Protein AF-A0A959Q8C2-F1 (afdb_monomer_lite)

Secondary structure (DSSP, 8-state):
----TTPPEEEEEEEE-----PPTT---HHHHHHHHHHHT--SSEEEEEES--SSSS----TT-TTHHHHHHHHHHHHTTTTT--SEEEEE--HHHHTTTTHHHHHHHHHHHHHHHT-TTSBSSGGG----EEEE-SSSEEEEE--HHHHHS-TTT-TTTTTT-S--SHHHHHHHHHHHHHHHTTSEEEEE-SS-SS-SSTTTT---HHHHH-GGGTT-TT-----HHHHHHHHHHHHHT--TTSTTSHHHHHHHHHHHHHHHHH---EEEE-SSSSEEEEEETTEEEEEE--SS------S-TTEEEEE-SS-EEEEEEETTS-EEEEEEEEETTEEEEEEEEEEEEE-PPPP------S--HHHHTT-SEEEEESS-S-PPPPHHHHHHH--TTHHHHT-EEEEEBP-TTTGGG-EEEEEEE--SS--EEEEEETTS-EEEEEESS--GGGTSPTTGGGSHHHHHHHHHGGGS-TTGGGTHHHHHHHTT------EEEEE---GGGGGGHHHHSSEEEEEEEPPSGGGTT-GGGTT-S----HHHHHHHHHH-TT----HHHHHHHHHHHHH-

pLDDT: mean 88.46, std 10.71, range [44.66, 98.88]

Radius of gyration: 27.71 Å; chains: 1; bounding box: 72×64×86 Å

Foldseek 3Di:
DDPDPPFAFQAKEWEAELQADAFVVGHFLQLLLLLVCQLPDDQRYEYEYQANLHPDAAQDDPPDPCNVSNVVSNVSNLVSCPNRNYYAAYEHDPRQCGDVHLVSVQVRLVVSCVVNVHNRHYPPPSQAQDQDWDDSDPAEIEGEGAPVLLLDDCVVVVCNCAVHPDPDPVSRLQNLLVRLQQNLLHAYEYRHAAFLDFQFQLQLHDDPQQLQQVCCVVPVPRSHGDNVVSVVVSVCCNQDNDSSHCNDDSNVVVSCSNLVSDLQRHEHEYEHASALWWWWFQDSNYIYTYNNNNRAFTDGDPDPRIPDIGRHHWMKMWTATPQGWIKIWIFDRDVPDSNGDTPDIDGRDDGRPPPPLCLPPDQPVVVVVDQKDWDQQDDDDQDDDPVCCVVPNPFQRVQNGDTDIFTADDQCPPPQHWAWDDWDDGQWWTKTWIAHPLRWIKIWIFLHTQLLSVQTPPCCVDCNSVVSNVVVSNDRSCPVQCLLVVCVVLVAADKHWGKHQYAQDVRCRSNSVPRHGGIITMITDAACSCLCPVSRVSDNGDDDPSRLVVVVVVDVVDDDPPVNVVSNVVSVVVD

Structure (mmCIF, N/CA/C/O backbone):
data_AF-A0A959Q8C2-F1
#
_entry.id   AF-A0A959Q8C2-F1
#
loop_
_atom_site.group_PDB
_atom_site.id
_atom_site.type_symbol
_atom_site.label_atom_id
_atom_site.label_alt_id
_atom_site.label_comp_id
_atom_site.label_asym_id
_atom_site.label_entity_id
_atom_site.label_seq_id
_atom_site.pdbx_PDB_ins_code
_atom_site.Cartn_x
_atom_site.Cartn_y
_atom_site.Cartn_z
_atom_site.occupancy
_atom_site.B_iso_or_equiv
_atom_site.auth_seq_id
_atom_site.auth_comp_id
_atom_site.auth_asym_id
_atom_site.auth_atom_id
_atom_site.pdbx_PDB_model_num
ATOM 1 N N . MET A 1 1 ? -3.886 25.253 13.339 1.00 74.25 1 MET A N 1
ATOM 2 C CA . MET A 1 1 ? -3.825 25.941 12.028 1.00 74.25 1 MET A CA 1
ATOM 3 C C . MET A 1 1 ? -5.024 25.509 11.194 1.00 74.25 1 MET A C 1
ATOM 5 O O . MET A 1 1 ? -5.646 24.508 11.538 1.00 74.25 1 MET A O 1
ATOM 9 N N . THR A 1 2 ? -5.379 26.260 10.157 1.00 87.25 2 THR A N 1
ATOM 10 C CA . THR A 1 2 ? -6.452 25.907 9.214 1.00 87.25 2 THR A CA 1
ATOM 11 C C . THR A 1 2 ? -5.879 25.796 7.803 1.00 87.25 2 THR A C 1
ATOM 13 O O . THR A 1 2 ? -4.900 26.490 7.525 1.00 87.25 2 THR A O 1
ATOM 16 N N . PRO A 1 3 ? -6.473 24.963 6.932 1.00 88.31 3 PRO A N 1
ATOM 17 C CA . PRO A 1 3 ? -6.140 24.948 5.511 1.00 88.31 3 PRO A CA 1
ATOM 18 C C . PRO A 1 3 ? -6.271 26.344 4.897 1.00 88.31 3 PRO A C 1
ATOM 20 O O . PRO A 1 3 ? -7.109 27.137 5.342 1.00 88.31 3 PRO A O 1
ATOM 23 N N . ASP A 1 4 ? -5.444 26.641 3.894 1.00 88.69 4 ASP A N 1
ATOM 24 C CA . ASP A 1 4 ? -5.597 27.855 3.091 1.00 88.69 4 ASP A CA 1
ATOM 25 C C . ASP A 1 4 ? -6.990 27.829 2.431 1.00 88.69 4 ASP A C 1
ATOM 27 O O . ASP A 1 4 ? -7.351 26.820 1.819 1.00 88.69 4 ASP A O 1
ATOM 31 N N . PRO A 1 5 ? -7.801 28.894 2.576 1.00 89.62 5 PRO A N 1
ATOM 32 C CA . PRO A 1 5 ? -9.156 28.939 2.031 1.00 89.62 5 PRO A CA 1
ATOM 33 C C . PRO A 1 5 ? -9.224 28.835 0.500 1.00 89.62 5 PRO A C 1
ATOM 35 O O . PRO A 1 5 ? -10.311 28.604 -0.023 1.00 89.62 5 PRO A O 1
ATOM 38 N N . ASN A 1 6 ? -8.108 29.016 -0.213 1.00 91.50 6 ASN A N 1
ATOM 39 C CA . ASN A 1 6 ? -8.043 28.868 -1.668 1.00 91.50 6 ASN A CA 1
ATOM 40 C C . ASN A 1 6 ? -7.843 27.418 -2.129 1.00 91.50 6 ASN A C 1
ATOM 42 O O . ASN A 1 6 ? -7.966 27.155 -3.322 1.00 91.50 6 ASN A O 1
ATOM 46 N N . LEU A 1 7 ? -7.516 26.490 -1.223 1.00 92.06 7 LEU A N 1
ATOM 47 C CA . LEU A 1 7 ? -7.334 25.086 -1.580 1.00 92.06 7 LEU A CA 1
ATOM 48 C C . LEU A 1 7 ? -8.686 24.394 -1.758 1.00 92.06 7 LEU A C 1
ATOM 50 O O . LEU A 1 7 ? -9.553 24.458 -0.878 1.00 92.06 7 LEU A O 1
ATOM 54 N N . THR A 1 8 ? -8.843 23.660 -2.860 1.00 95.06 8 THR A N 1
ATOM 55 C CA . THR A 1 8 ? -10.064 22.890 -3.118 1.00 95.06 8 THR A CA 1
ATOM 56 C C . THR A 1 8 ? -9.903 21.482 -2.568 1.00 95.06 8 THR A C 1
ATOM 58 O O . THR A 1 8 ? -8.966 20.767 -2.918 1.00 95.06 8 THR A O 1
ATOM 61 N N . LEU A 1 9 ? -10.819 21.060 -1.695 1.00 96.12 9 LEU A N 1
ATOM 62 C CA . LEU A 1 9 ? -10.818 19.701 -1.154 1.00 96.12 9 LEU A CA 1
ATOM 63 C C . LEU A 1 9 ? -11.069 18.692 -2.287 1.00 96.12 9 LEU A C 1
ATOM 65 O O . LEU A 1 9 ? -12.124 18.726 -2.921 1.00 96.12 9 LEU A O 1
ATOM 69 N N . SER A 1 10 ? -10.116 17.791 -2.521 1.00 96.38 10 SER A N 1
ATOM 70 C CA . SER A 1 10 ? -10.179 16.778 -3.579 1.00 96.38 10 SER A CA 1
ATOM 71 C C . SER A 1 10 ? -10.701 15.435 -3.069 1.00 96.38 10 SER A C 1
ATOM 73 O O . SER A 1 10 ? -11.477 14.782 -3.768 1.00 96.38 10 SER A O 1
ATOM 75 N N . HIS A 1 11 ? -10.324 15.031 -1.848 1.00 98.50 11 HIS A N 1
ATOM 76 C CA . HIS A 1 11 ? -10.749 13.763 -1.242 1.00 98.50 11 HIS A CA 1
ATOM 77 C C . HIS A 1 11 ? -10.742 13.813 0.292 1.00 98.50 11 HIS A C 1
ATOM 79 O O . HIS A 1 11 ? -9.861 14.429 0.896 1.00 98.50 11 HIS A O 1
ATOM 85 N N . THR A 1 12 ? -11.693 13.130 0.937 1.00 98.62 12 THR A N 1
ATOM 86 C CA . THR A 1 12 ? -11.714 12.935 2.403 1.00 98.62 12 THR A CA 1
ATOM 87 C C . THR A 1 12 ? -11.577 11.458 2.756 1.00 98.62 12 THR A C 1
ATOM 89 O O . THR A 1 12 ? -12.374 10.641 2.319 1.00 98.62 12 THR A O 1
ATOM 92 N N . MET A 1 13 ? -10.593 11.103 3.576 1.00 98.81 13 MET A N 1
ATOM 93 C CA . MET A 1 13 ? -10.352 9.731 4.014 1.00 98.81 13 MET A CA 1
ATOM 94 C C . MET A 1 13 ? -10.556 9.607 5.525 1.00 98.81 13 MET A C 1
ATOM 96 O O . MET A 1 13 ? -9.836 10.227 6.303 1.00 98.81 13 MET A O 1
ATOM 100 N N . TYR A 1 14 ? -11.530 8.804 5.934 1.00 98.88 14 TYR A N 1
ATOM 101 C CA . TYR A 1 14 ? -11.830 8.479 7.326 1.00 98.88 14 TYR A CA 1
ATOM 102 C C . TYR A 1 14 ? -11.060 7.224 7.744 1.00 98.88 14 TYR A C 1
ATOM 104 O O . TYR A 1 14 ? -10.951 6.276 6.972 1.00 98.88 14 TYR A O 1
ATOM 112 N N . LEU A 1 15 ? -10.528 7.215 8.962 1.00 98.88 15 LEU A N 1
ATOM 113 C CA . LEU A 1 15 ? -9.719 6.125 9.500 1.00 98.88 15 LEU A CA 1
ATOM 114 C C . LEU A 1 15 ? -10.260 5.716 10.870 1.00 98.88 15 LEU A C 1
ATOM 116 O O . LEU A 1 15 ? -10.455 6.565 11.748 1.00 98.88 15 LEU A O 1
ATOM 120 N N . ILE A 1 16 ? -10.459 4.417 11.064 1.00 98.69 16 ILE A N 1
ATOM 121 C CA . ILE A 1 16 ? -10.843 3.818 12.343 1.00 98.69 16 ILE A CA 1
ATOM 122 C C . ILE A 1 16 ? -10.193 2.437 12.450 1.00 98.69 16 ILE A C 1
ATOM 124 O O . ILE A 1 16 ? -10.213 1.687 11.491 1.00 98.69 16 ILE A O 1
ATOM 128 N N . GLY A 1 17 ? -9.595 2.088 13.580 1.00 97.88 17 GLY A N 1
ATOM 129 C CA . GLY A 1 17 ? -9.091 0.741 13.866 1.00 97.88 17 GLY A CA 1
ATOM 130 C C . GLY A 1 17 ? -9.629 0.246 15.201 1.00 97.88 17 GLY A C 1
ATOM 131 O O . GLY A 1 17 ? -10.136 1.048 15.998 1.00 97.88 17 GLY A O 1
ATOM 132 N N . ASP A 1 18 ? -9.523 -1.060 15.444 1.00 97.38 18 ASP A N 1
ATOM 133 C CA . ASP A 1 18 ? -9.821 -1.673 16.741 1.00 97.38 18 ASP A CA 1
ATOM 134 C C . ASP A 1 18 ? -11.275 -1.413 17.167 1.00 97.38 18 ASP A C 1
ATOM 136 O O . ASP A 1 18 ? -11.582 -1.068 18.316 1.00 97.38 18 ASP A O 1
ATOM 140 N N . ALA A 1 19 ? -12.196 -1.515 16.209 1.00 96.50 19 ALA A N 1
ATOM 141 C CA . ALA A 1 19 ? -13.620 -1.236 16.380 1.00 96.50 19 ALA A CA 1
ATOM 142 C C . ALA A 1 19 ? -14.441 -2.484 16.770 1.00 96.50 19 ALA A C 1
ATOM 144 O O . ALA A 1 19 ? -15.615 -2.365 17.122 1.00 96.50 19 ALA A O 1
ATOM 145 N N . GLY A 1 20 ? -13.824 -3.668 16.817 1.00 95.00 20 GLY A N 1
ATOM 146 C CA . GLY A 1 20 ? -14.502 -4.949 17.022 1.00 95.00 20 GLY A CA 1
ATOM 147 C C . GLY A 1 20 ? -14.993 -5.287 18.432 1.00 95.00 20 GLY A C 1
ATOM 148 O O . GLY A 1 20 ? -15.097 -6.468 18.755 1.00 95.00 20 GLY A O 1
ATOM 149 N N . TYR A 1 21 ? -15.226 -4.316 19.326 1.00 92.12 21 TYR A N 1
ATOM 150 C CA . TYR A 1 21 ? -15.634 -4.565 20.723 1.00 92.12 21 TYR A CA 1
ATOM 151 C C . TYR A 1 21 ? -16.967 -3.893 21.098 1.00 92.12 21 TYR A C 1
ATOM 153 O O . TYR A 1 21 ? -17.100 -3.288 22.161 1.00 92.12 21 TYR A O 1
ATOM 161 N N . SER A 1 22 ? -17.980 -4.015 20.239 1.00 88.94 22 SER A N 1
ATOM 162 C CA . SER A 1 22 ? -19.368 -3.694 20.606 1.00 88.94 22 SER A CA 1
ATOM 163 C C . SER A 1 22 ? -20.019 -4.885 21.326 1.00 88.94 22 SER A C 1
ATOM 165 O O . SER A 1 22 ? -19.782 -6.041 20.965 1.00 88.94 22 SER A O 1
ATOM 167 N N . ARG A 1 23 ? -20.796 -4.620 22.384 1.00 86.50 23 ARG A N 1
ATOM 168 C CA . ARG A 1 23 ? -21.630 -5.629 23.063 1.00 86.50 23 ARG A CA 1
ATOM 169 C C . ARG A 1 23 ? -22.996 -5.687 22.402 1.00 86.50 23 ARG A C 1
ATOM 171 O O . ARG A 1 23 ? -23.423 -4.697 21.822 1.00 86.50 23 ARG A O 1
ATOM 178 N N . GLU A 1 24 ? -23.686 -6.815 22.521 1.00 84.75 24 GLU A N 1
ATOM 179 C CA . GLU A 1 24 ? -25.036 -6.972 21.976 1.00 84.75 24 GLU A CA 1
ATOM 180 C C . GLU A 1 24 ? -25.961 -5.824 22.428 1.00 84.75 24 GLU A C 1
ATOM 182 O O . GLU A 1 24 ? -26.070 -5.527 23.619 1.00 84.75 24 GLU A O 1
ATOM 187 N N . GLY A 1 25 ? -26.589 -5.148 21.462 1.00 86.38 25 GLY A N 1
ATOM 188 C CA . GLY A 1 25 ? -27.452 -3.983 21.687 1.00 86.38 25 GLY A CA 1
ATOM 189 C C . GLY A 1 25 ? -26.723 -2.650 21.912 1.00 86.38 25 GLY A C 1
ATOM 190 O O . GLY A 1 25 ? -27.380 -1.615 22.023 1.00 86.38 25 GLY A O 1
ATOM 191 N N . GLU A 1 26 ? -25.391 -2.642 21.959 1.00 90.56 26 GLU A N 1
ATOM 192 C CA . GLU A 1 26 ? -24.559 -1.445 22.102 1.00 90.56 26 GLU A CA 1
ATOM 193 C C . GLU A 1 26 ? -23.760 -1.169 20.818 1.00 90.56 26 GLU A C 1
ATOM 195 O O . GLU A 1 26 ? -23.376 -2.085 20.090 1.00 90.56 26 GLU A O 1
ATOM 200 N N . VAL A 1 27 ? -23.464 0.108 20.561 1.00 92.88 27 VAL A N 1
ATOM 201 C CA . VAL A 1 27 ? -22.564 0.555 19.485 1.00 92.88 27 VAL A CA 1
ATOM 202 C C . VAL A 1 27 ? -21.480 1.419 20.113 1.00 92.88 27 VAL A C 1
ATOM 204 O O . VAL A 1 27 ? -21.796 2.351 20.856 1.00 92.88 27 VAL A O 1
ATOM 207 N N . ALA A 1 28 ? -20.210 1.126 19.828 1.00 93.50 28 ALA A N 1
ATOM 208 C CA . ALA A 1 28 ? -19.101 1.889 20.391 1.00 93.50 28 ALA A CA 1
ATOM 209 C C . ALA A 1 28 ? -19.185 3.388 20.005 1.00 93.50 28 ALA A C 1
ATOM 211 O O . ALA A 1 28 ? -19.472 3.705 18.846 1.00 93.50 28 ALA A O 1
ATOM 212 N N . PRO A 1 29 ? -18.888 4.333 20.921 1.00 94.31 29 PRO A N 1
ATOM 213 C CA . PRO A 1 29 ? -19.051 5.767 20.657 1.00 94.31 29 PRO A CA 1
ATOM 214 C C . PRO A 1 29 ? -18.296 6.299 19.427 1.00 94.31 29 PRO A C 1
ATOM 216 O O . PRO A 1 29 ? -18.795 7.187 18.740 1.00 94.31 29 PRO A O 1
ATOM 219 N N . ALA A 1 30 ? -17.111 5.762 19.110 1.00 96.25 30 ALA A N 1
ATOM 220 C CA . ALA A 1 30 ? -16.381 6.180 17.909 1.00 96.25 30 ALA A CA 1
ATOM 221 C C . ALA A 1 30 ? -17.027 5.667 16.611 1.00 96.25 30 ALA A C 1
ATOM 223 O O . ALA A 1 30 ? -16.970 6.367 15.604 1.00 96.25 30 ALA A O 1
ATOM 224 N N . ILE A 1 31 ? -17.690 4.503 16.636 1.00 96.69 31 ILE A N 1
ATOM 225 C CA . ILE A 1 31 ? -18.466 3.989 15.495 1.00 96.69 31 ILE A CA 1
ATOM 226 C C . ILE A 1 31 ? -19.696 4.874 15.258 1.00 96.69 31 ILE A C 1
ATOM 228 O O . ILE A 1 31 ? -19.997 5.209 14.117 1.00 96.69 31 ILE A O 1
ATOM 232 N N . GLN A 1 32 ? -20.368 5.327 16.324 1.00 95.25 32 GLN A N 1
ATOM 233 C CA . GLN A 1 32 ? -21.484 6.279 16.207 1.00 95.25 32 GLN A CA 1
ATOM 234 C C . GLN A 1 32 ? -21.031 7.608 15.587 1.00 95.25 32 GLN A C 1
ATOM 236 O O . GLN A 1 32 ? -21.669 8.113 14.662 1.00 95.25 32 GLN A O 1
ATOM 241 N N . LEU A 1 33 ? -19.900 8.148 16.060 1.00 96.81 33 LEU A N 1
ATOM 242 C CA . LEU A 1 33 ? -19.284 9.342 15.480 1.00 96.81 33 LEU A CA 1
ATOM 243 C C . LEU A 1 33 ? -18.946 9.127 13.999 1.00 96.81 33 LEU A C 1
ATOM 245 O O . LEU A 1 33 ? -19.268 9.976 13.169 1.00 96.81 33 LEU A O 1
ATOM 249 N N . LEU A 1 34 ? -18.327 7.995 13.654 1.00 97.69 34 LEU A N 1
ATOM 250 C CA . LEU A 1 34 ? -18.005 7.656 12.271 1.00 97.69 34 LEU A CA 1
ATOM 251 C C . LEU A 1 34 ? -19.264 7.616 11.405 1.00 97.69 34 LEU A C 1
ATOM 253 O O . LEU A 1 34 ? -19.303 8.289 10.381 1.00 97.69 34 LEU A O 1
ATOM 257 N N . GLN A 1 35 ? -20.309 6.905 11.835 1.00 96.00 35 GLN A N 1
ATOM 258 C CA . GLN A 1 35 ? -21.571 6.808 11.101 1.00 96.00 35 GLN A CA 1
ATOM 259 C C . GLN A 1 35 ? -22.166 8.194 10.814 1.00 96.00 35 GLN A C 1
ATOM 261 O O . GLN A 1 35 ? -22.593 8.466 9.691 1.00 96.00 35 GLN A O 1
ATOM 266 N N . GLN A 1 36 ? -22.143 9.102 11.796 1.00 95.25 36 GLN A N 1
ATOM 267 C CA . GLN A 1 36 ? -22.605 10.477 11.601 1.00 95.25 36 GLN A CA 1
ATOM 268 C C . GLN A 1 36 ? -21.758 11.233 10.562 1.00 95.25 36 GLN A C 1
ATOM 270 O O . GLN A 1 36 ? -22.296 11.931 9.696 1.00 95.25 36 GLN A O 1
ATOM 275 N N . LYS A 1 37 ? -20.430 11.078 10.606 1.00 96.50 37 LYS A N 1
ATOM 276 C CA . LYS A 1 37 ? -19.526 11.709 9.635 1.00 96.50 37 LYS A CA 1
ATOM 277 C C . LYS A 1 37 ? -19.673 11.133 8.226 1.00 96.50 37 LYS A C 1
ATOM 279 O O . LYS A 1 37 ? -19.599 11.901 7.273 1.00 96.50 37 LYS A O 1
ATOM 284 N N . LEU A 1 38 ? -19.908 9.828 8.084 1.00 97.25 38 LEU A N 1
ATOM 285 C CA . LEU A 1 38 ? -20.080 9.175 6.784 1.00 97.25 38 LEU A CA 1
ATOM 286 C C . LEU A 1 38 ? -21.407 9.553 6.115 1.00 97.25 38 LEU A C 1
ATOM 288 O O . LEU A 1 38 ? -21.422 9.803 4.914 1.00 97.25 38 LEU A O 1
ATOM 292 N N . ARG A 1 39 ? -22.496 9.712 6.879 1.00 94.00 39 ARG A N 1
ATOM 293 C CA . ARG A 1 39 ? -23.797 10.176 6.346 1.00 94.00 39 ARG A CA 1
ATOM 294 C C . ARG A 1 39 ? -23.746 11.564 5.707 1.00 94.00 39 ARG A C 1
ATOM 296 O O . ARG A 1 39 ? -24.542 11.869 4.825 1.00 94.00 39 ARG A O 1
ATOM 303 N N . SER A 1 40 ? -22.841 12.418 6.179 1.00 91.12 40 SER A N 1
ATOM 304 C CA . SER A 1 40 ? -22.630 13.770 5.647 1.00 91.12 40 SER A CA 1
ATOM 305 C C . SER A 1 40 ? -21.443 13.860 4.682 1.00 91.12 40 SER A C 1
ATOM 307 O O . SER A 1 40 ? -21.143 14.944 4.175 1.00 91.12 40 SER A O 1
ATOM 309 N N . ALA A 1 41 ? -20.762 12.743 4.413 1.00 95.88 41 ALA A N 1
ATOM 310 C CA . ALA A 1 41 ? -19.573 12.722 3.580 1.00 95.88 41 ALA A CA 1
ATOM 311 C C . ALA A 1 41 ? -19.925 12.851 2.085 1.00 95.88 41 ALA A C 1
ATOM 313 O O . ALA A 1 41 ? -20.876 12.229 1.605 1.00 95.88 41 ALA A O 1
ATOM 314 N N . PRO A 1 42 ? -19.151 13.628 1.306 1.00 93.88 42 PRO A N 1
ATOM 315 C CA . PRO A 1 42 ? -19.330 13.695 -0.139 1.00 93.88 42 PRO A CA 1
ATOM 316 C C . PRO A 1 42 ? -18.890 12.388 -0.813 1.00 93.88 42 PRO A C 1
ATOM 318 O O . PRO A 1 42 ? -18.077 11.643 -0.270 1.00 93.88 42 PRO A O 1
ATOM 321 N N . LYS A 1 43 ? -19.339 12.166 -2.056 1.00 95.94 43 LYS A N 1
ATOM 322 C CA . LYS A 1 43 ? -18.949 11.007 -2.884 1.00 95.94 43 LYS A CA 1
ATOM 323 C C . LYS A 1 43 ? -17.429 10.834 -3.030 1.00 95.94 43 LYS A C 1
ATOM 325 O O . LYS A 1 43 ? -16.940 9.711 -3.071 1.00 95.94 43 LYS A O 1
ATOM 330 N N . ASN A 1 44 ? -16.673 11.934 -3.070 1.00 97.25 44 ASN A N 1
ATOM 331 C CA . ASN A 1 44 ? -15.204 11.914 -3.086 1.00 97.25 44 ASN A CA 1
ATOM 332 C C . ASN A 1 44 ? -14.651 11.698 -1.670 1.00 97.25 44 ASN A C 1
ATOM 334 O O . ASN A 1 44 ? -13.954 12.550 -1.111 1.00 97.25 44 ASN A O 1
ATOM 338 N N . SER A 1 45 ? -15.031 10.571 -1.074 1.00 98.44 45 SER A N 1
ATOM 339 C CA . SER A 1 45 ? -14.563 10.154 0.237 1.00 98.44 45 SER A CA 1
ATOM 340 C C . SER A 1 45 ? -14.256 8.666 0.261 1.00 98.44 45 SER A C 1
ATOM 342 O O . SER A 1 45 ? -14.771 7.893 -0.547 1.00 98.44 45 SER A O 1
ATOM 344 N N . SER A 1 46 ? -13.431 8.258 1.215 1.00 98.62 46 SER A N 1
ATOM 345 C CA . SER A 1 46 ? -13.217 6.855 1.542 1.00 98.62 46 SER A CA 1
ATOM 346 C C . SER A 1 46 ? -13.149 6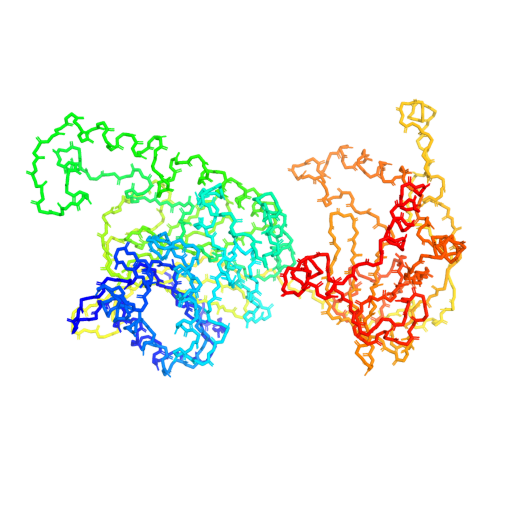.636 3.045 1.00 98.62 46 SER A C 1
ATOM 348 O O . SER A 1 46 ? -12.817 7.559 3.783 1.00 98.62 46 SER A O 1
ATOM 350 N N . VAL A 1 47 ? -13.421 5.423 3.503 1.00 98.81 47 VAL A N 1
ATOM 351 C CA . VAL A 1 47 ? -13.196 5.003 4.892 1.00 98.81 47 VAL A CA 1
ATOM 352 C C . VAL A 1 47 ? -12.331 3.755 4.910 1.00 98.81 47 VAL A C 1
ATOM 354 O O . VAL A 1 47 ? -12.500 2.896 4.053 1.00 98.81 47 VAL A O 1
ATOM 357 N N . ILE A 1 48 ? -11.390 3.680 5.852 1.00 98.88 48 ILE A N 1
ATOM 358 C CA . ILE A 1 48 ? -10.545 2.505 6.069 1.00 98.88 48 ILE A CA 1
ATOM 359 C C . ILE A 1 48 ? -10.742 2.010 7.503 1.00 98.88 48 ILE A C 1
ATOM 361 O O . ILE A 1 48 ? -10.445 2.746 8.453 1.00 98.88 48 ILE A O 1
ATOM 365 N N . PHE A 1 49 ? -11.206 0.768 7.643 1.00 98.81 49 PHE A N 1
ATOM 366 C CA . PHE A 1 49 ? -11.153 0.014 8.892 1.00 98.81 49 PHE A CA 1
ATOM 367 C C . PHE A 1 49 ? -9.786 -0.664 8.998 1.00 98.81 49 PHE A C 1
ATOM 369 O O . PHE A 1 49 ? -9.454 -1.535 8.202 1.00 98.81 49 PHE A O 1
ATOM 376 N N . LEU A 1 50 ? -8.967 -0.217 9.946 1.00 98.75 50 LEU A N 1
ATOM 377 C CA . LEU A 1 50 ? -7.539 -0.515 10.074 1.00 98.75 50 LEU A CA 1
ATOM 378 C C . LEU A 1 50 ? -7.261 -1.790 10.887 1.00 98.75 50 LEU A C 1
ATOM 380 O O . LEU A 1 50 ? -6.282 -1.829 11.631 1.00 98.75 50 LEU A O 1
ATOM 384 N N . GLY A 1 51 ? -8.107 -2.813 10.763 1.00 97.69 51 GLY A N 1
ATOM 385 C CA . GLY A 1 51 ? -7.957 -4.099 11.447 1.00 97.69 51 GLY A CA 1
ATOM 386 C C . GLY A 1 51 ? -8.498 -4.142 12.871 1.00 97.69 51 GLY A C 1
ATOM 387 O O . GLY A 1 51 ? -8.931 -3.131 13.436 1.00 97.69 51 GLY A O 1
ATOM 388 N N . ASP A 1 52 ? -8.479 -5.352 13.429 1.00 98.00 52 ASP A N 1
ATOM 389 C CA . ASP A 1 52 ? -9.152 -5.726 14.671 1.00 98.00 52 ASP A CA 1
ATOM 390 C C . ASP A 1 52 ? -10.655 -5.426 14.607 1.00 98.00 52 ASP A C 1
ATOM 392 O O . ASP A 1 52 ? -11.269 -4.784 15.476 1.00 98.00 52 ASP A O 1
ATOM 396 N N . ASN A 1 53 ? -11.253 -5.902 13.516 1.00 97.88 53 ASN A N 1
ATOM 397 C CA . ASN A 1 53 ? -12.668 -5.718 13.234 1.00 97.88 53 ASN A CA 1
ATOM 398 C C . ASN A 1 53 ? -13.529 -6.617 14.135 1.00 97.88 53 ASN A C 1
ATOM 400 O O . ASN A 1 53 ? -14.697 -6.306 14.363 1.00 97.88 53 ASN A O 1
ATOM 404 N N . ILE A 1 54 ? -12.968 -7.693 14.700 1.00 97.50 54 ILE A N 1
ATOM 405 C CA . ILE A 1 54 ? -13.637 -8.555 15.682 1.00 97.50 54 ILE A CA 1
ATOM 406 C C . ILE A 1 54 ? -12.681 -8.903 16.828 1.00 97.50 54 ILE A C 1
ATOM 408 O O . ILE A 1 54 ? -11.570 -9.373 16.622 1.00 97.50 54 ILE A O 1
ATOM 412 N N . TYR A 1 55 ? -13.136 -8.722 18.069 1.00 94.19 55 TYR A N 1
ATOM 413 C CA . TYR A 1 55 ? -12.460 -9.239 19.262 1.00 94.19 55 TYR A CA 1
ATOM 414 C C . TYR A 1 55 ? -13.230 -10.412 19.883 1.00 94.19 55 TYR A C 1
ATOM 416 O O . TYR A 1 55 ? -14.441 -10.492 19.702 1.00 94.19 55 TYR A O 1
ATOM 424 N N . PRO A 1 56 ? -12.586 -11.259 20.716 1.00 91.25 56 PRO A N 1
ATOM 425 C CA . PRO A 1 56 ? -11.134 -11.407 20.859 1.00 91.25 56 PRO A CA 1
ATOM 426 C C . PRO A 1 56 ? -10.503 -12.251 19.740 1.00 91.25 56 PRO A C 1
ATOM 428 O O . PRO A 1 56 ? -9.283 -12.358 19.698 1.00 91.25 56 PRO A O 1
ATOM 431 N N . HIS A 1 57 ? -11.312 -12.862 18.883 1.00 93.44 57 HIS A N 1
ATOM 432 C CA . HIS A 1 57 ? -10.890 -13.678 17.753 1.00 93.44 57 HIS A CA 1
ATOM 433 C C . HIS A 1 57 ? -11.736 -13.293 16.544 1.00 93.44 57 HIS A C 1
ATOM 435 O O . HIS A 1 57 ? -12.852 -12.791 16.724 1.00 93.44 57 HIS A O 1
ATOM 441 N N . GLY A 1 58 ? -11.203 -13.544 15.352 1.00 94.25 58 GLY A N 1
ATOM 442 C CA . GLY A 1 58 ? -11.856 -13.260 14.087 1.00 94.25 58 GLY A CA 1
ATOM 443 C C . GLY A 1 58 ? -13.130 -14.067 13.910 1.00 94.25 58 GLY A C 1
ATOM 444 O O . GLY A 1 58 ? -13.562 -14.829 14.781 1.00 94.25 58 GLY A O 1
ATOM 445 N N . LEU A 1 59 ? -13.761 -13.898 12.757 1.00 97.12 59 LEU A N 1
ATOM 446 C CA . LEU A 1 59 ? -15.069 -14.477 12.502 1.00 97.12 59 LEU A CA 1
ATOM 447 C C . LEU A 1 59 ? -14.997 -16.019 12.523 1.00 97.12 59 LEU A C 1
ATOM 449 O O . LEU A 1 59 ? -14.416 -16.586 11.599 1.00 97.12 59 LEU A O 1
ATOM 453 N N . PRO A 1 60 ? -15.601 -16.739 13.494 1.00 96.75 60 PRO A N 1
ATOM 454 C CA . PRO A 1 60 ? -15.434 -18.187 13.623 1.00 96.75 60 PRO A CA 1
ATOM 455 C C . PRO A 1 60 ? -16.345 -18.957 12.650 1.00 96.75 60 PRO A C 1
ATOM 457 O O . PRO A 1 60 ? -17.159 -18.371 11.925 1.00 96.75 60 PRO A O 1
ATOM 460 N N . SER A 1 61 ? -16.206 -20.287 12.602 1.00 95.94 61 SER A N 1
ATOM 461 C CA . SER A 1 61 ? -17.049 -21.144 11.754 1.00 95.94 61 SER A CA 1
ATOM 462 C C . SER A 1 61 ? -18.539 -21.032 12.119 1.00 95.94 61 SER A C 1
ATOM 464 O O . SER A 1 61 ? -18.895 -20.618 13.222 1.00 95.94 61 SER A O 1
ATOM 466 N N . LYS A 1 62 ? -19.431 -21.383 11.180 1.00 94.75 62 LYS A N 1
ATOM 467 C CA . LYS A 1 62 ? -20.886 -21.168 11.320 1.00 94.75 62 LYS A CA 1
ATOM 468 C C . LYS A 1 62 ? -21.496 -21.852 12.553 1.00 94.75 62 LYS A C 1
ATOM 470 O O . LYS A 1 62 ? -22.432 -21.309 13.127 1.00 94.75 62 LYS A O 1
ATOM 475 N N . ASP A 1 63 ? -20.941 -22.987 12.975 1.00 94.44 63 ASP A N 1
ATOM 476 C CA . ASP A 1 63 ? -21.437 -23.770 14.115 1.00 94.44 63 ASP A CA 1
ATOM 477 C C . ASP A 1 63 ? -20.781 -23.385 15.457 1.00 94.44 63 ASP A C 1
ATOM 479 O O . ASP A 1 63 ? -21.090 -23.971 16.496 1.00 94.44 63 ASP A O 1
ATOM 483 N N . HIS A 1 64 ? -19.853 -22.420 15.461 1.00 96.19 64 HIS A N 1
ATOM 484 C CA . HIS A 1 64 ? -19.144 -22.013 16.672 1.00 96.19 64 HIS A CA 1
ATOM 485 C C . HIS A 1 64 ? -20.058 -21.203 17.618 1.00 96.19 64 HIS A C 1
ATOM 487 O O . HIS A 1 64 ? -20.755 -20.302 17.146 1.00 96.19 64 HIS A O 1
ATOM 493 N N . PRO A 1 65 ? -20.027 -21.429 18.950 1.00 95.44 65 PRO A N 1
ATOM 494 C CA . PRO A 1 65 ? -20.879 -20.707 19.906 1.00 95.44 65 PRO A CA 1
ATOM 495 C C . PRO A 1 65 ? -20.762 -19.178 19.829 1.00 95.44 65 PRO A C 1
ATOM 497 O O . PRO A 1 65 ? -21.763 -18.476 19.940 1.00 95.44 65 PRO A O 1
ATOM 500 N N . ASP A 1 66 ? -19.553 -18.674 19.573 1.00 94.00 66 ASP A N 1
ATOM 501 C CA . ASP A 1 66 ? -19.269 -17.231 19.527 1.00 94.00 66 ASP A CA 1
ATOM 502 C C . ASP A 1 66 ? -19.603 -16.582 18.167 1.00 94.00 66 ASP A C 1
ATOM 504 O O . ASP A 1 66 ? -19.402 -15.382 17.983 1.00 94.00 66 ASP A O 1
ATOM 508 N N . ARG A 1 67 ? -20.119 -17.350 17.190 1.00 95.69 67 ARG A N 1
ATOM 509 C CA . ARG A 1 67 ? -20.402 -16.867 15.826 1.00 95.69 67 ARG A CA 1
ATOM 510 C C . ARG A 1 67 ? -21.348 -15.670 15.814 1.00 95.69 67 ARG A C 1
ATOM 512 O O . ARG A 1 67 ? -21.062 -14.694 15.130 1.00 95.69 67 ARG A O 1
ATOM 519 N N . ALA A 1 68 ? -22.442 -15.733 16.571 1.00 95.56 68 ALA A N 1
ATOM 520 C CA . ALA A 1 68 ? -23.443 -14.667 16.596 1.00 95.56 68 ALA A CA 1
ATOM 521 C C . ALA A 1 68 ? -22.878 -13.353 17.164 1.00 95.56 68 ALA A C 1
ATOM 523 O O . ALA A 1 68 ? -23.131 -12.282 16.619 1.00 95.56 68 ALA A O 1
ATOM 524 N N . GLU A 1 69 ? -22.069 -13.432 18.225 1.00 95.25 69 GLU A N 1
ATOM 525 C CA . GLU A 1 69 ? -21.431 -12.259 18.832 1.00 95.25 69 GLU A CA 1
ATOM 526 C C . GLU A 1 69 ? -20.371 -11.648 17.903 1.00 95.25 69 GLU A C 1
ATOM 528 O O . GLU A 1 69 ? -20.312 -10.426 17.749 1.00 95.25 69 GLU A O 1
ATOM 533 N N . ALA A 1 70 ? -19.562 -12.488 17.248 1.00 96.44 70 ALA A N 1
ATOM 534 C CA . ALA A 1 70 ? -18.579 -12.053 16.258 1.00 96.44 70 ALA A CA 1
ATOM 535 C C . ALA A 1 70 ? -19.241 -11.351 15.060 1.00 96.44 70 ALA A C 1
ATOM 537 O O . ALA A 1 70 ? -18.802 -10.272 14.663 1.00 96.44 70 ALA A O 1
ATOM 538 N N . GLN A 1 71 ? -20.332 -11.917 14.532 1.00 96.56 71 GLN A N 1
ATOM 539 C CA . GLN A 1 71 ? -21.107 -11.298 13.453 1.00 96.56 71 GLN A CA 1
ATOM 540 C C . GLN A 1 71 ? -21.692 -9.959 13.876 1.00 96.56 71 GLN A C 1
ATOM 542 O O . GLN A 1 71 ? -21.491 -8.979 13.176 1.00 96.56 71 GLN A O 1
ATOM 547 N N . TYR A 1 72 ? -22.316 -9.873 15.054 1.00 96.75 72 TYR A N 1
ATOM 548 C CA . TYR A 1 72 ? -22.859 -8.608 15.551 1.00 96.75 72 TYR A CA 1
ATOM 549 C C . TYR A 1 72 ? -21.797 -7.496 15.606 1.00 96.75 72 TYR A C 1
ATOM 551 O O . TYR A 1 72 ? -22.050 -6.359 15.207 1.00 96.75 72 TYR A O 1
ATOM 559 N N . ARG A 1 73 ? -20.586 -7.816 16.083 1.00 96.25 73 ARG A N 1
ATOM 560 C CA . ARG A 1 73 ? -19.466 -6.859 16.159 1.00 96.25 73 ARG A CA 1
ATOM 561 C C . ARG A 1 73 ? -19.066 -6.319 14.793 1.00 96.25 73 ARG A C 1
ATOM 563 O O . ARG A 1 73 ? -18.755 -5.131 14.684 1.00 96.25 73 ARG A O 1
ATOM 570 N N . LEU A 1 74 ? -19.080 -7.179 13.782 1.00 97.25 74 LEU A N 1
ATOM 571 C CA . LEU A 1 74 ? -18.782 -6.809 12.409 1.00 97.25 74 LEU A CA 1
ATOM 572 C C . LEU A 1 74 ? -19.950 -6.038 11.774 1.00 97.25 74 LEU A C 1
ATOM 574 O O . LEU A 1 74 ? -19.742 -4.949 11.251 1.00 97.25 74 LEU A O 1
ATOM 578 N N . ASP A 1 75 ? -21.184 -6.517 11.928 1.00 97.62 75 ASP A N 1
ATOM 579 C CA . ASP A 1 75 ? -22.403 -5.901 11.386 1.00 97.62 75 ASP A CA 1
ATOM 580 C C . ASP A 1 75 ? -22.574 -4.450 11.845 1.00 97.62 75 ASP A C 1
ATOM 582 O O . ASP A 1 75 ? -22.940 -3.586 11.054 1.00 97.62 75 ASP A O 1
ATOM 586 N N . VAL A 1 76 ? -22.256 -4.144 13.108 1.00 96.62 76 VAL A N 1
ATOM 587 C CA . VAL A 1 76 ? -22.298 -2.769 13.637 1.00 96.62 76 VAL A CA 1
ATOM 588 C C . VAL A 1 76 ? -21.370 -1.822 12.865 1.00 96.62 76 VAL A C 1
ATOM 590 O O . VAL A 1 76 ? -21.682 -0.640 12.721 1.00 96.62 76 VAL A O 1
ATOM 593 N N . GLN A 1 77 ? -20.239 -2.320 12.364 1.00 97.81 77 GLN A N 1
ATOM 594 C CA . GLN A 1 77 ? -19.320 -1.547 11.529 1.00 97.81 77 GLN A CA 1
ATOM 595 C C . GLN A 1 77 ? -19.847 -1.443 10.095 1.00 97.81 77 GLN A C 1
ATOM 597 O O . GLN A 1 77 ? -19.901 -0.338 9.554 1.00 97.81 77 GLN A O 1
ATOM 602 N N . LEU A 1 78 ? -20.306 -2.552 9.510 1.00 98.00 78 LEU A N 1
ATOM 603 C CA . LEU A 1 78 ? -20.834 -2.596 8.140 1.00 98.00 78 LEU A CA 1
ATOM 604 C C . LEU A 1 78 ? -22.098 -1.740 7.967 1.00 98.00 78 LEU A C 1
ATOM 606 O O . LEU A 1 78 ? -22.265 -1.066 6.954 1.00 98.00 78 LEU A O 1
ATOM 610 N N . GLU A 1 79 ? -22.951 -1.654 8.987 1.00 96.50 79 GLU A N 1
ATOM 611 C CA . GLU A 1 79 ? -24.139 -0.791 8.977 1.00 96.50 79 GLU A CA 1
ATOM 612 C C . GLU A 1 79 ? -23.773 0.703 8.887 1.00 96.50 79 GLU A C 1
ATOM 614 O O . GLU A 1 79 ? -24.577 1.524 8.441 1.00 96.50 79 GLU A O 1
ATOM 619 N N . THR A 1 80 ? -22.547 1.096 9.261 1.00 96.00 80 THR A N 1
ATOM 620 C CA . THR A 1 80 ? -22.089 2.482 9.051 1.00 96.00 80 THR A CA 1
ATOM 621 C C . THR A 1 80 ? -21.873 2.833 7.579 1.00 96.00 80 THR A C 1
ATOM 623 O O . THR A 1 80 ? -21.824 4.018 7.247 1.00 96.00 80 THR A O 1
ATOM 626 N N . LEU A 1 81 ? -21.795 1.824 6.704 1.00 96.69 81 LEU A N 1
ATOM 627 C CA . LEU A 1 81 ? -21.462 1.959 5.288 1.00 96.69 81 LEU A CA 1
ATOM 628 C C . LEU A 1 81 ? -22.677 2.003 4.357 1.00 96.69 81 LEU A C 1
ATOM 630 O O . LEU A 1 81 ? -22.549 2.509 3.249 1.00 96.69 81 LEU A O 1
ATOM 634 N N . ARG A 1 82 ? -23.859 1.536 4.785 1.00 87.81 82 ARG A N 1
ATOM 635 C CA . ARG A 1 82 ? -25.033 1.377 3.896 1.00 87.81 82 ARG A CA 1
ATOM 636 C C . ARG A 1 82 ? -25.463 2.637 3.138 1.00 87.81 82 ARG A C 1
ATOM 638 O O . ARG A 1 82 ? -25.900 2.534 1.999 1.00 87.81 82 ARG A O 1
ATOM 645 N N . ASP A 1 83 ? -25.328 3.808 3.755 1.00 87.44 83 ASP A N 1
ATOM 646 C CA . ASP A 1 83 ? -25.685 5.101 3.148 1.00 87.44 83 ASP A CA 1
ATOM 647 C C . ASP A 1 83 ? -24.452 5.941 2.775 1.00 87.44 83 ASP A C 1
ATOM 649 O O . ASP A 1 83 ? -24.570 7.130 2.471 1.00 87.44 83 ASP A O 1
ATOM 653 N N . PHE A 1 84 ? -23.252 5.363 2.848 1.00 96.69 84 PHE A N 1
ATOM 654 C CA . PHE A 1 84 ? -22.021 6.07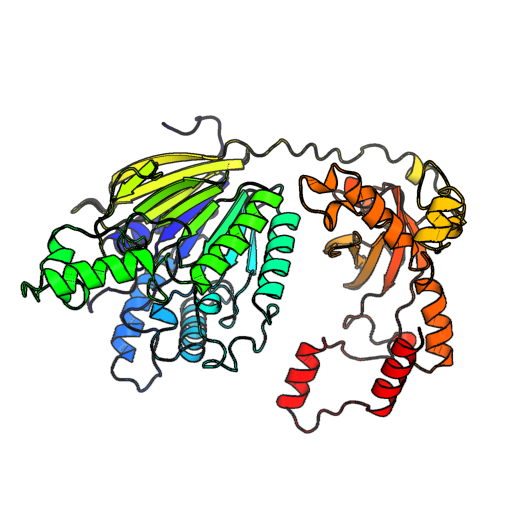8 2.550 1.00 96.69 84 PHE A CA 1
ATOM 655 C C . PHE A 1 84 ? -21.783 6.096 1.030 1.00 96.69 84 PHE A C 1
ATOM 657 O O . PHE A 1 84 ? -21.550 5.048 0.438 1.00 96.69 84 PHE A O 1
ATOM 664 N N . PRO A 1 85 ? -21.792 7.269 0.363 1.00 95.12 85 PRO A N 1
ATOM 665 C CA . PRO A 1 85 ? -21.648 7.337 -1.095 1.00 95.12 85 PRO A CA 1
ATOM 666 C C . PRO A 1 85 ? -20.199 7.168 -1.585 1.00 95.12 85 PRO A C 1
ATOM 668 O O . PRO A 1 85 ? -19.956 7.257 -2.791 1.00 95.12 85 PRO A O 1
ATOM 671 N N . GLY A 1 86 ? -19.236 7.054 -0.666 1.00 96.50 86 GLY A N 1
ATOM 672 C CA . GLY A 1 86 ? -17.813 6.914 -0.963 1.00 96.50 86 GLY A CA 1
ATOM 673 C C . GLY A 1 86 ? -17.360 5.455 -1.051 1.00 96.50 86 GLY A C 1
ATOM 674 O O . GLY A 1 86 ? -18.173 4.548 -1.168 1.00 96.50 86 GLY A O 1
ATOM 675 N N . LYS A 1 87 ? -16.042 5.235 -1.001 1.00 97.12 87 LYS A N 1
ATOM 676 C CA . LYS A 1 87 ? -15.437 3.891 -1.053 1.00 97.12 87 LYS A CA 1
ATOM 677 C C . LYS A 1 87 ? -15.085 3.377 0.340 1.00 97.12 87 LYS A C 1
ATOM 679 O O . LYS A 1 87 ? -14.402 4.080 1.088 1.00 97.12 87 LYS A O 1
ATOM 684 N N . ALA A 1 88 ? -15.517 2.175 0.687 1.00 98.12 88 ALA A N 1
ATOM 685 C CA . ALA A 1 88 ? -15.141 1.533 1.939 1.00 98.12 88 ALA A CA 1
ATOM 686 C C . ALA A 1 88 ? -13.977 0.568 1.720 1.00 98.12 88 ALA A C 1
ATOM 688 O O . ALA A 1 88 ? -13.897 -0.074 0.681 1.00 98.12 88 ALA A O 1
ATOM 689 N N . PHE A 1 89 ? -13.089 0.489 2.704 1.00 98.62 89 PHE A N 1
ATOM 690 C CA . PHE A 1 89 ? -11.971 -0.440 2.732 1.00 98.62 89 PHE A CA 1
ATOM 691 C C . PHE A 1 89 ? -11.831 -1.021 4.140 1.00 98.62 89 PHE A C 1
ATOM 693 O O . PHE A 1 89 ? -12.000 -0.301 5.129 1.00 98.62 89 PHE A O 1
ATOM 700 N N . MET A 1 90 ? -11.486 -2.294 4.247 1.00 98.69 90 MET A N 1
ATOM 701 C CA . MET A 1 90 ? -11.227 -2.995 5.500 1.00 98.69 90 MET A CA 1
ATOM 702 C C . MET A 1 90 ? -9.955 -3.822 5.351 1.00 98.69 90 MET A C 1
ATOM 704 O O . MET A 1 90 ? -9.750 -4.445 4.316 1.00 98.69 90 MET A O 1
ATOM 708 N N . ILE A 1 91 ? -9.109 -3.815 6.379 1.00 98.62 91 ILE A N 1
ATOM 709 C CA . ILE A 1 91 ? -7.929 -4.682 6.464 1.00 98.62 91 ILE A CA 1
ATOM 710 C C . ILE A 1 91 ? -8.025 -5.584 7.692 1.00 98.62 91 ILE A C 1
ATOM 712 O O . ILE A 1 91 ? -8.742 -5.259 8.641 1.00 98.62 91 ILE A O 1
ATOM 716 N N . ALA A 1 92 ? -7.288 -6.693 7.696 1.00 98.25 92 ALA A N 1
ATOM 717 C CA . ALA A 1 92 ? -7.183 -7.578 8.852 1.00 98.25 92 ALA A CA 1
ATOM 718 C C . ALA A 1 92 ? -6.196 -7.038 9.905 1.00 98.25 92 ALA A C 1
ATOM 720 O O . ALA A 1 92 ? -5.164 -6.448 9.577 1.00 98.25 92 ALA A O 1
ATOM 721 N N . GLY A 1 93 ? -6.515 -7.259 11.181 1.00 97.81 93 GLY A N 1
ATOM 722 C CA . GLY A 1 93 ? -5.607 -7.111 12.318 1.00 97.81 93 GLY A CA 1
ATOM 723 C C . GLY A 1 93 ? -5.291 -8.443 12.992 1.00 97.81 93 GLY A C 1
ATOM 724 O O . GLY A 1 93 ? -5.797 -9.496 12.598 1.00 97.81 93 GLY A O 1
ATOM 725 N N . ASN A 1 94 ? -4.461 -8.410 14.033 1.00 96.56 94 ASN A N 1
ATOM 726 C CA . ASN A 1 94 ? -3.998 -9.626 14.703 1.00 96.56 94 ASN A CA 1
ATOM 727 C C . ASN A 1 94 ? -5.150 -10.406 15.364 1.00 96.56 94 ASN A C 1
ATOM 729 O O . ASN A 1 94 ? -5.116 -11.637 15.433 1.00 96.56 94 ASN A O 1
ATOM 733 N N . HIS A 1 95 ? -6.214 -9.726 15.804 1.00 97.06 95 HIS A N 1
ATOM 734 C CA . HIS A 1 95 ? -7.391 -10.409 16.330 1.00 97.06 95 HIS A CA 1
ATOM 735 C C . HIS A 1 95 ? -8.257 -11.047 15.246 1.00 97.06 95 HIS A C 1
ATOM 737 O O . HIS A 1 95 ? -8.843 -12.089 15.528 1.00 97.06 95 HIS A O 1
ATOM 743 N N . ASP A 1 96 ? -8.289 -10.500 14.026 1.00 97.69 96 ASP A N 1
ATOM 744 C CA . ASP A 1 96 ? -9.017 -11.091 12.893 1.00 97.69 96 ASP A CA 1
ATOM 745 C C . ASP A 1 96 ? -8.350 -12.397 12.415 1.00 97.69 96 ASP A C 1
ATOM 747 O O . ASP A 1 96 ? -9.032 -13.369 12.095 1.00 97.69 96 ASP A O 1
ATOM 751 N N . TRP A 1 97 ? -7.013 -12.455 12.458 1.00 96.19 97 TRP A N 1
ATOM 752 C CA . TRP A 1 97 ? -6.236 -13.693 12.293 1.00 96.19 97 TRP A CA 1
ATOM 753 C C . TRP A 1 97 ? -6.382 -14.650 13.488 1.00 96.19 97 TRP A C 1
ATOM 755 O O . TRP A 1 97 ? -6.206 -15.865 13.370 1.00 96.19 97 TRP A O 1
ATOM 765 N N . GLY A 1 98 ? -6.708 -14.117 14.666 1.00 90.19 98 GLY A N 1
ATOM 766 C CA . GLY A 1 98 ? -6.849 -14.879 15.897 1.00 90.19 98 GLY A CA 1
ATOM 767 C C . GLY A 1 98 ? -7.932 -15.959 15.814 1.00 90.19 98 GLY A C 1
ATOM 768 O O . GLY A 1 98 ? -9.048 -15.721 15.358 1.00 90.19 98 GLY A O 1
ATOM 769 N N . GLY A 1 99 ? -7.627 -17.147 16.342 1.00 89.38 99 GLY A N 1
ATOM 770 C CA . GLY A 1 99 ? -8.538 -18.294 16.355 1.00 89.38 99 GLY A CA 1
ATOM 771 C C . GLY A 1 99 ? -8.285 -19.233 15.179 1.00 89.38 99 GLY A C 1
ATOM 772 O O . GLY A 1 99 ? -7.554 -20.207 15.336 1.00 89.38 99 GLY A O 1
ATOM 773 N N . ASP A 1 100 ? -8.877 -18.930 14.022 1.00 92.56 100 ASP A N 1
ATOM 774 C CA . ASP A 1 100 ? -8.884 -19.809 12.839 1.00 92.56 100 ASP A CA 1
ATOM 775 C C . ASP A 1 100 ? -7.807 -19.469 11.782 1.00 92.56 100 ASP A C 1
ATOM 777 O O . ASP A 1 100 ? -7.800 -20.081 10.708 1.00 92.56 100 ASP A O 1
ATOM 781 N N . GLY A 1 101 ? -6.915 -18.507 12.051 1.00 94.81 101 GLY A N 1
ATOM 782 C CA . GLY A 1 101 ? -5.812 -18.144 11.154 1.00 94.81 101 GLY A CA 1
ATOM 783 C C . GLY A 1 101 ? -6.299 -17.628 9.801 1.00 94.81 101 GLY A C 1
ATOM 784 O O . GLY A 1 101 ? -7.337 -16.965 9.710 1.00 94.81 101 GLY A O 1
ATOM 785 N N . LEU A 1 102 ? -5.603 -18.012 8.724 1.00 95.31 102 LEU A N 1
ATOM 786 C CA . LEU A 1 102 ? -5.956 -17.628 7.349 1.00 95.31 102 LEU A CA 1
ATOM 787 C C . LEU A 1 102 ? -7.416 -17.971 6.997 1.00 95.31 102 LEU A C 1
ATOM 789 O O . LEU A 1 102 ? -8.091 -17.225 6.290 1.00 95.31 102 LEU A O 1
ATOM 793 N N . LYS A 1 103 ? -7.942 -19.093 7.506 1.00 95.44 103 LYS A N 1
ATOM 794 C CA . LYS A 1 103 ? -9.335 -19.499 7.248 1.00 95.44 103 LYS A CA 1
ATOM 795 C C . LYS A 1 103 ? -10.345 -18.568 7.913 1.00 95.44 103 LYS A C 1
ATOM 797 O O . LYS A 1 103 ? -11.461 -18.449 7.414 1.00 95.44 103 LYS A O 1
ATOM 802 N N . GLY A 1 104 ? -9.988 -17.980 9.055 1.00 96.12 104 GLY A N 1
ATOM 803 C CA . GLY A 1 104 ? -10.797 -16.967 9.729 1.00 96.12 104 GLY A CA 1
ATOM 804 C C . GLY A 1 104 ? -10.842 -15.677 8.920 1.00 96.12 104 GLY A C 1
ATOM 805 O O . GLY A 1 104 ? -11.931 -15.173 8.661 1.00 96.12 104 GLY A O 1
ATOM 806 N N . VAL A 1 105 ? -9.679 -15.225 8.442 1.00 97.44 105 VAL A N 1
ATOM 807 C CA . VAL A 1 105 ? -9.537 -14.022 7.605 1.00 97.44 105 VAL A CA 1
ATOM 808 C C . VAL A 1 105 ? -10.339 -14.145 6.312 1.00 97.44 105 VAL A C 1
ATOM 810 O O . VAL A 1 105 ? -11.218 -13.321 6.088 1.00 97.44 105 VAL A O 1
ATOM 813 N N . LYS A 1 106 ? -10.145 -15.218 5.531 1.00 96.69 106 LYS A N 1
ATOM 814 C CA . LYS A 1 106 ? -10.903 -15.451 4.284 1.00 96.69 106 LYS A CA 1
ATOM 815 C C . LYS A 1 106 ? -12.413 -15.502 4.520 1.00 96.69 106 LYS A C 1
ATOM 817 O O . LYS A 1 106 ? -13.194 -14.913 3.795 1.00 96.69 106 LYS A O 1
ATOM 822 N N . ARG A 1 107 ? -12.846 -16.151 5.603 1.00 97.62 107 ARG A N 1
ATOM 823 C CA . ARG A 1 107 ? -14.271 -16.206 5.965 1.00 97.62 107 ARG A CA 1
ATOM 824 C C . ARG A 1 107 ? -14.835 -14.835 6.337 1.00 97.62 107 ARG A C 1
ATOM 826 O O . ARG A 1 107 ? -16.037 -14.614 6.201 1.00 97.62 107 ARG A O 1
ATOM 833 N N . GLN A 1 108 ? -14.008 -13.977 6.921 1.00 98.19 108 GLN A N 1
ATOM 834 C CA . GLN A 1 108 ? -14.389 -12.624 7.289 1.00 98.19 108 GLN A CA 1
ATOM 835 C C . GLN A 1 108 ? -14.467 -11.722 6.059 1.00 98.19 108 GLN A C 1
ATOM 837 O O . GLN A 1 108 ? -15.459 -11.014 5.937 1.00 98.19 108 GLN A O 1
ATOM 842 N N . GLU A 1 109 ? -13.494 -11.818 5.152 1.00 97.88 109 GLU A N 1
ATOM 843 C CA . GLU A 1 109 ? -13.519 -11.242 3.801 1.00 97.88 109 GLU A CA 1
ATOM 844 C C . GLU A 1 109 ? -14.819 -11.617 3.077 1.00 97.88 109 GLU A C 1
ATOM 846 O O . GLU A 1 109 ? -15.645 -10.732 2.857 1.00 97.88 109 GLU A O 1
ATOM 851 N N . ASP A 1 110 ? -15.088 -12.918 2.889 1.00 97.69 110 ASP A N 1
ATOM 852 C CA . ASP A 1 110 ? -16.310 -13.421 2.237 1.00 97.69 110 ASP A CA 1
ATOM 853 C C . ASP A 1 110 ? -17.581 -12.809 2.854 1.00 97.69 110 ASP A C 1
ATOM 855 O O . ASP A 1 110 ? -18.508 -12.394 2.164 1.00 97.69 110 ASP A O 1
ATOM 859 N N . TYR A 1 111 ? -17.641 -12.740 4.189 1.00 98.31 111 TYR A N 1
ATOM 860 C CA . TYR A 1 111 ? -18.806 -12.206 4.890 1.00 98.31 111 TYR A CA 1
ATOM 861 C C . TYR A 1 111 ? -19.001 -10.704 4.663 1.00 98.31 111 TYR A C 1
ATOM 863 O O . TYR A 1 111 ? -20.141 -10.250 4.564 1.00 98.31 111 TYR A O 1
ATOM 871 N N . VAL A 1 112 ? -17.915 -9.928 4.642 1.00 98.06 112 VAL A N 1
ATOM 872 C CA . VAL A 1 112 ? -17.970 -8.479 4.416 1.00 98.06 112 VAL A CA 1
ATOM 873 C C . VAL A 1 112 ? -18.402 -8.186 2.981 1.00 98.06 112 VAL A C 1
ATOM 875 O O . VAL A 1 112 ? -19.286 -7.351 2.783 1.00 98.06 112 VAL A O 1
ATOM 878 N N . GLU A 1 113 ? -17.824 -8.889 2.009 1.00 95.81 113 GLU A N 1
ATOM 879 C CA . GLU A 1 113 ? -18.158 -8.744 0.590 1.00 95.81 113 GLU A CA 1
ATOM 880 C C . GLU A 1 113 ? -19.620 -9.113 0.324 1.00 95.81 113 GLU A C 1
ATOM 882 O O . GLU A 1 113 ? -20.355 -8.316 -0.260 1.00 95.81 113 GLU A O 1
ATOM 887 N N . ASP A 1 114 ? -20.080 -10.253 0.852 1.00 97.00 114 ASP A N 1
ATOM 888 C CA . ASP A 1 114 ? -21.473 -10.702 0.743 1.00 97.00 114 ASP A CA 1
ATOM 889 C C . ASP A 1 114 ? -22.457 -9.708 1.381 1.00 97.00 114 ASP A C 1
ATOM 891 O O . ASP A 1 114 ? -23.564 -9.495 0.882 1.00 97.00 114 ASP A O 1
ATOM 895 N N . TYR A 1 115 ? -22.092 -9.115 2.523 1.00 97.25 115 TYR A N 1
ATOM 896 C CA . TYR A 1 115 ? -22.963 -8.179 3.233 1.00 97.25 115 TYR A CA 1
ATOM 897 C C . TYR A 1 115 ? -23.145 -6.868 2.457 1.00 97.25 115 TYR A C 1
ATOM 899 O O . TYR A 1 115 ? -24.227 -6.270 2.501 1.00 97.25 115 TYR A O 1
ATOM 907 N N . LEU A 1 116 ? -22.084 -6.397 1.797 1.00 94.94 116 LEU A N 1
ATOM 908 C CA . LEU A 1 116 ? -22.058 -5.116 1.090 1.00 94.94 116 LEU A CA 1
ATOM 909 C C . LEU A 1 116 ? -22.355 -5.231 -0.410 1.00 94.94 116 LEU A C 1
ATOM 911 O O . LEU A 1 116 ? -22.616 -4.198 -1.025 1.00 94.94 116 LEU A O 1
ATOM 915 N N . ASP A 1 117 ? -22.360 -6.446 -0.968 1.00 94.00 117 ASP A N 1
ATOM 916 C CA . ASP A 1 117 ? -22.420 -6.702 -2.416 1.00 94.00 117 ASP A CA 1
ATOM 917 C C . ASP A 1 117 ? -21.282 -5.971 -3.163 1.00 94.00 117 ASP A C 1
ATOM 919 O O . ASP A 1 117 ? -21.481 -5.339 -4.201 1.00 94.00 117 ASP A O 1
ATOM 923 N N . ASP A 1 118 ? -20.077 -5.998 -2.577 1.00 88.38 118 ASP A N 1
ATOM 924 C CA . ASP A 1 118 ? -18.886 -5.308 -3.083 1.00 88.38 118 ASP A CA 1
ATOM 925 C C . ASP A 1 118 ? -17.616 -6.112 -2.776 1.00 88.38 118 ASP A C 1
ATOM 927 O O . ASP A 1 118 ? -17.171 -6.163 -1.632 1.00 88.38 118 ASP A O 1
ATOM 931 N N . HIS A 1 119 ? -17.006 -6.698 -3.809 1.00 81.62 119 HIS A N 1
ATOM 932 C CA . HIS A 1 119 ? -15.716 -7.398 -3.716 1.00 81.62 119 HIS A CA 1
ATOM 933 C C . HIS A 1 119 ? -14.510 -6.441 -3.623 1.00 81.62 119 HIS A C 1
ATOM 935 O O . HIS A 1 119 ? -13.377 -6.868 -3.476 1.00 81.62 119 HIS A O 1
ATOM 941 N N . GLY A 1 120 ? -14.718 -5.125 -3.734 1.00 86.62 120 GLY A N 1
ATOM 942 C CA . GLY A 1 120 ? -13.666 -4.109 -3.663 1.00 86.62 120 GLY A CA 1
ATOM 943 C C . GLY A 1 120 ? -13.493 -3.481 -2.280 1.00 86.62 120 GLY A C 1
ATOM 944 O O . GLY A 1 120 ? -13.024 -2.341 -2.200 1.00 86.62 120 GLY A O 1
ATOM 945 N N . VAL A 1 121 ? -13.917 -4.165 -1.211 1.00 95.06 121 VAL A N 1
ATOM 946 C CA . VAL A 1 121 ? -13.933 -3.634 0.163 1.00 95.06 121 VAL A CA 1
ATOM 947 C C . VAL A 1 121 ? -12.849 -4.223 1.064 1.00 95.06 121 VAL A C 1
ATOM 949 O O . VAL A 1 121 ? -12.406 -3.539 1.986 1.00 95.06 121 VAL A O 1
ATOM 952 N N . TRP A 1 122 ? -12.402 -5.455 0.838 1.00 97.69 122 TRP A N 1
ATOM 953 C CA . TRP A 1 122 ? -11.432 -6.115 1.708 1.00 97.69 122 TRP A CA 1
ATOM 954 C C . TRP A 1 122 ? -10.041 -6.108 1.080 1.00 97.69 122 TRP A C 1
ATOM 956 O O . TRP A 1 122 ? -9.882 -6.449 -0.084 1.00 97.69 122 TRP A O 1
ATOM 966 N N . PHE A 1 123 ? -9.027 -5.706 1.848 1.00 97.00 123 PHE A N 1
ATOM 967 C CA . PHE A 1 123 ? -7.648 -5.666 1.373 1.00 97.00 123 PHE A CA 1
ATOM 968 C C . PHE A 1 123 ? -6.630 -6.058 2.456 1.00 97.00 123 PHE A C 1
ATOM 970 O O . PHE A 1 123 ? -6.791 -5.700 3.622 1.00 97.00 123 PHE A O 1
ATOM 977 N N . PRO A 1 124 ? -5.495 -6.657 2.074 1.00 96.12 124 PRO A N 1
ATOM 978 C CA . PRO A 1 124 ? -5.269 -7.316 0.790 1.00 96.12 124 PRO A CA 1
ATOM 979 C C . PRO A 1 124 ? -6.224 -8.501 0.575 1.00 96.12 124 PRO A C 1
ATOM 981 O O . PRO A 1 124 ? -6.704 -9.093 1.545 1.00 96.12 124 PRO A O 1
ATOM 984 N N . GLU A 1 125 ? -6.510 -8.823 -0.683 1.00 85.81 125 GLU A N 1
ATOM 985 C CA . GLU A 1 125 ? -7.448 -9.898 -1.037 1.00 85.81 125 GLU A CA 1
ATOM 986 C C . GLU A 1 125 ? -6.892 -11.279 -0.642 1.00 85.81 125 GLU A C 1
ATOM 988 O O . GLU A 1 125 ? -5.679 -11.513 -0.577 1.00 85.81 125 GLU A O 1
ATOM 993 N N . HIS A 1 126 ? -7.795 -12.214 -0.357 1.00 87.44 126 HIS A N 1
ATOM 994 C CA . HIS A 1 126 ? -7.529 -13.630 -0.107 1.00 87.44 126 HIS A CA 1
ATOM 995 C C . HIS A 1 126 ? -6.559 -13.916 1.050 1.00 87.44 126 HIS A C 1
ATOM 997 O O . HIS A 1 126 ? -5.904 -14.966 1.087 1.00 87.44 126 HIS A O 1
ATOM 1003 N N . GLY A 1 127 ? -6.474 -13.004 2.021 1.00 89.94 127 GLY A N 1
ATOM 1004 C CA . GLY A 1 127 ? -5.547 -13.091 3.154 1.00 89.94 127 GLY A CA 1
ATOM 1005 C C . GLY A 1 127 ? -4.067 -13.017 2.760 1.00 89.94 127 GLY A C 1
ATOM 1006 O O . GLY A 1 127 ? -3.206 -13.515 3.490 1.00 89.94 127 GLY A O 1
ATOM 1007 N N . CYS A 1 128 ? -3.765 -12.431 1.599 1.00 94.75 128 CYS A N 1
ATOM 1008 C CA . CYS A 1 128 ? -2.402 -12.210 1.142 1.00 94.75 128 CYS A CA 1
ATOM 1009 C C . CYS A 1 128 ? -1.712 -11.063 1.897 1.00 94.75 128 CYS A C 1
ATOM 1011 O O . CYS A 1 128 ? -2.341 -10.184 2.477 1.00 94.75 128 CYS A O 1
ATOM 1013 N N . GLY A 1 129 ? -0.377 -11.017 1.843 1.00 95.19 129 GLY A N 1
ATOM 1014 C CA . GLY A 1 129 ? 0.405 -9.929 2.448 1.00 95.19 129 GLY A CA 1
ATOM 1015 C C . GLY A 1 129 ? 0.252 -8.558 1.773 1.00 95.19 129 GLY A C 1
ATOM 1016 O O . GLY A 1 129 ? 0.647 -7.539 2.345 1.00 95.19 129 GLY A O 1
ATOM 1017 N N . GLY A 1 130 ? -0.293 -8.513 0.554 1.00 94.19 130 GLY A N 1
ATOM 1018 C CA . GLY A 1 130 ? -0.181 -7.374 -0.360 1.00 94.19 130 GLY A CA 1
ATOM 1019 C C . GLY A 1 130 ? 1.215 -7.297 -1.010 1.00 94.19 130 GLY A C 1
ATOM 1020 O O . GLY A 1 130 ? 1.937 -8.299 -1.054 1.00 94.19 130 GLY A O 1
ATOM 1021 N N . PRO A 1 131 ? 1.652 -6.121 -1.495 1.00 96.19 131 PRO A N 1
ATOM 1022 C CA . PRO A 1 131 ? 0.961 -4.833 -1.451 1.00 96.19 131 PRO A CA 1
ATOM 1023 C C . PRO A 1 131 ? -0.144 -4.706 -2.508 1.00 96.19 131 PRO A C 1
ATOM 1025 O O . PRO A 1 131 ? 0.144 -4.701 -3.705 1.00 96.19 131 PRO A O 1
ATOM 1028 N N . ASP A 1 132 ? -1.371 -4.445 -2.067 1.00 93.88 132 ASP A N 1
ATOM 1029 C CA . ASP A 1 132 ? -2.482 -4.164 -2.982 1.00 93.88 132 ASP A CA 1
ATOM 1030 C C . ASP A 1 132 ? -2.637 -2.659 -3.171 1.00 93.88 132 ASP A C 1
ATOM 1032 O O . ASP A 1 132 ? -2.614 -1.880 -2.216 1.00 93.88 132 ASP A O 1
ATOM 1036 N N . VAL A 1 133 ? -2.747 -2.223 -4.426 1.00 92.62 133 VAL A N 1
ATOM 1037 C CA . VAL A 1 133 ? -2.679 -0.804 -4.790 1.00 92.62 133 VAL A CA 1
ATOM 1038 C C . VAL A 1 133 ? -4.012 -0.327 -5.345 1.00 92.62 133 VAL A C 1
ATOM 1040 O O . VAL A 1 133 ? -4.421 -0.733 -6.430 1.00 92.62 133 VAL A O 1
ATOM 1043 N N . VAL A 1 134 ? -4.631 0.633 -4.658 1.00 91.50 134 VAL A N 1
ATOM 1044 C CA . VAL A 1 134 ? -5.886 1.261 -5.082 1.00 91.50 134 VAL A CA 1
ATOM 1045 C C . VAL A 1 134 ? -5.649 2.730 -5.421 1.00 91.50 134 VAL A C 1
ATOM 1047 O O . VAL A 1 134 ? -5.375 3.568 -4.558 1.00 91.50 134 VAL A O 1
ATOM 1050 N N . GLU A 1 135 ? -5.776 3.076 -6.703 1.00 90.12 135 GLU A N 1
ATOM 1051 C CA . GLU A 1 135 ? -5.736 4.469 -7.154 1.00 90.12 135 GLU A CA 1
ATOM 1052 C C . GLU A 1 135 ? -7.074 5.161 -6.856 1.00 90.12 135 GLU A C 1
ATOM 1054 O O . GLU A 1 135 ? -8.118 4.809 -7.405 1.00 90.12 135 GLU A O 1
ATOM 1059 N N . ILE A 1 136 ? -7.049 6.165 -5.979 1.00 93.50 136 ILE A N 1
ATOM 1060 C CA . ILE A 1 136 ? -8.253 6.903 -5.579 1.00 93.50 136 ILE A CA 1
ATOM 1061 C C . ILE A 1 136 ? -8.574 7.992 -6.596 1.00 93.50 136 ILE A C 1
ATOM 1063 O O . ILE A 1 136 ? -9.726 8.149 -6.998 1.00 93.50 136 ILE A O 1
ATOM 1067 N N . ASN A 1 137 ? -7.550 8.733 -7.019 1.00 86.12 137 ASN A N 1
ATOM 1068 C CA . ASN A 1 137 ? -7.636 9.739 -8.071 1.00 86.12 137 ASN A CA 1
ATOM 1069 C C . ASN A 1 137 ? -6.241 9.997 -8.689 1.00 86.12 137 ASN A C 1
ATOM 1071 O O . ASN A 1 137 ? -5.294 9.220 -8.511 1.00 86.12 137 ASN A O 1
ATOM 1075 N N . ASN A 1 138 ? -6.099 11.088 -9.446 1.00 83.25 138 ASN A N 1
ATOM 1076 C CA . ASN A 1 138 ? -4.856 11.438 -10.140 1.00 83.25 138 ASN A CA 1
ATOM 1077 C C . ASN A 1 138 ? -3.669 11.719 -9.207 1.00 83.25 138 ASN A C 1
ATOM 1079 O O . ASN A 1 138 ? -2.526 11.543 -9.638 1.00 83.25 138 ASN A O 1
ATOM 1083 N N . ASP A 1 139 ? -3.938 12.067 -7.948 1.00 89.94 139 ASP A N 1
ATOM 1084 C CA . ASP A 1 139 ? -2.952 12.572 -6.992 1.00 89.94 139 ASP A CA 1
ATOM 1085 C C . ASP A 1 139 ? -2.950 11.799 -5.668 1.00 89.94 139 ASP A C 1
ATOM 1087 O O . ASP A 1 139 ? -2.151 12.109 -4.790 1.00 89.94 139 ASP A O 1
ATOM 1091 N N . LEU A 1 140 ? -3.792 10.770 -5.518 1.00 96.12 140 LEU A N 1
ATOM 1092 C CA . LEU A 1 140 ? -3.897 9.943 -4.315 1.00 96.12 140 LEU A CA 1
ATOM 1093 C C . LEU A 1 140 ? -3.976 8.451 -4.654 1.00 96.12 140 LEU A C 1
ATOM 1095 O O . LEU A 1 140 ? -4.800 8.020 -5.466 1.00 96.12 140 LEU A O 1
ATOM 1099 N N . VAL A 1 141 ? -3.141 7.663 -3.981 1.00 97.44 141 VAL A N 1
ATOM 1100 C CA . VAL A 1 141 ? -3.134 6.198 -4.016 1.00 97.44 141 VAL A CA 1
ATOM 1101 C C . VAL A 1 141 ? -3.096 5.643 -2.591 1.00 97.44 141 VAL A C 1
ATOM 1103 O O . VAL A 1 141 ? -2.479 6.241 -1.704 1.00 97.44 141 VAL A O 1
ATOM 1106 N N . ILE A 1 142 ? -3.744 4.499 -2.384 1.00 98.69 142 ILE A N 1
ATOM 1107 C CA . ILE A 1 142 ? -3.639 3.703 -1.161 1.00 98.69 142 ILE A CA 1
ATOM 1108 C C . ILE A 1 142 ? -2.879 2.421 -1.490 1.00 98.69 142 ILE A C 1
ATOM 1110 O O . ILE A 1 142 ? -3.114 1.814 -2.533 1.00 98.69 142 ILE A O 1
ATOM 1114 N N . ILE A 1 143 ? -1.957 2.035 -0.615 1.00 98.62 143 ILE A N 1
ATOM 1115 C CA . ILE A 1 143 ? -1.264 0.750 -0.652 1.00 98.62 143 ILE A CA 1
ATOM 1116 C C . ILE A 1 143 ? -1.631 0.001 0.626 1.00 98.62 143 ILE A C 1
ATOM 1118 O O . ILE A 1 143 ? -1.294 0.462 1.718 1.00 98.62 143 ILE A O 1
ATOM 1122 N N . PHE A 1 144 ? -2.322 -1.123 0.489 1.00 98.75 144 PHE A N 1
ATOM 1123 C CA . PHE A 1 144 ? -2.734 -1.978 1.596 1.00 98.75 144 PHE A CA 1
ATOM 1124 C C . PHE A 1 144 ? -1.702 -3.073 1.845 1.00 98.75 144 PHE A C 1
ATOM 1126 O O . PHE A 1 144 ? -1.165 -3.664 0.908 1.00 98.75 144 PHE A O 1
ATOM 1133 N N . ILE A 1 145 ? -1.409 -3.317 3.120 1.00 98.44 145 ILE A N 1
ATOM 1134 C CA . ILE A 1 145 ? -0.460 -4.330 3.579 1.00 98.44 145 ILE A CA 1
ATOM 1135 C C . ILE A 1 145 ? -1.110 -5.093 4.728 1.00 98.44 145 ILE A C 1
ATOM 1137 O O . ILE A 1 145 ? -1.504 -4.483 5.729 1.00 98.44 145 ILE A O 1
ATOM 1141 N N . ASP A 1 146 ? -1.135 -6.421 4.634 1.00 98.19 146 ASP A N 1
ATOM 1142 C CA . ASP A 1 146 ? -1.434 -7.251 5.796 1.00 98.19 146 ASP A CA 1
ATOM 1143 C C . ASP A 1 146 ? -0.165 -7.384 6.645 1.00 98.19 146 ASP A C 1
ATOM 1145 O O . ASP A 1 146 ? 0.742 -8.182 6.397 1.00 98.19 146 ASP A O 1
ATOM 1149 N N . SER A 1 147 ? -0.074 -6.534 7.664 1.00 98.19 147 SER A N 1
ATOM 1150 C CA . SER A 1 147 ? 1.038 -6.592 8.612 1.00 98.19 147 SER A CA 1
ATOM 1151 C C . SER A 1 147 ? 1.042 -7.869 9.461 1.00 98.19 147 SER A C 1
ATOM 1153 O O . SER A 1 147 ? 2.118 -8.274 9.890 1.00 98.19 147 SER A O 1
ATOM 1155 N N . GLU A 1 148 ? -0.105 -8.513 9.696 1.00 97.50 148 GLU A N 1
ATOM 1156 C CA . GLU A 1 148 ? -0.161 -9.754 10.479 1.00 97.50 148 GLU A CA 1
ATOM 1157 C C . GLU A 1 148 ? 0.296 -10.961 9.657 1.00 97.50 148 GLU A C 1
ATOM 1159 O O . GLU A 1 148 ? 0.996 -11.824 10.187 1.00 97.50 148 GLU A O 1
ATOM 1164 N N . TRP A 1 149 ? 0.045 -10.975 8.344 1.00 97.19 149 TRP A N 1
ATOM 1165 C CA . TRP A 1 149 ? 0.674 -11.932 7.424 1.00 97.19 149 TRP A CA 1
ATOM 1166 C C . TRP A 1 149 ? 2.203 -11.929 7.574 1.00 97.19 149 TRP A C 1
ATOM 1168 O O . TRP A 1 149 ? 2.841 -12.984 7.618 1.00 97.19 149 TRP A O 1
ATOM 1178 N N . TRP A 1 150 ? 2.818 -10.748 7.736 1.00 96.94 150 TRP A N 1
ATOM 1179 C CA . TRP A 1 150 ? 4.262 -10.649 7.966 1.00 96.94 150 TRP A CA 1
ATOM 1180 C C . TRP A 1 150 ? 4.678 -11.192 9.338 1.00 96.94 150 TRP A C 1
ATOM 1182 O O . TRP A 1 150 ? 5.757 -11.779 9.450 1.00 96.94 150 TRP A O 1
ATOM 1192 N N . LEU A 1 151 ? 3.888 -10.978 10.389 1.00 95.38 151 LEU A N 1
ATOM 1193 C CA . LEU A 1 151 ? 4.229 -11.372 11.765 1.00 95.38 151 LEU A CA 1
ATOM 1194 C C . LEU A 1 151 ? 3.916 -12.840 12.072 1.00 95.38 151 LEU A C 1
ATOM 1196 O O . LEU A 1 151 ? 4.553 -13.434 12.950 1.00 95.38 151 LEU A O 1
ATOM 1200 N N . THR A 1 152 ? 2.988 -13.425 11.319 1.00 92.38 152 THR A N 1
ATOM 1201 C CA . THR A 1 152 ? 2.558 -14.812 11.446 1.00 92.38 152 THR A CA 1
ATOM 1202 C C . THR A 1 152 ? 3.703 -15.782 11.163 1.00 92.38 152 THR A C 1
ATOM 1204 O O . THR A 1 152 ? 4.606 -15.550 10.351 1.00 92.38 152 THR A O 1
ATOM 1207 N N . ASP A 1 153 ? 3.668 -16.908 11.868 1.00 90.44 153 ASP A N 1
ATOM 1208 C CA . ASP A 1 153 ? 4.574 -18.023 11.636 1.00 90.44 153 ASP A CA 1
ATOM 1209 C C . ASP A 1 153 ? 4.084 -18.853 10.448 1.00 90.44 153 ASP A C 1
ATOM 1211 O O . ASP A 1 153 ? 3.103 -19.587 10.551 1.00 90.44 153 ASP A O 1
ATOM 1215 N N . TRP A 1 154 ? 4.762 -18.717 9.312 1.00 91.50 154 TRP A N 1
ATOM 1216 C CA . TRP A 1 154 ? 4.361 -19.357 8.059 1.00 91.50 154 TRP A CA 1
ATOM 1217 C C . TRP A 1 154 ? 4.518 -20.877 8.091 1.00 91.50 154 TRP A C 1
ATOM 1219 O O . TRP A 1 154 ? 3.828 -21.569 7.349 1.00 91.50 154 TRP A O 1
ATOM 1229 N N . ASP A 1 155 ? 5.361 -21.414 8.977 1.00 88.44 155 ASP A N 1
ATOM 1230 C CA . ASP A 1 155 ? 5.474 -22.864 9.150 1.00 88.44 155 ASP A CA 1
ATOM 1231 C C . ASP A 1 155 ? 4.201 -23.447 9.792 1.00 88.44 155 ASP A C 1
ATOM 1233 O O . ASP A 1 155 ? 3.868 -24.616 9.582 1.00 88.44 155 ASP A O 1
ATOM 1237 N N . ALA A 1 156 ? 3.469 -22.630 10.558 1.00 88.94 156 ALA A N 1
ATOM 1238 C CA . ALA A 1 156 ? 2.183 -22.993 11.146 1.00 88.94 156 ALA A CA 1
ATOM 1239 C C . ALA A 1 156 ? 0.993 -22.752 10.195 1.00 88.94 156 ALA A C 1
ATOM 1241 O O . ALA A 1 156 ? -0.071 -23.331 10.407 1.00 88.94 156 ALA A O 1
ATOM 1242 N N . GLU A 1 157 ? 1.180 -21.951 9.143 1.00 90.75 157 GLU A N 1
ATOM 1243 C CA . GLU A 1 157 ? 0.167 -21.590 8.144 1.00 90.75 157 GLU A CA 1
ATOM 1244 C C . GLU A 1 157 ? 0.670 -21.927 6.726 1.00 90.75 157 GLU A C 1
ATOM 1246 O O . GLU A 1 157 ? 1.004 -21.038 5.944 1.00 90.75 157 GLU A O 1
ATOM 1251 N N . PRO A 1 158 ? 0.739 -23.215 6.339 1.00 86.94 158 PRO A N 1
ATOM 1252 C CA . PRO A 1 158 ? 1.374 -23.621 5.081 1.00 86.94 158 PRO A CA 1
ATOM 1253 C C . PRO A 1 158 ? 0.677 -23.078 3.822 1.00 86.94 158 PRO A C 1
ATOM 1255 O O . PRO A 1 158 ? 1.299 -23.022 2.766 1.00 86.94 158 PRO A O 1
ATOM 1258 N N . ALA A 1 159 ? -0.594 -22.681 3.937 1.00 88.62 159 ALA A N 1
ATOM 1259 C CA . ALA A 1 159 ? -1.400 -22.108 2.858 1.00 88.62 159 ALA A CA 1
ATOM 1260 C C . ALA A 1 159 ? -1.357 -20.566 2.810 1.00 88.62 159 ALA A C 1
ATOM 1262 O O . ALA A 1 159 ? -2.072 -19.963 2.016 1.00 88.62 159 ALA A O 1
ATOM 1263 N N . ILE A 1 160 ? -0.539 -19.912 3.650 1.00 91.62 160 ILE A N 1
ATOM 1264 C CA . ILE A 1 160 ? -0.515 -18.444 3.820 1.00 91.62 160 ILE A CA 1
ATOM 1265 C C . ILE A 1 160 ? -0.194 -17.651 2.545 1.00 91.62 160 ILE A C 1
ATOM 1267 O O . ILE A 1 160 ? -0.494 -16.466 2.467 1.00 91.62 160 ILE A O 1
ATOM 1271 N N . ASN A 1 161 ? 0.408 -18.305 1.549 1.00 87.81 161 ASN A N 1
ATOM 1272 C CA . ASN A 1 161 ? 0.787 -17.696 0.273 1.00 87.81 161 ASN A CA 1
ATOM 1273 C C . ASN A 1 161 ? 0.101 -18.351 -0.937 1.00 87.81 161 ASN A C 1
ATOM 1275 O O . ASN A 1 161 ? 0.523 -18.121 -2.074 1.00 87.81 161 ASN A O 1
ATOM 1279 N N . ASP A 1 162 ? -0.903 -19.205 -0.717 1.00 83.19 162 ASP A N 1
ATOM 1280 C CA . ASP A 1 162 ? -1.668 -19.806 -1.812 1.00 83.19 162 ASP A CA 1
ATOM 1281 C C . ASP A 1 162 ? -2.479 -18.711 -2.526 1.00 83.19 162 ASP A C 1
ATOM 1283 O O . ASP A 1 162 ? -3.212 -17.966 -1.878 1.00 83.19 162 ASP A O 1
ATOM 1287 N N . GLY A 1 163 ? -2.326 -18.597 -3.851 1.00 75.19 163 GLY A N 1
ATOM 1288 C CA . GLY A 1 163 ? -2.950 -17.546 -4.668 1.00 75.19 163 GLY A CA 1
ATOM 1289 C C . GLY A 1 163 ? -2.292 -16.159 -4.590 1.00 75.19 163 GLY A C 1
ATOM 1290 O O . GLY A 1 163 ? -2.687 -15.256 -5.320 1.00 75.19 163 GLY A O 1
ATOM 1291 N N . CYS A 1 164 ? -1.265 -15.961 -3.755 1.00 82.19 164 CYS A N 1
ATOM 1292 C CA . CYS A 1 164 ? -0.668 -14.638 -3.546 1.00 82.19 164 CYS A CA 1
ATOM 1293 C C . CYS A 1 164 ? 0.460 -14.313 -4.540 1.00 82.19 164 CYS A C 1
ATOM 1295 O O . CYS A 1 164 ? 1.316 -15.156 -4.839 1.00 82.19 164 CYS A O 1
ATOM 1297 N N . GLU A 1 165 ? 0.529 -13.049 -4.989 1.00 78.69 165 GLU A N 1
ATOM 1298 C CA . GLU A 1 165 ? 1.680 -12.539 -5.757 1.00 78.69 165 GLU A CA 1
ATOM 1299 C C . GLU A 1 165 ? 2.946 -12.567 -4.890 1.00 78.69 165 GLU A C 1
ATOM 1301 O O . GLU A 1 165 ? 4.000 -13.039 -5.326 1.00 78.69 165 GLU A O 1
ATOM 1306 N N . SER A 1 166 ? 2.819 -12.129 -3.631 1.00 80.94 166 SER A N 1
ATOM 1307 C CA . SER A 1 166 ? 3.899 -12.227 -2.660 1.00 80.94 166 SER A CA 1
ATOM 1308 C C . SER A 1 166 ? 4.012 -13.628 -2.071 1.00 80.94 166 SER A C 1
ATOM 1310 O O . SER A 1 166 ? 3.125 -14.093 -1.360 1.00 80.94 166 SER A O 1
ATOM 1312 N N . LYS A 1 167 ? 5.142 -14.292 -2.336 1.00 84.19 167 LYS A N 1
ATOM 1313 C CA . LYS A 1 167 ? 5.427 -15.656 -1.840 1.00 84.19 167 LYS A CA 1
ATOM 1314 C C . LYS A 1 167 ? 6.556 -15.724 -0.814 1.00 84.19 167 LYS A C 1
ATOM 1316 O O . LYS A 1 167 ? 6.890 -16.797 -0.317 1.00 84.19 167 LYS A O 1
ATOM 1321 N N . SER A 1 168 ? 7.186 -14.589 -0.525 1.00 89.06 168 SER A N 1
ATOM 1322 C CA . SER A 1 168 ? 8.224 -14.449 0.497 1.00 89.06 168 SER A CA 1
ATOM 1323 C C . SER A 1 168 ? 8.250 -13.019 1.023 1.00 89.06 168 SER A C 1
ATOM 1325 O O . SER A 1 168 ? 7.845 -12.089 0.327 1.00 89.06 168 SER A O 1
ATOM 1327 N N . ARG A 1 169 ? 8.769 -12.820 2.236 1.00 92.19 169 ARG A N 1
ATOM 1328 C CA . ARG A 1 169 ? 8.936 -11.486 2.833 1.00 92.19 169 ARG A CA 1
ATOM 1329 C C . ARG A 1 169 ? 9.861 -10.590 1.993 1.00 92.19 169 ARG A C 1
ATOM 1331 O O . ARG A 1 169 ? 9.632 -9.393 1.860 1.00 92.19 169 ARG A O 1
ATOM 1338 N N . GLU A 1 170 ? 10.882 -11.158 1.359 1.00 86.62 170 GLU A N 1
ATOM 1339 C CA . GLU A 1 170 ? 11.775 -10.438 0.443 1.00 86.62 170 GLU A CA 1
ATOM 1340 C C . GLU A 1 170 ? 11.055 -10.051 -0.851 1.00 86.62 170 GLU A C 1
ATOM 1342 O O . GLU A 1 170 ? 11.213 -8.932 -1.340 1.00 86.62 170 GLU A O 1
ATOM 1347 N N . ASN A 1 171 ? 10.244 -10.961 -1.394 1.00 85.88 171 ASN A N 1
ATOM 1348 C CA . ASN A 1 171 ? 9.437 -10.688 -2.573 1.00 85.88 171 ASN A CA 1
ATOM 1349 C C . ASN A 1 171 ? 8.355 -9.633 -2.283 1.00 85.88 171 ASN A C 1
ATOM 1351 O O . ASN A 1 171 ? 8.176 -8.729 -3.091 1.00 85.88 171 ASN A O 1
ATOM 1355 N N . PHE A 1 172 ? 7.728 -9.662 -1.102 1.00 94.56 172 PHE A N 1
ATOM 1356 C CA . PHE A 1 172 ? 6.864 -8.584 -0.613 1.00 94.56 172 PHE A CA 1
ATOM 1357 C C . PHE A 1 172 ? 7.580 -7.229 -0.640 1.00 94.56 172 PHE A C 1
ATOM 1359 O O . PHE A 1 172 ? 7.067 -6.275 -1.216 1.00 94.56 172 PHE A O 1
ATOM 1366 N N . LEU A 1 173 ? 8.784 -7.135 -0.059 1.00 92.06 173 LEU A N 1
ATOM 1367 C CA . LEU A 1 173 ? 9.533 -5.873 -0.030 1.00 92.06 173 LEU A CA 1
ATOM 1368 C C . LEU A 1 173 ? 9.882 -5.378 -1.438 1.00 92.06 173 LEU A C 1
ATOM 1370 O O . LEU A 1 173 ? 9.862 -4.170 -1.677 1.00 92.06 173 LEU A O 1
ATOM 1374 N N . TYR A 1 174 ? 10.158 -6.293 -2.372 1.00 81.25 174 TYR A N 1
ATOM 1375 C CA . TYR A 1 174 ? 10.335 -5.949 -3.780 1.00 81.25 174 TYR A CA 1
ATOM 1376 C C . TYR A 1 174 ? 9.059 -5.355 -4.389 1.00 81.25 174 TYR A C 1
ATOM 1378 O O . TYR A 1 174 ? 9.103 -4.252 -4.934 1.00 81.25 174 TYR A O 1
ATOM 1386 N N . LEU A 1 175 ? 7.923 -6.045 -4.265 1.00 78.62 175 LEU A N 1
ATOM 1387 C CA . LEU A 1 175 ? 6.641 -5.574 -4.796 1.00 78.62 175 LEU A CA 1
ATOM 1388 C C . LEU A 1 175 ? 6.234 -4.236 -4.165 1.00 78.62 175 LEU A C 1
ATOM 1390 O O . LEU A 1 175 ? 5.766 -3.336 -4.862 1.00 78.62 175 LEU A O 1
ATOM 1394 N N . PHE A 1 176 ? 6.491 -4.062 -2.867 1.00 94.62 176 PHE A N 1
ATOM 1395 C CA . PHE A 1 176 ? 6.240 -2.813 -2.151 1.00 94.62 176 PHE A CA 1
ATOM 1396 C C . PHE A 1 176 ? 7.099 -1.674 -2.696 1.00 94.62 176 PHE A C 1
ATOM 1398 O O . PHE A 1 176 ? 6.586 -0.583 -2.955 1.00 94.62 176 PHE A O 1
ATOM 1405 N N . GLU A 1 177 ? 8.388 -1.926 -2.941 1.00 86.81 177 GLU A N 1
ATOM 1406 C CA . GLU A 1 177 ? 9.282 -0.960 -3.577 1.00 86.81 177 GLU A CA 1
ATOM 1407 C C . GLU A 1 177 ? 8.782 -0.549 -4.970 1.00 86.81 177 GLU A C 1
ATOM 1409 O O . GLU A 1 177 ? 8.778 0.642 -5.301 1.00 86.81 177 GLU A O 1
ATOM 1414 N N . GLU A 1 178 ? 8.331 -1.502 -5.781 1.00 78.75 178 GLU A N 1
ATOM 1415 C CA . GLU A 1 178 ? 7.814 -1.221 -7.121 1.00 78.75 178 GLU A CA 1
ATOM 1416 C C . GLU A 1 178 ? 6.499 -0.431 -7.074 1.00 78.75 178 GLU A C 1
ATOM 1418 O O . GLU A 1 178 ? 6.342 0.544 -7.821 1.00 78.75 178 GLU A O 1
ATOM 1423 N N . ALA A 1 179 ? 5.595 -0.774 -6.152 1.00 83.75 179 ALA A N 1
ATOM 1424 C CA . ALA A 1 179 ? 4.344 -0.056 -5.932 1.00 83.75 179 ALA A CA 1
ATOM 1425 C C . ALA A 1 179 ? 4.603 1.419 -5.582 1.00 83.75 179 ALA A C 1
ATOM 1427 O O . ALA A 1 179 ? 4.102 2.321 -6.262 1.00 83.75 179 ALA A O 1
ATOM 1428 N N . VAL A 1 180 ? 5.461 1.702 -4.594 1.00 87.69 180 VAL A N 1
ATOM 1429 C CA . VAL A 1 180 ? 5.748 3.095 -4.212 1.00 87.69 180 VAL A CA 1
ATOM 1430 C C . VAL A 1 180 ? 6.492 3.862 -5.310 1.00 87.69 180 VAL A C 1
ATOM 1432 O O . VAL A 1 180 ? 6.187 5.029 -5.562 1.00 87.69 180 VAL A O 1
ATOM 1435 N N . LYS A 1 181 ? 7.422 3.225 -6.037 1.00 78.81 181 LYS A N 1
ATOM 1436 C CA . LYS A 1 181 ? 8.146 3.859 -7.156 1.00 78.81 181 LYS A CA 1
ATOM 1437 C C . LYS A 1 181 ? 7.228 4.272 -8.292 1.00 78.81 181 LYS A C 1
ATOM 1439 O O . LYS A 1 181 ? 7.434 5.343 -8.878 1.00 78.81 181 LYS A O 1
ATOM 1444 N N . LYS A 1 182 ? 6.261 3.415 -8.629 1.00 74.50 182 LYS A N 1
ATOM 1445 C CA . LYS A 1 182 ? 5.292 3.641 -9.706 1.00 74.50 182 LYS A CA 1
ATOM 1446 C C . LYS A 1 182 ? 4.395 4.842 -9.406 1.00 74.50 182 LYS A C 1
ATOM 1448 O O . LYS A 1 182 ? 4.037 5.575 -10.326 1.00 74.50 182 LYS A O 1
ATOM 1453 N N . HIS A 1 183 ? 4.094 5.081 -8.129 1.00 81.69 183 HIS A N 1
ATOM 1454 C CA . HIS A 1 183 ? 3.172 6.127 -7.687 1.00 81.69 183 HIS A CA 1
ATOM 1455 C C . HIS A 1 183 ? 3.839 7.320 -6.987 1.00 81.69 183 HIS A C 1
ATOM 1457 O O . HIS A 1 183 ? 3.136 8.184 -6.475 1.00 81.69 183 HIS A O 1
ATOM 1463 N N . ARG A 1 184 ? 5.174 7.440 -7.026 1.00 80.25 184 ARG A N 1
ATOM 1464 C CA . ARG A 1 184 ? 5.959 8.472 -6.308 1.00 80.25 184 ARG A CA 1
ATOM 1465 C C . ARG A 1 184 ? 5.565 9.936 -6.560 1.00 80.25 184 ARG A C 1
ATOM 1467 O O . ARG A 1 184 ? 5.949 10.810 -5.795 1.00 80.25 184 ARG A O 1
ATOM 1474 N N . ASN A 1 185 ? 4.829 10.206 -7.640 1.00 80.50 185 ASN A N 1
ATOM 1475 C CA . ASN A 1 185 ? 4.331 11.541 -7.994 1.00 80.50 185 ASN A CA 1
ATOM 1476 C C . ASN A 1 185 ? 2.922 11.827 -7.437 1.00 80.50 185 ASN A C 1
ATOM 1478 O O . ASN A 1 185 ? 2.318 12.826 -7.815 1.00 80.50 185 ASN A O 1
ATOM 1482 N N . LYS A 1 186 ? 2.373 10.930 -6.614 1.00 89.88 186 LYS A N 1
ATOM 1483 C CA . LYS A 1 186 ? 1.082 11.057 -5.931 1.00 89.88 186 LYS A CA 1
ATOM 1484 C C . LYS A 1 186 ? 1.309 11.099 -4.418 1.00 89.88 186 LYS A C 1
ATOM 1486 O O . LYS A 1 186 ? 2.362 10.699 -3.923 1.00 89.88 186 LYS A O 1
ATOM 1491 N N . ASN A 1 187 ? 0.292 11.512 -3.674 1.00 95.81 187 ASN A N 1
ATOM 1492 C CA . ASN A 1 187 ? 0.171 11.160 -2.269 1.00 95.81 187 ASN A CA 1
ATOM 1493 C C . ASN A 1 187 ? -0.026 9.651 -2.147 1.00 95.81 187 ASN A C 1
ATOM 1495 O O . ASN A 1 187 ? -0.962 9.100 -2.724 1.00 95.81 187 ASN A O 1
ATOM 1499 N N . ILE A 1 188 ? 0.852 9.002 -1.388 1.00 97.81 188 ILE A N 1
ATOM 1500 C CA . ILE A 1 188 ? 0.759 7.575 -1.086 1.00 97.81 188 ILE A CA 1
ATOM 1501 C C . ILE A 1 188 ? 0.375 7.426 0.383 1.00 97.81 188 ILE A C 1
ATOM 1503 O O . ILE A 1 188 ? 1.122 7.856 1.270 1.00 97.81 188 ILE A O 1
ATOM 1507 N N . VAL A 1 189 ? -0.786 6.817 0.622 1.00 98.81 189 VAL A N 1
ATOM 1508 C CA . VAL A 1 189 ? -1.209 6.348 1.943 1.00 98.81 189 VAL A CA 1
ATOM 1509 C C . VAL A 1 189 ? -0.909 4.858 2.034 1.00 98.81 189 VAL A C 1
ATOM 1511 O O . VAL A 1 189 ? -1.383 4.089 1.209 1.00 98.81 189 VAL A O 1
ATOM 1514 N N . ILE A 1 190 ? -0.120 4.448 3.020 1.00 98.81 190 ILE A N 1
ATOM 1515 C CA . ILE A 1 190 ? 0.189 3.042 3.285 1.00 98.81 190 ILE A CA 1
ATOM 1516 C C . ILE A 1 190 ? -0.658 2.607 4.478 1.00 98.81 190 ILE A C 1
ATOM 1518 O O . ILE A 1 190 ? -0.439 3.090 5.590 1.00 98.81 190 ILE A O 1
ATOM 1522 N N . ALA A 1 191 ? -1.633 1.734 4.244 1.00 98.88 191 ALA A N 1
ATOM 1523 C CA . ALA A 1 191 ? -2.564 1.250 5.255 1.00 98.88 191 ALA A CA 1
ATOM 1524 C C . ALA A 1 191 ? -2.179 -0.160 5.714 1.00 98.88 191 ALA A C 1
ATOM 1526 O O . ALA A 1 191 ? -2.062 -1.074 4.903 1.00 98.88 191 ALA A O 1
ATOM 1527 N N . GLN A 1 192 ? -1.975 -0.317 7.021 1.00 98.62 192 GLN A N 1
ATOM 1528 C CA . GLN A 1 192 ? -1.625 -1.585 7.666 1.00 98.62 192 GLN A CA 1
ATOM 1529 C C . GLN A 1 192 ? -2.127 -1.582 9.110 1.00 98.62 192 GLN A C 1
ATOM 1531 O O . GLN A 1 192 ? -2.226 -0.511 9.703 1.00 98.62 192 GLN A O 1
ATOM 1536 N N . HIS A 1 193 ? -2.381 -2.739 9.716 1.00 98.62 193 HIS A N 1
ATOM 1537 C CA . HIS A 1 193 ? -2.865 -2.779 11.099 1.00 98.62 193 HIS A CA 1
ATOM 1538 C C . HIS A 1 193 ? -1.803 -2.319 12.115 1.00 98.62 193 HIS A C 1
ATOM 1540 O O . HIS A 1 193 ? -2.070 -1.438 12.934 1.00 98.62 193 HIS A O 1
ATOM 1546 N N . HIS A 1 194 ? -0.578 -2.846 12.025 1.00 98.44 194 HIS A N 1
ATOM 1547 C CA . HIS A 1 194 ? 0.468 -2.637 13.029 1.00 98.44 194 HIS A CA 1
ATOM 1548 C C . HIS A 1 194 ? 1.258 -1.314 12.834 1.00 98.44 194 HIS A C 1
ATOM 1550 O O . HIS A 1 194 ? 1.860 -1.096 11.776 1.00 98.44 194 HIS A O 1
ATOM 1556 N N . PRO A 1 195 ? 1.321 -0.414 13.842 1.00 97.62 195 PRO A N 1
ATOM 1557 C CA . PRO A 1 195 ? 1.948 0.902 13.718 1.00 97.62 195 PRO A CA 1
ATOM 1558 C C . PRO A 1 195 ? 3.474 0.880 13.885 1.00 97.62 195 PRO A C 1
ATOM 1560 O O . PRO A 1 195 ? 3.992 0.550 14.950 1.00 97.62 195 PRO A O 1
ATOM 1563 N N . LEU A 1 196 ? 4.221 1.407 12.908 1.00 96.44 196 LEU A N 1
ATOM 1564 C CA . LEU A 1 196 ? 5.696 1.459 12.973 1.00 96.44 196 LEU A CA 1
ATOM 1565 C C . LEU A 1 196 ? 6.245 2.325 14.125 1.00 96.44 196 LEU A C 1
ATOM 1567 O O . LEU A 1 196 ? 7.411 2.189 14.511 1.00 96.44 196 LEU A O 1
ATOM 1571 N N . TYR A 1 197 ? 5.422 3.215 14.678 1.00 95.12 197 TYR A N 1
ATOM 1572 C CA . TYR A 1 197 ? 5.718 4.029 15.851 1.00 95.12 197 TYR A CA 1
ATOM 1573 C C . TYR A 1 197 ? 4.507 4.050 16.788 1.00 95.12 197 TYR A C 1
ATOM 1575 O O . TYR A 1 197 ? 3.392 4.325 16.356 1.00 95.12 197 TYR A O 1
ATOM 1583 N N . SER A 1 198 ? 4.732 3.800 18.080 1.00 94.31 198 SER A N 1
ATOM 1584 C CA . SER A 1 198 ? 3.710 3.933 19.120 1.00 94.31 198 SER A CA 1
ATOM 1585 C C . SER A 1 198 ? 4.339 4.371 20.441 1.00 94.31 198 SER A C 1
ATOM 1587 O O . SER A 1 198 ? 5.430 3.921 20.798 1.00 94.31 198 SER A O 1
ATOM 1589 N N . ASN A 1 199 ? 3.624 5.222 21.180 1.00 93.62 199 ASN A N 1
ATOM 1590 C CA . ASN A 1 199 ? 3.919 5.593 22.560 1.00 93.62 199 ASN A CA 1
ATOM 1591 C C . ASN A 1 199 ? 2.956 4.949 23.579 1.00 93.62 199 ASN A C 1
ATOM 1593 O O . ASN A 1 199 ? 2.856 5.427 24.717 1.00 93.62 199 ASN A O 1
ATOM 1597 N N . GLY A 1 200 ? 2.221 3.907 23.190 1.00 89.25 200 GLY A N 1
ATOM 1598 C CA . GLY A 1 200 ? 1.403 3.109 24.104 1.00 89.25 200 GLY A CA 1
ATOM 1599 C C . GLY A 1 200 ? 2.091 1.818 24.549 1.00 89.25 200 GLY A C 1
ATOM 1600 O O . GLY A 1 200 ? 3.323 1.696 24.488 1.00 89.25 200 GLY A O 1
ATOM 1601 N N . SER A 1 201 ? 1.307 0.861 25.044 1.00 85.44 201 SER A N 1
ATOM 1602 C CA . SER A 1 201 ? 1.853 -0.346 25.677 1.00 85.44 201 SER A CA 1
ATOM 1603 C C . SER A 1 201 ? 2.589 -1.251 24.696 1.00 85.44 201 SER A C 1
ATOM 1605 O O . SER A 1 201 ? 3.633 -1.791 25.058 1.00 85.44 201 SER A O 1
ATOM 1607 N N . HIS A 1 202 ? 2.112 -1.345 23.451 1.00 85.56 202 HIS A N 1
ATOM 1608 C CA . HIS A 1 202 ? 2.763 -2.128 22.393 1.00 85.56 202 HIS A CA 1
ATOM 1609 C C . HIS A 1 202 ? 4.071 -1.475 21.915 1.00 85.56 202 HIS A C 1
ATOM 1611 O O . HIS A 1 202 ? 4.994 -2.136 21.438 1.00 85.56 202 HIS A O 1
ATOM 1617 N N . GLY A 1 203 ? 4.201 -0.160 22.126 1.00 81.62 203 GLY A N 1
ATOM 1618 C CA . GLY A 1 203 ? 5.450 0.588 21.966 1.00 81.62 203 GLY A CA 1
ATOM 1619 C C . GLY A 1 203 ? 6.416 0.505 23.152 1.00 81.62 203 GLY A C 1
ATOM 1620 O O . GLY A 1 203 ? 7.462 1.153 23.127 1.00 81.62 203 GLY A O 1
ATOM 1621 N N . GLY A 1 204 ? 6.089 -0.261 24.200 1.00 81.88 204 GLY A N 1
ATOM 1622 C CA . GLY A 1 204 ? 6.926 -0.418 25.393 1.00 81.88 204 GLY A CA 1
ATOM 1623 C C . GLY A 1 204 ? 6.728 0.663 26.463 1.00 81.88 204 GLY A C 1
ATOM 1624 O O . GLY A 1 204 ? 7.553 0.790 27.374 1.00 81.88 204 GLY A O 1
ATOM 1625 N N . TYR A 1 205 ? 5.650 1.450 26.388 1.00 84.88 205 TYR A N 1
ATOM 1626 C CA . TYR A 1 205 ? 5.340 2.493 27.365 1.00 84.88 205 TYR A CA 1
ATOM 1627 C C . TYR A 1 205 ? 4.212 2.057 28.301 1.00 84.88 205 TYR A C 1
ATOM 1629 O O . TYR A 1 205 ? 3.042 2.018 27.936 1.00 84.88 205 TYR A O 1
ATOM 1637 N N . PHE A 1 206 ? 4.571 1.775 29.553 1.00 83.25 206 PHE A N 1
ATOM 1638 C CA . PHE A 1 206 ? 3.645 1.278 30.568 1.00 83.25 206 PHE A CA 1
ATOM 1639 C C . PHE A 1 206 ? 3.365 2.326 31.649 1.00 83.25 206 PHE A C 1
ATOM 1641 O O . PHE A 1 206 ? 4.245 3.098 32.039 1.00 83.25 206 PHE A O 1
ATOM 1648 N N . MET A 1 207 ? 2.142 2.325 32.185 1.00 82.56 207 MET A N 1
ATOM 1649 C CA . MET A 1 207 ? 1.818 3.083 33.390 1.00 82.56 207 MET A CA 1
ATOM 1650 C C . MET A 1 207 ? 2.537 2.510 34.620 1.00 82.56 207 MET A C 1
ATOM 1652 O O . MET A 1 207 ? 2.791 1.309 34.703 1.00 82.56 207 MET A O 1
ATOM 1656 N N . ALA A 1 208 ? 2.760 3.348 35.640 1.00 82.06 208 ALA A N 1
ATOM 1657 C CA . ALA A 1 208 ? 3.353 2.917 36.912 1.00 82.06 208 ALA A CA 1
ATOM 1658 C C . ALA A 1 208 ? 2.580 1.759 37.571 1.00 82.06 208 ALA A C 1
ATOM 1660 O O . ALA A 1 208 ? 3.177 0.892 38.206 1.00 82.06 208 ALA A O 1
ATOM 1661 N N . HIS A 1 209 ? 1.256 1.707 37.388 1.00 80.62 209 HIS A N 1
ATOM 1662 C CA . HIS A 1 209 ? 0.444 0.637 37.955 1.00 80.62 209 HIS A CA 1
ATOM 1663 C C . HIS A 1 209 ? 0.681 -0.722 37.279 1.00 80.62 209 HIS A C 1
ATOM 1665 O O . HIS A 1 209 ? 0.556 -1.721 37.968 1.00 80.62 209 HIS A O 1
ATOM 1671 N N . HIS A 1 210 ? 1.113 -0.800 36.014 1.00 78.81 210 HIS A N 1
ATOM 1672 C CA . HIS A 1 210 ? 1.438 -2.085 35.369 1.00 78.81 210 HIS A CA 1
ATOM 1673 C C . HIS A 1 210 ? 2.673 -2.753 35.995 1.00 78.81 210 HIS A C 1
ATOM 1675 O O . HIS A 1 210 ? 2.768 -3.976 36.053 1.00 78.81 210 HIS A O 1
ATOM 1681 N N . GLN A 1 211 ? 3.612 -1.958 36.525 1.00 78.75 211 GLN A N 1
ATOM 1682 C CA . GLN A 1 211 ? 4.759 -2.494 37.266 1.00 78.75 211 GLN A CA 1
ATOM 1683 C C . GLN A 1 211 ? 4.326 -3.125 38.591 1.00 78.75 211 GLN A C 1
ATOM 1685 O O . GLN A 1 211 ? 4.934 -4.093 39.035 1.00 78.75 211 GLN A O 1
ATOM 1690 N N . LEU A 1 212 ? 3.275 -2.585 39.214 1.00 80.44 212 LEU A N 1
ATOM 1691 C CA . LEU A 1 212 ? 2.736 -3.047 40.490 1.00 80.44 212 LEU A CA 1
ATOM 1692 C C . LEU A 1 212 ? 1.673 -4.136 40.319 1.00 80.44 212 LEU A C 1
ATOM 1694 O O . LEU A 1 212 ? 1.625 -5.037 41.142 1.00 80.44 212 LEU A O 1
ATOM 1698 N N . PHE A 1 213 ? 0.854 -4.086 39.272 1.00 84.19 213 PHE A N 1
ATOM 1699 C CA . PHE A 1 213 ? -0.338 -4.911 39.064 1.00 84.19 213 PHE A CA 1
ATOM 1700 C C . PHE A 1 213 ? -0.378 -5.470 37.630 1.00 84.19 213 PHE A C 1
ATOM 1702 O O . PHE A 1 213 ? -1.305 -5.179 36.886 1.00 84.19 213 PHE A O 1
ATOM 1709 N N . PRO A 1 214 ? 0.593 -6.292 37.199 1.00 73.62 214 PRO A N 1
ATOM 1710 C CA . PRO A 1 214 ? 0.709 -6.718 35.796 1.00 73.62 214 PRO A CA 1
ATOM 1711 C C . PRO A 1 214 ? -0.488 -7.521 35.272 1.00 73.62 214 PRO A C 1
ATOM 1713 O O . PRO A 1 214 ? -0.692 -7.632 34.070 1.00 73.62 214 PRO A O 1
ATOM 1716 N N . LEU A 1 215 ? -1.298 -8.092 36.167 1.00 76.75 215 LEU A N 1
ATOM 1717 C CA . LEU A 1 215 ? -2.475 -8.869 35.791 1.00 76.75 215 LEU A CA 1
ATOM 1718 C C . LEU A 1 215 ? -3.654 -7.999 35.321 1.00 76.75 215 LEU A C 1
ATOM 1720 O O . LEU A 1 215 ? -4.612 -8.545 34.766 1.00 76.75 215 LEU A O 1
ATOM 1724 N N . THR A 1 216 ? -3.586 -6.672 35.495 1.00 80.31 216 THR A N 1
ATOM 1725 C CA . THR A 1 216 ? -4.600 -5.745 34.968 1.00 80.31 216 THR A CA 1
ATOM 1726 C C . THR A 1 216 ? -4.625 -5.710 33.441 1.00 80.31 216 THR A C 1
ATOM 1728 O O . THR A 1 216 ? -5.689 -5.459 32.880 1.00 80.31 216 THR A O 1
ATOM 1731 N N . ASP A 1 217 ? -3.504 -6.036 32.785 1.00 70.00 217 ASP A N 1
ATOM 1732 C CA . ASP A 1 217 ? -3.402 -6.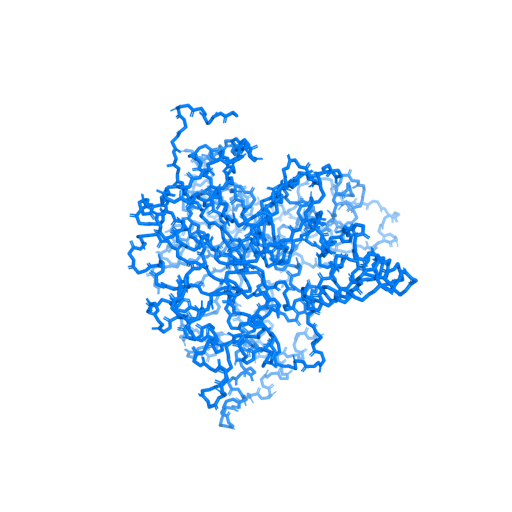167 31.323 1.00 70.00 217 ASP A CA 1
ATOM 1733 C C . ASP A 1 217 ? -4.252 -7.330 30.793 1.00 70.00 217 ASP A C 1
ATOM 1735 O O . ASP A 1 217 ? -4.849 -7.238 29.727 1.00 70.00 217 ASP A O 1
ATOM 1739 N N . VAL A 1 218 ? -4.337 -8.424 31.557 1.00 70.06 218 VAL A N 1
ATOM 1740 C CA . VAL A 1 218 ? -5.115 -9.616 31.181 1.00 70.06 218 VAL A CA 1
ATOM 1741 C C . VAL A 1 218 ? -6.581 -9.449 31.575 1.00 70.06 218 VAL A C 1
ATOM 1743 O O . VAL A 1 218 ? -7.491 -9.776 30.814 1.00 70.06 218 VAL A O 1
ATOM 1746 N N . LYS A 1 219 ? -6.835 -8.946 32.789 1.00 73.12 219 LYS A N 1
ATOM 1747 C CA . LYS A 1 219 ? -8.180 -8.634 33.284 1.00 73.12 219 LYS A CA 1
ATOM 1748 C C . LYS A 1 219 ? -8.148 -7.339 34.083 1.00 73.12 219 LYS A C 1
ATOM 1750 O O . LYS A 1 219 ? -7.616 -7.318 35.189 1.00 73.12 219 LYS A O 1
ATOM 1755 N N . LYS A 1 220 ? -8.847 -6.308 33.594 1.00 72.94 220 LYS A N 1
ATOM 1756 C CA . LYS A 1 220 ? -8.888 -4.949 34.181 1.00 72.94 220 LYS A CA 1
ATOM 1757 C C . LYS A 1 220 ? -9.189 -4.887 35.691 1.00 72.94 220 LYS A C 1
ATOM 1759 O O . LYS A 1 220 ? -8.800 -3.932 36.353 1.00 72.94 220 LYS A O 1
ATOM 1764 N N . ASN A 1 221 ? -9.857 -5.899 36.254 1.00 80.88 221 ASN A N 1
ATOM 1765 C CA . ASN A 1 221 ? -10.240 -5.945 37.672 1.00 80.88 221 ASN A CA 1
ATOM 1766 C C . ASN A 1 221 ? -9.254 -6.719 38.569 1.00 80.88 221 ASN A C 1
ATOM 1768 O O . ASN A 1 221 ? -9.494 -6.845 39.770 1.00 80.88 221 ASN A O 1
ATOM 1772 N N . LEU A 1 222 ? -8.159 -7.256 38.025 1.00 81.88 222 LEU A N 1
ATOM 1773 C CA . LEU A 1 222 ? -7.241 -8.140 38.745 1.00 81.88 222 LEU A CA 1
ATOM 1774 C C . LEU A 1 222 ? -6.077 -7.364 39.390 1.00 81.88 222 LEU A C 1
ATOM 1776 O O . LEU A 1 222 ? -4.913 -7.521 39.028 1.00 81.88 222 LEU A O 1
ATOM 1780 N N . TRP A 1 223 ? -6.405 -6.529 40.380 1.00 84.94 223 TRP A N 1
ATOM 1781 C CA . TRP A 1 223 ? -5.478 -5.649 41.114 1.00 84.94 223 TRP A CA 1
ATOM 1782 C C . TRP A 1 223 ? -4.638 -6.390 42.169 1.00 84.94 223 TRP A C 1
ATOM 1784 O O . TRP A 1 223 ? -4.668 -6.070 43.357 1.00 84.94 223 TRP A O 1
ATOM 1794 N N . ILE A 1 224 ? -3.889 -7.408 41.747 1.00 79.50 224 ILE A N 1
ATOM 1795 C CA . ILE A 1 224 ? -3.008 -8.185 42.631 1.00 79.50 224 ILE A CA 1
ATOM 1796 C C . ILE A 1 224 ? -1.588 -7.597 42.577 1.00 79.50 224 ILE A C 1
ATOM 1798 O O . ILE A 1 224 ? -0.995 -7.585 41.494 1.00 79.50 224 ILE A O 1
ATOM 1802 N N . PRO A 1 225 ? -1.027 -7.101 43.701 1.00 81.56 225 PRO A N 1
ATOM 1803 C CA . PRO A 1 225 ? 0.278 -6.453 43.702 1.00 81.56 225 PRO A CA 1
ATOM 1804 C C . PRO A 1 225 ? 1.407 -7.476 43.522 1.00 81.56 225 PRO A C 1
ATOM 1806 O O . PRO A 1 225 ? 1.687 -8.272 44.416 1.00 81.56 225 PRO A O 1
ATOM 1809 N N . LEU A 1 226 ? 2.084 -7.430 42.377 1.00 74.88 226 LEU A N 1
ATOM 1810 C CA . LEU A 1 226 ? 3.216 -8.281 42.012 1.00 74.88 226 LEU A CA 1
ATOM 1811 C C . LEU A 1 226 ? 4.396 -7.431 41.487 1.00 74.88 226 LEU A C 1
ATOM 1813 O O . LEU A 1 226 ? 4.793 -7.604 40.339 1.00 74.88 226 LEU A O 1
ATOM 1817 N N . PRO A 1 227 ? 4.996 -6.531 42.293 1.00 70.31 227 PRO A N 1
ATOM 1818 C CA . PRO A 1 227 ? 5.947 -5.510 41.823 1.00 70.31 227 PRO A CA 1
ATOM 1819 C C . PRO A 1 227 ? 7.188 -6.056 41.100 1.00 70.31 227 PRO A C 1
ATOM 1821 O O . PRO A 1 227 ? 7.651 -5.478 40.118 1.00 70.31 227 PRO A O 1
ATOM 1824 N N . VAL A 1 228 ? 7.735 -7.184 41.566 1.00 61.22 228 VAL A N 1
ATOM 1825 C CA . VAL A 1 228 ? 8.897 -7.824 40.926 1.00 61.22 228 VAL A CA 1
ATOM 1826 C C . VAL A 1 228 ? 8.495 -8.425 39.580 1.00 61.22 228 VAL A C 1
ATOM 1828 O O . VAL A 1 228 ? 9.135 -8.151 38.569 1.00 61.22 228 VAL A O 1
ATOM 1831 N N . ILE A 1 229 ? 7.402 -9.194 39.554 1.00 62.38 229 ILE A N 1
ATOM 1832 C CA . ILE A 1 229 ? 6.898 -9.838 38.334 1.00 62.38 229 ILE A CA 1
ATOM 1833 C C . ILE A 1 229 ? 6.451 -8.779 37.324 1.00 62.38 229 ILE A C 1
ATOM 1835 O O . ILE A 1 229 ? 6.774 -8.902 36.151 1.00 62.38 229 ILE A O 1
ATOM 1839 N N . GLY A 1 230 ? 5.775 -7.717 37.762 1.00 62.44 230 GLY A N 1
ATOM 1840 C CA . GLY A 1 230 ? 5.313 -6.643 36.888 1.00 62.44 230 GLY A CA 1
ATOM 1841 C C . GLY A 1 230 ? 6.450 -5.811 36.311 1.00 62.44 230 GLY A C 1
ATOM 1842 O O . GLY A 1 230 ? 6.425 -5.488 35.125 1.00 62.44 230 GLY A O 1
ATOM 1843 N N . THR A 1 231 ? 7.503 -5.542 37.088 1.00 69.94 231 THR A N 1
ATOM 1844 C CA . THR A 1 231 ? 8.724 -4.909 36.559 1.00 69.94 231 THR A CA 1
ATOM 1845 C C . THR A 1 231 ? 9.399 -5.797 35.511 1.00 69.94 231 THR A C 1
ATOM 1847 O O . THR A 1 231 ? 9.767 -5.306 34.446 1.00 69.94 231 THR A O 1
ATOM 1850 N N . VAL A 1 232 ? 9.525 -7.105 35.768 1.00 64.69 232 VAL A N 1
ATOM 1851 C CA . VAL A 1 232 ? 10.095 -8.060 34.799 1.00 64.69 232 VAL A CA 1
ATOM 1852 C C . VAL A 1 232 ? 9.236 -8.143 33.535 1.00 64.69 232 VAL A C 1
ATOM 1854 O O . VAL A 1 232 ? 9.773 -8.039 32.438 1.00 64.69 232 VAL A O 1
ATOM 1857 N N . TYR A 1 233 ? 7.916 -8.269 33.677 1.00 67.38 233 TYR A N 1
ATOM 1858 C CA . TYR A 1 233 ? 6.963 -8.375 32.571 1.00 67.38 233 TYR A CA 1
ATOM 1859 C C . TYR A 1 233 ? 6.965 -7.125 31.678 1.00 67.38 233 TYR A C 1
ATOM 1861 O O . TYR A 1 233 ? 7.156 -7.234 30.468 1.00 67.38 233 TYR A O 1
ATOM 1869 N N . THR A 1 234 ? 6.854 -5.928 32.264 1.00 74.38 234 THR A N 1
ATOM 1870 C CA . THR A 1 234 ? 6.902 -4.664 31.504 1.00 74.38 234 THR A CA 1
ATOM 1871 C C . THR A 1 234 ? 8.268 -4.438 30.850 1.00 74.38 234 THR A C 1
ATOM 1873 O O . THR A 1 234 ? 8.333 -3.986 29.709 1.00 74.38 234 THR A O 1
ATOM 1876 N N . THR A 1 235 ? 9.368 -4.815 31.517 1.00 71.50 235 THR A N 1
ATOM 1877 C CA . THR A 1 235 ? 10.717 -4.749 30.925 1.00 71.50 235 THR A CA 1
ATOM 1878 C C . THR A 1 235 ? 10.867 -5.728 29.761 1.00 71.50 235 THR A C 1
ATOM 1880 O O . THR A 1 235 ? 11.418 -5.361 28.725 1.00 71.50 235 THR A O 1
ATOM 1883 N N . MET A 1 236 ? 10.363 -6.958 29.895 1.00 73.50 236 MET A N 1
ATOM 1884 C CA . MET A 1 236 ? 10.411 -7.975 28.842 1.00 73.50 236 MET A CA 1
ATOM 1885 C C . MET A 1 236 ? 9.620 -7.530 27.609 1.00 73.50 236 MET A C 1
ATOM 1887 O O . MET A 1 236 ? 10.183 -7.538 26.517 1.00 73.50 236 MET A O 1
ATOM 1891 N N . ARG A 1 237 ? 8.390 -7.026 27.774 1.00 75.00 237 ARG A N 1
ATOM 1892 C CA . ARG A 1 237 ? 7.613 -6.461 26.657 1.00 75.00 237 ARG A CA 1
ATOM 1893 C C . ARG A 1 237 ? 8.288 -5.251 26.003 1.00 75.00 237 ARG A C 1
ATOM 1895 O O . ARG A 1 237 ? 8.307 -5.152 24.785 1.00 75.00 237 ARG A O 1
ATOM 1902 N N . ALA A 1 238 ? 8.914 -4.368 26.785 1.00 71.94 238 ALA A N 1
ATOM 1903 C CA . ALA A 1 238 ? 9.599 -3.190 26.243 1.00 71.94 238 ALA A CA 1
ATOM 1904 C C . ALA A 1 238 ? 10.927 -3.498 25.517 1.00 71.94 238 ALA A C 1
ATOM 1906 O O . ALA A 1 238 ? 11.382 -2.681 24.719 1.00 71.94 238 ALA A O 1
ATOM 1907 N N . THR A 1 239 ? 11.591 -4.621 25.821 1.00 56.25 239 THR A N 1
ATOM 1908 C CA . THR A 1 239 ? 12.956 -4.914 25.326 1.00 56.25 239 THR A CA 1
ATOM 1909 C C . THR A 1 239 ? 13.027 -6.096 24.364 1.00 56.25 239 THR A C 1
ATOM 1911 O O . THR A 1 239 ? 13.769 -6.030 23.383 1.00 56.25 239 THR A O 1
ATOM 1914 N N . VAL A 1 240 ? 12.258 -7.152 24.633 1.00 69.88 240 VAL A N 1
ATOM 1915 C CA . VAL A 1 240 ? 12.168 -8.377 23.823 1.00 69.88 240 VAL A CA 1
ATOM 1916 C C . VAL A 1 240 ? 10.875 -8.391 23.012 1.00 69.88 240 VAL A C 1
ATOM 1918 O O . VAL A 1 240 ? 10.916 -8.677 21.821 1.00 69.88 240 VAL A O 1
ATOM 1921 N N . GLY A 1 241 ? 9.757 -8.026 23.642 1.00 64.88 241 GLY A N 1
ATOM 1922 C CA . GLY A 1 241 ? 8.443 -7.979 23.005 1.00 64.88 241 GLY A CA 1
ATOM 1923 C C . GLY A 1 241 ? 7.794 -9.348 22.790 1.00 64.88 241 GLY A C 1
ATOM 1924 O O . GLY A 1 241 ? 8.449 -10.391 22.785 1.00 64.88 241 GLY A O 1
ATOM 1925 N N . THR A 1 242 ? 6.476 -9.326 22.633 1.00 79.25 242 THR A N 1
ATOM 1926 C CA . THR A 1 242 ? 5.653 -10.391 22.037 1.00 79.25 242 THR A CA 1
ATOM 1927 C C . THR A 1 242 ? 5.380 -10.073 20.564 1.00 79.25 242 THR A C 1
ATOM 1929 O O . THR A 1 242 ? 5.781 -9.005 20.118 1.00 79.25 242 THR A O 1
ATOM 1932 N N . ARG A 1 243 ? 4.707 -10.951 19.801 1.00 81.19 243 ARG A N 1
ATOM 1933 C CA . ARG A 1 243 ? 4.409 -10.709 18.368 1.00 81.19 243 ARG A CA 1
ATOM 1934 C C . ARG A 1 243 ? 3.782 -9.332 18.107 1.00 81.19 243 ARG A C 1
ATOM 1936 O O . ARG A 1 243 ? 4.179 -8.662 17.162 1.00 81.19 243 ARG A O 1
ATOM 1943 N N . GLU A 1 244 ? 2.961 -8.884 19.051 1.00 84.75 244 GLU A N 1
ATOM 1944 C CA . GLU A 1 244 ? 2.234 -7.610 19.047 1.00 84.75 244 GLU A CA 1
ATOM 1945 C C . GLU A 1 244 ? 3.068 -6.392 19.503 1.00 84.75 244 GLU A C 1
ATOM 1947 O O . GLU A 1 244 ? 2.574 -5.271 19.553 1.00 84.75 244 GLU A O 1
ATOM 1952 N N . ASP A 1 245 ? 4.314 -6.568 19.953 1.00 81.44 245 ASP A N 1
ATOM 1953 C CA . ASP A 1 245 ? 5.129 -5.482 20.512 1.00 81.44 245 ASP A CA 1
ATOM 1954 C C . ASP A 1 245 ? 6.231 -5.057 19.534 1.00 81.44 245 ASP A C 1
ATOM 1956 O O . ASP A 1 245 ? 6.965 -5.891 19.004 1.00 81.44 245 ASP A O 1
ATOM 1960 N N . LEU A 1 246 ? 6.472 -3.744 19.400 1.00 84.19 246 LEU A N 1
ATOM 1961 C CA . LEU A 1 246 ? 7.521 -3.163 18.532 1.00 84.19 246 LEU A CA 1
ATOM 1962 C C . LEU A 1 246 ? 8.944 -3.690 18.802 1.00 84.19 246 LEU A C 1
ATOM 1964 O O . LEU A 1 246 ? 9.854 -3.511 17.988 1.00 84.19 246 LEU A O 1
ATOM 1968 N N . ALA A 1 247 ? 9.165 -4.317 19.957 1.00 81.75 247 ALA A N 1
ATOM 1969 C CA . ALA A 1 247 ? 10.433 -4.932 20.314 1.00 81.75 247 ALA A CA 1
ATOM 1970 C C . ALA A 1 247 ? 10.670 -6.308 19.651 1.00 81.75 247 ALA A C 1
ATOM 1972 O O . ALA A 1 247 ? 11.825 -6.745 19.603 1.00 81.75 247 ALA A O 1
ATOM 1973 N N . PHE A 1 248 ? 9.640 -6.958 19.105 1.00 86.50 248 PHE A N 1
ATOM 1974 C CA . PHE A 1 248 ? 9.738 -8.282 18.494 1.00 86.50 248 PHE A CA 1
ATOM 1975 C C . PHE A 1 248 ? 10.509 -8.273 17.174 1.00 86.50 248 PHE A C 1
ATOM 1977 O O . PHE A 1 248 ? 10.412 -7.337 16.382 1.00 86.50 248 PHE A O 1
ATOM 1984 N N . GLN A 1 249 ? 11.314 -9.313 16.935 1.00 88.88 249 GLN A N 1
ATOM 1985 C CA . GLN A 1 249 ? 12.294 -9.298 15.847 1.00 88.88 249 GLN A CA 1
ATOM 1986 C C . GLN A 1 249 ? 11.653 -9.276 14.444 1.00 88.88 249 GLN A C 1
ATOM 1988 O O . GLN A 1 249 ? 11.960 -8.340 13.711 1.00 88.88 249 GLN A O 1
ATOM 1993 N N . PRO A 1 250 ? 10.706 -10.168 14.087 1.00 91.19 250 PRO A N 1
ATOM 1994 C CA . PRO A 1 250 ? 9.963 -10.055 12.827 1.00 91.19 250 PRO A CA 1
ATOM 1995 C C . PRO A 1 250 ? 9.312 -8.688 12.608 1.00 91.19 250 PRO A C 1
ATOM 1997 O O . PRO A 1 250 ? 9.296 -8.184 11.486 1.00 91.19 250 PRO A O 1
ATOM 2000 N N . TYR A 1 251 ? 8.834 -8.044 13.676 1.00 94.50 251 TYR A N 1
ATOM 2001 C CA . TYR A 1 251 ? 8.223 -6.725 13.569 1.00 94.50 251 TYR A CA 1
ATOM 2002 C C . TYR A 1 251 ? 9.253 -5.611 13.332 1.00 94.50 251 TYR A C 1
ATOM 2004 O O . TYR A 1 251 ? 9.036 -4.705 12.523 1.00 94.50 251 TYR A O 1
ATOM 2012 N N . LYS A 1 252 ? 10.433 -5.712 13.959 1.00 94.19 252 LYS A N 1
ATOM 2013 C CA . LYS A 1 252 ? 11.591 -4.867 13.630 1.00 94.19 252 LYS A CA 1
ATOM 2014 C C . LYS A 1 252 ? 12.016 -5.040 12.175 1.00 94.19 252 LYS A C 1
ATOM 2016 O O . LYS A 1 252 ? 12.364 -4.042 11.548 1.00 94.19 252 LYS A O 1
ATOM 2021 N N . ASP A 1 253 ? 11.960 -6.259 11.646 1.00 95.19 253 ASP A N 1
ATOM 2022 C CA . ASP A 1 253 ? 12.320 -6.553 10.259 1.00 95.19 253 ASP A CA 1
ATOM 2023 C C . ASP A 1 253 ? 11.302 -5.940 9.279 1.00 95.19 253 ASP A C 1
ATOM 2025 O O . ASP A 1 253 ? 11.717 -5.288 8.318 1.00 95.19 253 ASP A O 1
ATOM 2029 N N . LEU A 1 254 ? 9.992 -6.021 9.576 1.00 96.81 254 LEU A N 1
ATOM 2030 C CA . LEU A 1 254 ? 8.938 -5.317 8.823 1.00 96.81 254 LEU A CA 1
ATOM 2031 C C . LEU A 1 254 ? 9.210 -3.813 8.794 1.00 96.81 254 LEU A C 1
ATOM 2033 O O . LEU A 1 254 ? 9.315 -3.199 7.731 1.00 96.81 254 LEU A O 1
ATOM 2037 N N . LYS A 1 255 ? 9.378 -3.217 9.982 1.00 97.00 255 LYS A N 1
ATOM 2038 C CA . LYS A 1 255 ? 9.649 -1.787 10.133 1.00 97.00 255 LYS A CA 1
ATOM 2039 C C . LYS A 1 255 ? 10.897 -1.375 9.357 1.00 97.00 255 LYS A C 1
ATOM 2041 O O . LYS A 1 255 ? 10.878 -0.359 8.664 1.00 97.00 255 LYS A O 1
ATOM 2046 N N . ALA A 1 256 ? 11.982 -2.136 9.470 1.00 96.25 256 ALA A N 1
ATOM 2047 C CA . ALA A 1 256 ? 13.228 -1.841 8.778 1.00 96.25 256 ALA A CA 1
ATOM 2048 C C . ALA A 1 256 ? 13.058 -1.907 7.253 1.00 96.25 256 ALA A C 1
ATOM 2050 O O . ALA A 1 256 ? 13.499 -0.985 6.565 1.00 96.25 256 ALA A O 1
ATOM 2051 N N . GLY A 1 257 ? 12.389 -2.941 6.733 1.00 95.44 257 GLY A N 1
ATOM 2052 C CA . GLY A 1 257 ? 12.145 -3.117 5.300 1.00 95.44 257 GLY A CA 1
ATOM 2053 C C . GLY A 1 257 ? 11.268 -2.014 4.699 1.00 95.44 257 GLY A C 1
ATOM 2054 O O . GLY A 1 257 ? 11.642 -1.405 3.689 1.00 95.44 257 GLY A O 1
ATOM 2055 N N . LEU A 1 258 ? 10.149 -1.690 5.357 1.00 97.31 258 LEU A N 1
ATOM 2056 C CA . LEU A 1 258 ? 9.241 -0.629 4.913 1.00 97.31 258 LEU A CA 1
ATOM 2057 C C . LEU A 1 258 ? 9.914 0.747 4.956 1.00 97.31 258 LEU A C 1
ATOM 2059 O O . LEU A 1 258 ? 9.865 1.485 3.972 1.00 97.31 258 LEU A O 1
ATOM 2063 N N . LEU A 1 259 ? 10.600 1.091 6.053 1.00 96.31 259 LEU A N 1
ATOM 2064 C CA . LEU A 1 259 ? 11.259 2.396 6.182 1.00 96.31 259 LEU A CA 1
ATOM 2065 C C . LEU A 1 259 ? 12.472 2.541 5.261 1.00 96.31 259 LEU A C 1
ATOM 2067 O O . LEU A 1 259 ? 12.705 3.630 4.740 1.00 96.31 259 LEU A O 1
ATOM 2071 N N . ALA A 1 260 ? 13.244 1.475 5.029 1.00 91.56 260 ALA A N 1
ATOM 2072 C CA . ALA A 1 260 ? 14.348 1.510 4.069 1.00 91.56 260 ALA A CA 1
ATOM 2073 C C . ALA A 1 260 ? 13.840 1.830 2.656 1.00 91.56 260 ALA A C 1
ATOM 2075 O O . ALA A 1 260 ? 14.401 2.686 1.967 1.00 91.56 260 ALA A O 1
ATOM 2076 N N . THR A 1 261 ? 12.738 1.192 2.261 1.00 86.50 261 THR A N 1
ATOM 2077 C CA . THR A 1 261 ? 12.077 1.428 0.976 1.00 86.50 261 THR A CA 1
ATOM 2078 C C . THR A 1 261 ? 11.467 2.825 0.903 1.00 86.50 261 THR A C 1
ATOM 2080 O O . THR A 1 261 ? 11.632 3.510 -0.109 1.00 86.50 261 THR A O 1
ATOM 2083 N N . ALA A 1 262 ? 10.828 3.286 1.980 1.00 91.25 262 ALA A N 1
ATOM 2084 C CA . ALA A 1 262 ? 10.241 4.617 2.054 1.00 91.25 262 ALA A CA 1
ATOM 2085 C C . ALA A 1 262 ? 11.292 5.714 1.872 1.00 91.25 262 ALA A C 1
ATOM 2087 O O . ALA A 1 262 ? 11.217 6.483 0.915 1.00 91.25 262 ALA A O 1
ATOM 2088 N N . ARG A 1 263 ? 12.363 5.684 2.676 1.00 88.38 263 ARG A N 1
ATOM 2089 C CA . ARG A 1 263 ? 13.482 6.639 2.595 1.00 88.38 263 ARG A CA 1
ATOM 2090 C C . ARG A 1 263 ? 14.129 6.704 1.209 1.00 88.38 263 ARG A C 1
ATOM 2092 O O . ARG A 1 263 ? 14.642 7.748 0.820 1.00 88.38 263 ARG A O 1
ATOM 2099 N N . LYS A 1 264 ? 14.145 5.591 0.468 1.00 81.88 264 LYS A N 1
ATOM 2100 C CA . LYS A 1 264 ? 14.714 5.534 -0.887 1.00 81.88 264 LYS A CA 1
ATOM 2101 C C . LYS A 1 264 ? 13.822 6.217 -1.929 1.00 81.88 264 LYS A C 1
ATOM 2103 O O . LYS A 1 264 ? 14.355 6.744 -2.904 1.00 81.88 264 LYS A O 1
ATOM 2108 N N . ASN A 1 265 ? 12.500 6.182 -1.755 1.00 81.62 265 ASN A N 1
ATOM 2109 C CA . ASN A 1 265 ? 11.547 6.474 -2.830 1.00 81.62 265 ASN A CA 1
ATOM 2110 C C . ASN A 1 265 ? 10.648 7.694 -2.581 1.00 81.62 265 ASN A C 1
ATOM 2112 O O . ASN A 1 265 ? 9.996 8.145 -3.522 1.00 81.62 265 ASN A O 1
ATOM 2116 N N . GLY A 1 266 ? 10.624 8.251 -1.368 1.00 86.56 266 GLY A N 1
ATOM 2117 C CA . GLY A 1 266 ? 9.896 9.481 -1.076 1.00 86.56 266 GLY A CA 1
ATOM 2118 C C . GLY A 1 266 ? 9.464 9.597 0.381 1.00 86.56 266 GLY A C 1
ATOM 2119 O O . GLY A 1 266 ? 10.110 9.095 1.296 1.00 86.56 266 GLY A O 1
ATOM 2120 N N . ASN A 1 267 ? 8.360 10.299 0.581 1.00 91.56 267 ASN A N 1
ATOM 2121 C CA . ASN A 1 267 ? 7.715 10.513 1.866 1.00 91.56 267 ASN A CA 1
ATOM 2122 C C . ASN A 1 267 ? 6.245 10.106 1.763 1.00 91.56 267 ASN A C 1
ATOM 2124 O O . ASN A 1 267 ? 5.519 10.576 0.884 1.00 91.56 267 ASN A O 1
ATOM 2128 N N . PHE A 1 268 ? 5.809 9.231 2.658 1.00 96.12 268 PHE A N 1
ATOM 2129 C CA . PHE A 1 268 ? 4.518 8.556 2.612 1.00 96.12 268 PHE A CA 1
ATOM 2130 C C . PHE A 1 268 ? 3.773 8.725 3.936 1.00 96.12 268 PHE A C 1
ATOM 2132 O O . PHE A 1 268 ? 4.376 9.017 4.974 1.00 96.12 268 PHE A O 1
ATOM 2139 N N . ILE A 1 269 ? 2.451 8.564 3.887 1.00 98.50 269 ILE A N 1
ATOM 2140 C CA . ILE A 1 269 ? 1.582 8.627 5.064 1.00 98.50 269 ILE A CA 1
ATOM 2141 C C . ILE A 1 269 ? 1.226 7.196 5.462 1.00 98.50 269 ILE A C 1
ATOM 2143 O O . ILE A 1 269 ? 0.426 6.551 4.796 1.00 98.50 269 ILE A O 1
ATOM 2147 N N . PHE A 1 270 ? 1.816 6.697 6.540 1.00 98.75 270 PHE A N 1
ATOM 2148 C CA . PHE A 1 270 ? 1.470 5.408 7.130 1.00 98.75 270 PHE A CA 1
ATOM 2149 C C . PHE A 1 270 ? 0.273 5.579 8.066 1.00 98.75 270 PHE A C 1
ATOM 2151 O O . PHE A 1 270 ? 0.309 6.423 8.964 1.00 98.75 270 PHE A O 1
ATOM 2158 N N . VAL A 1 271 ? -0.773 4.780 7.872 1.00 98.88 271 VAL A N 1
ATOM 2159 C CA . VAL A 1 271 ? -1.981 4.772 8.707 1.00 98.88 271 VAL A CA 1
ATOM 2160 C C . VAL A 1 271 ? -2.164 3.390 9.333 1.00 98.88 271 VAL A C 1
ATOM 2162 O O . VAL A 1 271 ? -2.033 2.378 8.642 1.00 98.88 271 VAL A O 1
ATOM 2165 N N . SER A 1 272 ? -2.423 3.344 10.643 1.00 98.75 272 SER A N 1
ATOM 2166 C CA . SER A 1 272 ? -2.475 2.090 11.410 1.00 98.75 272 SER A CA 1
ATOM 2167 C C . SER A 1 272 ? -3.439 2.108 12.593 1.00 98.75 272 SER A C 1
ATOM 2169 O O . SER A 1 272 ? -3.849 3.180 13.034 1.00 98.75 272 SER A O 1
ATOM 2171 N N . GLY A 1 273 ? -3.801 0.927 13.100 1.00 97.19 273 GLY A N 1
ATOM 2172 C CA . GLY A 1 273 ? -4.599 0.709 14.313 1.00 97.19 273 GLY A CA 1
ATOM 2173 C C . GLY A 1 273 ? -3.736 0.158 15.454 1.00 97.19 273 GLY A C 1
ATOM 2174 O O . GLY A 1 273 ? -2.697 0.751 15.772 1.00 97.19 273 GLY A O 1
ATOM 2175 N N . HIS A 1 274 ? -4.162 -0.975 16.023 1.00 96.75 274 HIS A N 1
ATOM 2176 C CA . HIS A 1 274 ? -3.496 -1.869 16.985 1.00 96.75 274 HIS A CA 1
ATOM 2177 C C . HIS A 1 274 ? -3.234 -1.277 18.375 1.00 96.75 274 HIS A C 1
ATOM 2179 O O . HIS A 1 274 ? -3.531 -1.870 19.412 1.00 96.75 274 HIS A O 1
ATOM 2185 N N . GLU A 1 275 ? -2.663 -0.073 18.438 1.00 94.50 275 GLU A N 1
ATOM 2186 C CA . GLU A 1 275 ? -2.598 0.659 19.693 1.00 94.50 275 GLU A CA 1
ATOM 2187 C C . GLU A 1 275 ? -3.943 1.338 19.950 1.00 94.50 275 GLU A C 1
ATOM 2189 O O . GLU A 1 275 ? -4.407 2.130 19.127 1.00 94.50 275 GLU A O 1
ATOM 2194 N N . HIS A 1 276 ? -4.522 1.103 21.133 1.00 95.38 276 HIS A N 1
ATOM 2195 C CA . HIS A 1 276 ? -5.853 1.599 21.510 1.00 95.38 276 HIS A CA 1
ATOM 2196 C C . HIS A 1 276 ? -5.893 3.096 21.846 1.00 95.38 276 HIS A C 1
ATOM 2198 O O . HIS A 1 276 ? -6.317 3.503 22.930 1.00 95.38 276 HIS A O 1
ATOM 2204 N N . ALA A 1 277 ? -5.389 3.924 20.933 1.00 96.81 277 ALA A N 1
ATOM 2205 C CA . ALA A 1 277 ? -5.215 5.360 21.070 1.00 96.81 277 ALA A CA 1
ATOM 2206 C C . ALA A 1 277 ? -5.084 6.055 19.702 1.00 96.81 277 ALA A C 1
ATOM 2208 O O . ALA A 1 277 ? -4.808 5.433 18.678 1.00 96.81 277 ALA A O 1
ATOM 2209 N N . LEU A 1 278 ? -5.223 7.381 19.711 1.00 98.31 278 LEU A N 1
ATOM 2210 C CA . LEU A 1 278 ? -4.940 8.253 18.573 1.00 98.31 278 LEU A CA 1
ATOM 2211 C C . LEU A 1 278 ? -3.553 8.877 18.731 1.00 98.31 278 LEU A C 1
ATOM 2213 O O . LEU A 1 278 ? -3.261 9.471 19.773 1.00 98.31 278 LEU A O 1
ATOM 2217 N N . GLN A 1 279 ? -2.683 8.755 17.729 1.00 98.31 279 GLN A N 1
ATOM 2218 C CA . GLN A 1 279 ? -1.317 9.288 17.799 1.00 98.31 279 GLN A CA 1
ATOM 2219 C C . GLN A 1 279 ? -0.826 9.784 16.440 1.00 98.31 279 GLN A C 1
ATOM 2221 O O . GLN A 1 279 ? -1.197 9.241 15.403 1.00 98.31 279 GLN A O 1
ATOM 2226 N N . TYR A 1 280 ? 0.054 10.785 16.451 1.00 98.31 280 TYR A N 1
ATOM 2227 C CA . TYR A 1 280 ? 0.716 11.280 15.246 1.00 98.31 280 TYR A CA 1
ATOM 2228 C C . TYR A 1 280 ? 2.214 11.478 15.465 1.00 98.31 280 TYR A C 1
ATOM 2230 O O . TYR A 1 280 ? 2.628 12.071 16.469 1.00 98.31 280 TYR A O 1
ATOM 2238 N N . PHE A 1 281 ? 3.012 10.997 14.512 1.00 97.56 281 PHE A N 1
ATOM 2239 C CA . PHE A 1 281 ? 4.469 11.090 14.507 1.00 97.56 281 PHE A CA 1
ATOM 2240 C C . PHE A 1 281 ? 4.981 11.568 13.149 1.00 97.56 281 PHE A C 1
ATOM 2242 O O . PHE A 1 281 ? 4.449 11.198 12.103 1.00 97.56 281 PHE A O 1
ATOM 2249 N N . GLU A 1 282 ? 6.082 12.311 13.187 1.00 95.88 282 GLU A N 1
ATOM 2250 C CA . GLU A 1 282 ? 6.919 12.622 12.030 1.00 95.88 282 GLU A CA 1
ATOM 2251 C C . GLU A 1 282 ? 8.323 12.095 12.321 1.00 95.88 282 GLU A C 1
ATOM 2253 O O . GLU A 1 282 ? 8.970 12.517 13.282 1.00 95.88 282 GLU A O 1
ATOM 2258 N N . ALA A 1 283 ? 8.773 11.122 11.532 1.00 93.31 283 ALA A N 1
ATOM 2259 C CA . ALA A 1 283 ? 10.079 10.493 11.697 1.00 93.31 283 ALA A CA 1
ATOM 2260 C C . ALA A 1 283 ? 10.570 9.943 10.358 1.00 93.31 283 ALA A C 1
ATOM 2262 O O . ALA A 1 283 ? 9.769 9.507 9.539 1.00 93.31 283 ALA A O 1
ATOM 2263 N N . ASP A 1 284 ? 11.886 9.929 10.137 1.00 88.69 284 ASP A N 1
ATOM 2264 C CA . ASP A 1 284 ? 12.490 9.355 8.923 1.00 88.69 284 ASP A CA 1
ATOM 2265 C C . ASP A 1 284 ? 11.981 9.966 7.602 1.00 88.69 284 ASP A C 1
ATOM 2267 O O . ASP A 1 284 ? 11.913 9.278 6.582 1.00 88.69 284 ASP A O 1
ATOM 2271 N N . ASP A 1 285 ? 11.597 11.246 7.637 1.00 91.00 285 ASP A N 1
ATOM 2272 C CA . ASP A 1 285 ? 10.918 11.956 6.544 1.00 91.00 285 ASP A CA 1
ATOM 2273 C C . ASP A 1 285 ? 9.576 11.316 6.131 1.00 91.00 285 ASP A C 1
ATOM 2275 O O . ASP A 1 285 ? 9.107 11.503 5.013 1.00 91.00 285 ASP A O 1
ATOM 2279 N N . GLN A 1 286 ? 8.945 10.559 7.033 1.00 96.44 286 GLN A N 1
ATOM 2280 C CA . GLN A 1 286 ? 7.637 9.925 6.860 1.00 96.44 286 GLN A CA 1
ATOM 2281 C C . GLN A 1 286 ? 6.635 10.415 7.913 1.00 96.44 286 GLN A C 1
ATOM 2283 O O . GLN A 1 286 ? 7.008 10.950 8.964 1.00 96.44 286 GLN A O 1
ATOM 2288 N N . TYR A 1 287 ? 5.354 10.164 7.645 1.00 97.62 287 TYR A N 1
ATOM 2289 C CA . TYR A 1 287 ? 4.237 10.562 8.496 1.00 97.62 287 TYR A CA 1
ATOM 2290 C C . TYR A 1 287 ? 3.513 9.322 9.019 1.00 97.62 287 TYR A C 1
ATOM 2292 O O . TYR A 1 287 ? 3.159 8.456 8.224 1.00 97.62 287 TYR A O 1
ATOM 2300 N N . PHE A 1 288 ? 3.266 9.229 10.327 1.00 98.44 288 PHE A N 1
ATOM 2301 C CA . PHE A 1 288 ? 2.615 8.061 10.935 1.00 98.44 288 PHE A CA 1
ATOM 2302 C C . PHE A 1 288 ? 1.380 8.478 11.722 1.00 98.44 288 PHE A C 1
ATOM 2304 O O . PHE A 1 288 ? 1.481 9.244 12.682 1.00 98.44 288 PHE A O 1
ATOM 2311 N N . VAL A 1 289 ? 0.227 7.948 11.329 1.00 98.75 289 VAL A N 1
ATOM 2312 C CA . VAL A 1 289 ? -1.073 8.177 11.958 1.00 98.75 289 VAL A CA 1
ATOM 2313 C C . VAL A 1 289 ? -1.542 6.870 12.584 1.00 98.75 289 VAL A C 1
ATOM 2315 O O . VAL A 1 289 ? -1.773 5.889 11.884 1.00 98.75 289 VAL A O 1
ATOM 2318 N N . VAL A 1 290 ? -1.706 6.863 13.903 1.00 98.62 290 VAL A N 1
ATOM 2319 C CA . VAL A 1 290 ? -2.301 5.742 14.636 1.00 98.62 290 VAL A CA 1
ATOM 2320 C C . VAL A 1 290 ? -3.732 6.115 14.997 1.00 98.62 290 VAL A C 1
ATOM 2322 O O . VAL A 1 290 ? -3.955 7.154 15.617 1.00 98.62 290 VAL A O 1
ATOM 2325 N N . SER A 1 291 ? -4.688 5.285 14.591 1.00 98.38 291 SER A N 1
ATOM 2326 C 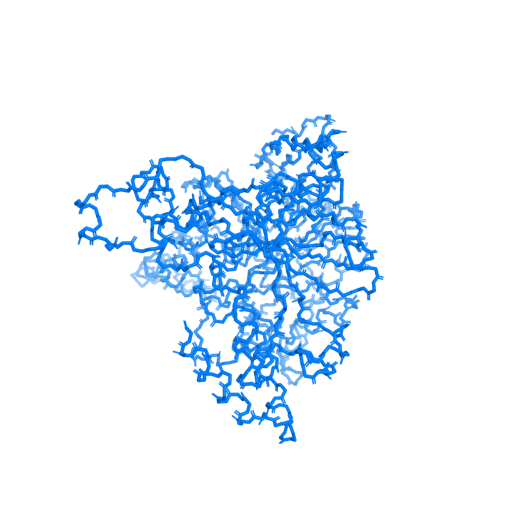CA . SER A 1 291 ? -6.131 5.500 14.700 1.00 98.38 291 SER A CA 1
ATOM 2327 C C . SER A 1 291 ? -6.862 4.287 15.296 1.00 98.38 291 SER A C 1
ATOM 2329 O O . SER A 1 291 ? -7.990 3.997 14.903 1.00 98.38 291 SER A O 1
ATOM 2331 N N . GLY A 1 292 ? -6.245 3.583 16.250 1.00 97.12 292 GLY A N 1
ATOM 2332 C CA . GLY A 1 292 ? -6.757 2.333 16.831 1.00 97.12 292 GLY A CA 1
ATOM 2333 C C . GLY A 1 292 ? -7.734 2.504 17.998 1.00 97.12 292 GLY A C 1
ATOM 2334 O O . GLY A 1 292 ? -7.803 1.677 18.895 1.00 97.12 292 GLY A O 1
ATOM 2335 N N . ALA A 1 293 ? -8.467 3.616 18.069 1.00 96.12 293 ALA A N 1
ATOM 2336 C CA . ALA A 1 293 ? -9.314 3.945 19.221 1.00 96.12 293 ALA A CA 1
ATOM 2337 C C . ALA A 1 293 ? -10.819 3.721 18.965 1.00 96.12 293 ALA A C 1
ATOM 2339 O O . ALA A 1 293 ? -11.660 4.413 19.553 1.00 96.12 293 ALA A O 1
ATOM 2340 N N . GLY A 1 294 ? -11.185 2.773 18.095 1.00 95.62 294 GLY A N 1
ATOM 2341 C CA . GLY A 1 294 ? -12.570 2.543 17.670 1.00 95.62 294 GLY A CA 1
ATOM 2342 C C . GLY A 1 294 ? -13.488 2.005 18.775 1.00 95.62 294 GLY A C 1
ATOM 2343 O O . GLY A 1 294 ? -14.634 2.434 18.902 1.00 95.62 294 GLY A O 1
ATOM 2344 N N . SER A 1 295 ? -12.989 1.102 19.621 1.00 92.50 295 SER A N 1
ATOM 2345 C CA . SER A 1 295 ? -13.797 0.488 20.692 1.00 92.50 295 SER A CA 1
ATOM 2346 C C . SER A 1 295 ? -13.059 0.277 22.017 1.00 92.50 295 SER A C 1
ATOM 2348 O O . SER A 1 295 ? -13.691 0.110 23.063 1.00 92.50 295 SER A O 1
ATOM 2350 N N . LYS A 1 296 ? -11.725 0.358 22.015 1.00 88.38 296 LYS A N 1
ATOM 2351 C CA . LYS A 1 296 ? -10.874 0.223 23.204 1.00 88.38 296 LYS A CA 1
ATOM 2352 C C . LYS A 1 296 ? -10.068 1.496 23.465 1.00 88.38 296 LYS A C 1
ATOM 2354 O O . LYS A 1 296 ? -10.027 2.403 22.641 1.00 88.38 296 LYS A O 1
ATOM 2359 N N . GLN A 1 297 ? -9.491 1.573 24.662 1.00 90.44 297 GLN A N 1
ATOM 2360 C CA . GLN A 1 297 ? -8.732 2.723 25.149 1.00 90.44 297 GLN A CA 1
ATOM 2361 C C . GLN A 1 297 ? -7.531 2.249 25.963 1.00 90.44 297 GLN A C 1
ATOM 2363 O O . GLN A 1 297 ? -7.694 1.446 26.891 1.00 90.44 297 GLN A O 1
ATOM 2368 N N . THR A 1 298 ? -6.371 2.820 25.666 1.00 85.19 298 THR A N 1
ATOM 2369 C CA . THR A 1 298 ? -5.118 2.617 26.388 1.00 85.19 298 THR A CA 1
ATOM 2370 C C . THR A 1 298 ? -4.431 3.961 26.588 1.00 85.19 298 THR A C 1
ATOM 2372 O O . THR A 1 298 ? -4.531 4.881 25.775 1.00 85.19 298 THR A O 1
ATOM 2375 N N . ALA A 1 299 ? -3.727 4.110 27.709 1.00 87.00 299 ALA A N 1
ATOM 2376 C CA . ALA A 1 299 ? -2.962 5.323 27.928 1.00 87.00 299 ALA A CA 1
ATOM 2377 C C . ALA A 1 299 ? -1.686 5.351 27.102 1.00 87.00 299 ALA A C 1
ATOM 2379 O O . ALA A 1 299 ? -0.946 4.376 27.015 1.00 87.00 299 ALA A O 1
ATOM 2380 N N . VAL A 1 300 ? -1.405 6.540 26.594 1.00 89.62 300 VAL A N 1
ATOM 2381 C CA . VAL A 1 300 ? -0.266 6.832 25.737 1.00 89.62 300 VAL A CA 1
ATOM 2382 C C . VAL A 1 300 ? 0.593 7.913 26.363 1.00 89.62 300 VAL A C 1
ATOM 2384 O O . VAL A 1 300 ? 0.103 8.837 27.021 1.00 89.62 300 VAL A O 1
ATOM 2387 N N . ARG A 1 301 ? 1.905 7.789 26.183 1.00 86.81 301 ARG A N 1
ATOM 2388 C CA . ARG A 1 301 ? 2.871 8.750 26.704 1.00 86.81 301 ARG A CA 1
ATOM 2389 C C . ARG A 1 301 ? 3.061 9.905 25.720 1.00 86.81 301 ARG A C 1
ATOM 2391 O O . ARG A 1 301 ? 3.495 9.696 24.595 1.00 86.81 301 ARG A O 1
ATOM 2398 N N . GLY A 1 302 ? 2.844 11.137 26.175 1.00 86.69 302 GLY A N 1
ATOM 2399 C CA . GLY A 1 302 ? 3.212 12.325 25.399 1.00 86.69 302 GLY A CA 1
ATOM 2400 C C . GLY A 1 302 ? 4.734 12.517 25.276 1.00 86.69 302 GLY A C 1
ATOM 2401 O O . GLY A 1 302 ? 5.504 12.154 26.174 1.00 86.69 302 GLY A O 1
ATOM 2402 N N . GLY A 1 303 ? 5.171 13.140 24.180 1.00 84.94 303 GLY A N 1
ATOM 2403 C CA . GLY A 1 303 ? 6.583 13.413 23.882 1.00 84.94 303 GLY A CA 1
ATOM 2404 C C . GLY A 1 303 ? 7.267 12.261 23.137 1.00 84.94 303 GLY A C 1
ATOM 2405 O O . GLY A 1 303 ? 6.629 11.517 22.410 1.00 84.94 303 GLY A O 1
ATOM 2406 N N . LYS A 1 304 ? 8.592 12.101 23.268 1.00 84.31 304 LYS A N 1
ATOM 2407 C CA . LYS A 1 304 ? 9.339 10.984 22.632 1.00 84.31 304 LYS A CA 1
ATOM 2408 C C . LYS A 1 304 ? 9.147 10.862 21.106 1.00 84.31 304 LYS A C 1
ATOM 2410 O O . LYS A 1 304 ? 9.184 9.767 20.565 1.00 84.31 304 LYS A O 1
ATOM 2415 N N . GLY A 1 305 ? 8.985 11.992 20.419 1.00 85.38 305 GLY A N 1
ATOM 2416 C CA . GLY A 1 305 ? 8.790 12.039 18.966 1.00 85.38 305 GLY A CA 1
ATOM 2417 C C . GLY A 1 305 ? 7.326 12.060 18.520 1.00 85.38 305 GLY A C 1
ATOM 2418 O O . GLY A 1 305 ? 7.074 12.358 17.360 1.00 85.38 305 GLY A O 1
ATOM 2419 N N . SER A 1 306 ? 6.354 11.827 19.414 1.00 91.62 306 SER A N 1
ATOM 2420 C CA . SER A 1 306 ? 4.942 12.063 19.088 1.00 91.62 306 SER A CA 1
ATOM 2421 C C . SER A 1 306 ? 4.655 13.563 19.039 1.00 91.62 306 SER A C 1
ATOM 2423 O O . SER A 1 306 ? 4.962 14.280 19.999 1.00 91.62 306 SER A O 1
ATOM 2425 N N . LEU A 1 307 ? 3.990 14.013 17.983 1.00 95.06 307 LEU A N 1
ATOM 2426 C CA . LEU A 1 307 ? 3.447 15.366 17.865 1.00 95.06 307 LEU A CA 1
ATOM 2427 C C . LEU A 1 307 ? 2.053 15.478 18.496 1.00 95.06 307 LEU A C 1
ATOM 2429 O O . LEU A 1 307 ? 1.669 16.552 18.959 1.00 95.06 307 LEU A O 1
ATOM 2433 N N . PHE A 1 308 ? 1.321 14.365 18.565 1.00 96.81 308 PHE A N 1
ATOM 2434 C CA . PHE A 1 308 ? 0.028 14.275 19.232 1.00 96.81 308 PHE A CA 1
ATOM 2435 C C . PHE A 1 308 ? -0.213 12.873 19.797 1.00 96.81 308 PHE A C 1
ATOM 2437 O O . PHE A 1 308 ? 0.205 11.884 19.196 1.00 96.81 308 PHE A O 1
ATOM 2444 N N . THR A 1 309 ? -0.907 12.797 20.935 1.00 96.69 309 THR A N 1
ATOM 2445 C CA . THR A 1 309 ? -1.348 11.546 21.568 1.00 96.69 309 THR A CA 1
ATOM 2446 C C . THR A 1 309 ? -2.662 11.763 22.318 1.00 96.69 309 THR A C 1
ATOM 2448 O O . THR A 1 309 ? -2.760 12.704 23.110 1.00 96.69 309 THR A O 1
ATOM 2451 N N . TYR A 1 310 ? -3.629 10.865 22.154 1.00 96.69 310 TYR A N 1
ATOM 2452 C CA . TYR A 1 310 ? -4.893 10.849 22.887 1.00 96.69 310 TYR A CA 1
ATOM 2453 C C . TYR A 1 310 ? -5.336 9.405 23.157 1.00 96.69 310 TYR A C 1
ATOM 2455 O O . TYR A 1 310 ? -5.543 8.636 22.229 1.00 96.69 310 TYR A O 1
ATOM 2463 N N . GLY A 1 311 ? -5.474 9.030 24.432 1.00 94.06 311 GLY A N 1
ATOM 2464 C CA . GLY A 1 311 ? -5.810 7.658 24.851 1.00 94.06 311 GLY A CA 1
ATOM 2465 C C . GLY A 1 311 ? -7.308 7.358 24.983 1.00 94.06 311 GLY A C 1
ATOM 2466 O O . GLY A 1 311 ? -7.668 6.383 25.634 1.00 94.06 311 GLY A O 1
ATOM 2467 N N . GLY A 1 312 ? -8.184 8.228 24.470 1.00 94.44 312 GLY A N 1
ATOM 2468 C CA . GLY A 1 312 ? -9.637 8.020 24.465 1.00 94.44 312 GLY A CA 1
ATOM 2469 C C . GLY A 1 312 ? -10.149 7.562 23.099 1.00 94.44 312 GLY A C 1
ATOM 2470 O O . GLY A 1 312 ? -9.413 7.617 22.116 1.00 94.44 312 GLY A O 1
ATOM 2471 N N . ASN A 1 313 ? -11.419 7.145 23.033 1.00 96.44 313 ASN A N 1
ATOM 2472 C CA . ASN A 1 313 ? -12.043 6.730 21.772 1.00 96.44 313 ASN A CA 1
ATOM 2473 C C . ASN A 1 313 ? -12.099 7.873 20.752 1.00 96.44 313 ASN A C 1
ATOM 2475 O O . ASN A 1 313 ? -12.272 9.034 21.124 1.00 96.44 313 ASN A O 1
ATOM 2479 N N . GLY A 1 314 ? -12.027 7.539 19.467 1.00 97.56 314 GLY A N 1
ATOM 2480 C CA . GLY A 1 314 ? -12.172 8.515 18.395 1.00 97.56 314 GLY A CA 1
ATOM 2481 C C . GLY A 1 314 ? -11.787 7.974 17.027 1.00 97.56 314 GLY A C 1
ATOM 2482 O O . GLY A 1 314 ? -11.536 6.781 16.870 1.00 97.56 314 GLY A O 1
ATOM 2483 N N . ILE A 1 315 ? -11.757 8.876 16.050 1.00 98.50 315 ILE A N 1
ATOM 2484 C CA . ILE A 1 315 ? -11.420 8.591 14.652 1.00 98.50 315 ILE A CA 1
ATOM 2485 C C . ILE A 1 315 ? -10.406 9.607 14.130 1.00 98.50 315 ILE A C 1
ATOM 2487 O O . ILE A 1 315 ? -10.237 10.691 14.704 1.00 98.50 315 ILE A O 1
ATOM 2491 N N . SER A 1 316 ? -9.785 9.280 13.001 1.00 98.75 316 SER A N 1
ATOM 2492 C CA . SER A 1 316 ? -8.910 10.202 12.276 1.00 98.75 316 SER A CA 1
ATOM 2493 C C . SER A 1 316 ? -9.477 10.514 10.897 1.00 98.75 316 SER A C 1
ATOM 2495 O O . SER A 1 316 ? -10.148 9.682 10.290 1.00 98.75 316 SER A O 1
ATOM 2497 N N . ILE A 1 317 ? -9.214 11.716 10.390 1.00 98.75 317 ILE A N 1
ATOM 2498 C CA . ILE A 1 317 ? -9.626 12.140 9.051 1.00 98.75 317 ILE A CA 1
ATOM 2499 C C . ILE A 1 317 ? -8.423 12.757 8.342 1.00 98.75 317 ILE A C 1
ATOM 2501 O O . ILE A 1 317 ? -7.841 13.723 8.834 1.00 98.75 317 ILE A O 1
ATOM 2505 N N . LEU A 1 318 ? -8.077 12.222 7.175 1.00 98.75 318 LEU A N 1
ATOM 2506 C CA . LEU A 1 318 ? -7.134 12.822 6.239 1.00 98.75 318 LEU A CA 1
ATOM 2507 C C . LEU A 1 318 ? -7.902 13.580 5.151 1.00 98.75 318 LEU A C 1
ATOM 2509 O O . LEU A 1 318 ? -8.787 13.036 4.493 1.00 98.75 318 LEU A O 1
ATOM 2513 N N . ARG A 1 319 ? -7.563 14.852 4.957 1.00 98.25 319 ARG A N 1
ATOM 2514 C CA . ARG A 1 319 ? -8.133 15.730 3.931 1.00 98.25 319 ARG A CA 1
ATOM 2515 C C . ARG A 1 319 ? -7.076 16.029 2.887 1.00 98.25 319 ARG A C 1
ATOM 2517 O O . ARG A 1 319 ? -6.053 16.625 3.221 1.00 98.25 319 ARG A O 1
ATOM 2524 N N . PHE A 1 320 ? -7.342 15.637 1.650 1.00 98.00 320 PHE A N 1
ATOM 2525 C CA . PHE A 1 320 ? -6.466 15.872 0.510 1.00 98.00 320 PHE A CA 1
ATOM 2526 C C . PHE A 1 320 ? -7.032 16.992 -0.352 1.00 98.00 320 PHE A C 1
ATOM 2528 O O . PHE A 1 320 ? -8.243 17.064 -0.565 1.00 98.00 320 PHE A O 1
ATOM 2535 N N . TYR A 1 321 ? -6.150 17.859 -0.832 1.00 96.56 321 TYR A N 1
ATOM 2536 C CA . TYR A 1 321 ? -6.479 19.001 -1.676 1.00 96.56 321 TYR A CA 1
ATOM 2537 C C . TYR A 1 321 ? -5.972 18.781 -3.107 1.00 96.56 321 TYR A C 1
ATOM 2539 O O . TYR A 1 321 ? -5.225 17.838 -3.375 1.00 96.56 321 TYR A O 1
ATOM 2547 N N . ASP A 1 322 ? -6.456 19.587 -4.044 1.00 92.19 322 ASP A N 1
ATOM 2548 C CA . ASP A 1 322 ? -6.144 19.519 -5.479 1.00 92.19 322 ASP A CA 1
ATOM 2549 C C . ASP A 1 322 ? -4.671 19.802 -5.814 1.00 92.19 322 ASP A C 1
ATOM 2551 O O . ASP A 1 322 ? -4.131 19.231 -6.756 1.00 92.19 322 ASP A O 1
ATOM 2555 N N . ASP A 1 323 ? -3.991 20.612 -5.008 1.00 91.31 323 ASP A N 1
ATOM 2556 C CA . ASP A 1 323 ? -2.541 20.827 -5.084 1.00 91.31 323 ASP A CA 1
ATOM 2557 C C . ASP A 1 323 ? -1.716 19.673 -4.475 1.00 91.31 323 ASP A C 1
ATOM 2559 O O . ASP A 1 323 ? -0.484 19.715 -4.465 1.00 91.31 323 ASP A O 1
ATOM 2563 N N . GLY A 1 324 ? -2.379 18.655 -3.920 1.00 91.81 324 GLY A N 1
ATOM 2564 C CA . GLY A 1 324 ? -1.756 17.537 -3.225 1.00 91.81 324 GLY A CA 1
ATOM 2565 C C . GLY A 1 324 ? -1.419 17.793 -1.752 1.00 91.81 324 GLY A C 1
ATOM 2566 O O . GLY A 1 324 ? -0.887 16.894 -1.099 1.00 91.81 324 GLY A O 1
ATOM 2567 N N . THR A 1 325 ? -1.753 18.957 -1.192 1.00 96.19 325 THR A N 1
ATOM 2568 C CA . THR A 1 325 ? -1.652 19.219 0.249 1.00 96.19 325 THR A CA 1
ATOM 2569 C C . THR A 1 325 ? -2.517 18.225 1.033 1.00 96.19 325 THR A C 1
ATOM 2571 O O . THR A 1 325 ? -3.628 17.884 0.620 1.00 96.19 325 THR A O 1
ATOM 2574 N N . ALA A 1 326 ? -2.026 17.771 2.193 1.00 97.44 326 ALA A N 1
ATOM 2575 C CA . ALA A 1 326 ? -2.736 16.830 3.060 1.00 97.44 326 ALA A CA 1
ATOM 2576 C C . ALA A 1 326 ? -2.809 17.328 4.510 1.00 97.44 326 ALA A C 1
ATOM 2578 O O . ALA A 1 326 ? -1.801 17.730 5.099 1.00 97.44 326 ALA A O 1
ATOM 2579 N N . TRP A 1 327 ? -3.998 17.254 5.106 1.00 98.31 327 TRP A N 1
ATOM 2580 C CA . TRP A 1 327 ? -4.267 17.628 6.497 1.00 98.31 327 TRP A CA 1
ATOM 2581 C C . TRP A 1 327 ? -4.817 16.452 7.292 1.00 98.31 327 TRP A C 1
ATOM 2583 O O . TRP A 1 327 ? -5.697 15.745 6.817 1.00 98.31 327 TRP A O 1
ATOM 2593 N N . LEU A 1 328 ? -4.342 16.290 8.522 1.00 98.62 328 LEU A N 1
ATOM 2594 C CA . LEU A 1 328 ? -4.833 15.319 9.492 1.00 98.62 328 LEU A CA 1
ATOM 2595 C C . LEU A 1 328 ? -5.707 16.010 10.530 1.00 98.62 328 LEU A C 1
ATOM 2597 O O . LEU A 1 328 ? -5.358 17.076 11.042 1.00 98.62 328 LEU A O 1
ATOM 2601 N N . GLU A 1 329 ? -6.806 15.359 10.883 1.00 98.62 329 GLU A N 1
ATOM 2602 C CA . GLU A 1 329 ? -7.691 15.717 11.982 1.00 98.62 329 GLU A CA 1
ATOM 2603 C C . GLU A 1 329 ? -7.920 14.504 12.885 1.00 98.62 329 GLU A C 1
ATOM 2605 O O . GLU A 1 329 ? -8.179 13.412 12.386 1.00 98.62 329 GLU A O 1
ATOM 2610 N N . PHE A 1 330 ? -7.893 14.702 14.203 1.00 98.62 330 PHE A N 1
ATOM 2611 C CA . PHE A 1 330 ? -8.391 13.717 15.166 1.00 98.62 330 PHE A CA 1
ATOM 2612 C C . PHE A 1 330 ? -9.669 14.228 15.814 1.00 98.62 330 PHE A C 1
ATOM 2614 O O . PHE A 1 330 ? -9.732 15.380 16.259 1.00 98.62 330 PHE A O 1
ATOM 2621 N N . TRP A 1 331 ? -10.661 13.349 15.902 1.00 98.50 331 TRP A N 1
ATOM 2622 C CA . TRP A 1 331 ? -11.975 13.645 16.456 1.00 98.50 331 TRP A CA 1
ATOM 2623 C C . TRP A 1 331 ? -12.315 12.661 17.568 1.00 98.50 331 TRP A C 1
ATOM 2625 O O . TRP A 1 331 ? -12.105 11.458 17.413 1.00 98.50 331 TRP A O 1
ATOM 2635 N N . ARG A 1 332 ? -12.873 13.161 18.673 1.00 97.50 332 ARG A N 1
ATOM 2636 C CA . ARG A 1 332 ? -13.418 12.322 19.751 1.00 97.50 332 ARG A CA 1
ATOM 2637 C C . ARG A 1 332 ? -14.943 12.417 19.804 1.00 97.50 332 ARG A C 1
ATOM 2639 O O . ARG A 1 332 ? -15.481 13.485 19.507 1.00 97.50 332 ARG A O 1
ATOM 2646 N N . PRO A 1 333 ? -15.647 11.349 20.209 1.00 96.50 333 PRO A N 1
ATOM 2647 C CA . PRO A 1 333 ? -17.070 11.430 20.489 1.00 96.50 333 PRO A CA 1
ATOM 2648 C C . PRO A 1 333 ? -17.303 12.317 21.717 1.00 96.50 333 PRO A C 1
ATOM 2650 O O . PRO A 1 333 ? -16.509 12.309 22.664 1.00 96.50 333 PRO A O 1
ATOM 2653 N N . LEU A 1 334 ? -18.398 13.073 21.697 1.00 93.94 334 LEU A N 1
ATOM 2654 C CA . LEU A 1 334 ? -18.832 13.921 22.799 1.00 93.94 334 LEU A CA 1
ATOM 2655 C C . LEU A 1 334 ? -20.246 13.498 23.206 1.00 93.94 334 LEU A C 1
ATOM 2657 O O . LEU A 1 334 ? -21.128 13.339 22.366 1.00 93.94 334 LEU A O 1
ATOM 2661 N N . GLU A 1 335 ? -20.459 13.265 24.498 1.00 87.31 335 GLU A N 1
ATOM 2662 C CA . GLU A 1 335 ? -21.762 12.827 24.994 1.00 87.31 335 GLU A CA 1
ATOM 2663 C C . GLU A 1 335 ? -22.834 13.885 24.689 1.00 87.31 335 GLU A C 1
ATOM 2665 O O . GLU A 1 335 ? -22.686 15.055 25.041 1.00 87.31 335 GLU A O 1
ATOM 2670 N N . GLY A 1 336 ? -23.911 13.472 24.016 1.00 85.44 336 GLY A N 1
ATOM 2671 C CA . GLY A 1 336 ? -25.001 14.362 23.610 1.00 85.44 336 GLY A CA 1
ATOM 2672 C C . GLY A 1 336 ? -24.738 15.201 22.353 1.00 85.44 336 GLY A C 1
ATOM 2673 O O . GLY A 1 336 ? -25.644 15.921 21.940 1.00 85.44 336 GLY A O 1
ATOM 2674 N N . ASP A 1 337 ? -23.561 15.090 21.726 1.00 90.31 337 ASP A N 1
ATOM 2675 C CA . ASP A 1 337 ? -23.242 15.760 20.461 1.00 90.31 337 ASP A CA 1
ATOM 2676 C C . ASP A 1 337 ? -22.766 14.741 19.406 1.00 90.31 337 ASP A C 1
ATOM 2678 O O . ASP A 1 337 ? -21.630 14.254 19.472 1.00 90.31 337 ASP A O 1
ATOM 2682 N N . PRO A 1 338 ? -23.616 14.407 18.415 1.00 85.00 338 PRO A N 1
ATOM 2683 C CA . PRO A 1 338 ? -23.278 13.419 17.396 1.00 85.00 338 PRO A CA 1
ATOM 2684 C C . PRO A 1 338 ? -22.138 13.879 16.474 1.00 85.00 338 PRO A C 1
ATOM 2686 O O . PRO A 1 338 ? -21.515 13.043 15.822 1.00 85.00 338 PRO A O 1
ATOM 2689 N N . GLU A 1 339 ? -21.825 15.178 16.423 1.00 91.00 339 GLU A N 1
ATOM 2690 C CA . GLU A 1 339 ? -20.735 15.698 15.594 1.00 91.00 339 GLU A CA 1
ATOM 2691 C C . GLU A 1 339 ? -19.351 15.497 16.219 1.00 91.00 339 GLU A C 1
ATOM 2693 O O . GLU A 1 339 ? -18.341 15.580 15.507 1.00 91.00 339 GLU A O 1
ATOM 2698 N N . GLY A 1 340 ? -19.294 15.205 17.520 1.00 95.44 340 GLY A N 1
ATOM 2699 C CA . GLY A 1 340 ? -18.051 15.063 18.267 1.00 95.44 340 GLY A CA 1
ATOM 2700 C C . GLY A 1 340 ? -17.212 16.344 18.307 1.00 95.44 340 GLY A C 1
ATOM 2701 O O . GLY A 1 340 ? -17.639 17.433 17.931 1.00 95.44 340 GLY A O 1
ATOM 2702 N N . GLU A 1 341 ? -15.972 16.213 18.769 1.00 97.19 341 GLU A N 1
ATOM 2703 C CA . GLU A 1 341 ? -15.055 17.337 18.963 1.00 97.19 341 GLU A CA 1
ATOM 2704 C C . GLU A 1 341 ? -13.742 17.119 18.210 1.00 97.19 341 GLU A C 1
ATOM 2706 O O . GLU A 1 341 ? -13.085 16.086 18.371 1.00 97.19 341 GLU A O 1
ATOM 2711 N N . LEU A 1 342 ? -13.328 18.124 17.433 1.00 97.44 342 LEU A N 1
ATOM 2712 C CA . LEU A 1 342 ? -11.997 18.197 16.832 1.00 97.44 342 LEU A CA 1
ATOM 2713 C C . LEU A 1 342 ? -10.963 18.505 17.919 1.00 97.44 342 LEU A C 1
ATOM 2715 O O . LEU A 1 342 ? -10.898 19.627 18.418 1.00 97.44 342 LEU A O 1
ATOM 2719 N N . ILE A 1 343 ? -10.117 17.531 18.243 1.00 97.56 343 ILE A N 1
ATOM 2720 C CA . ILE A 1 343 ? -9.119 17.661 19.318 1.00 97.56 343 ILE A CA 1
ATOM 2721 C C . ILE A 1 343 ? -7.716 17.983 18.807 1.00 97.56 343 ILE A C 1
ATOM 2723 O O . ILE A 1 343 ? -6.867 18.440 19.572 1.00 97.56 343 ILE A O 1
ATOM 2727 N N . TYR A 1 344 ? -7.458 17.761 17.518 1.00 97.56 344 TYR A N 1
ATOM 2728 C CA . TYR A 1 344 ? -6.177 18.073 16.896 1.00 97.56 344 TYR A CA 1
ATOM 2729 C C . TYR A 1 344 ? -6.316 18.221 15.388 1.00 97.56 344 TYR A C 1
ATOM 2731 O O . TYR A 1 344 ? -7.081 17.497 14.754 1.00 97.56 344 TYR A O 1
ATOM 2739 N N . ARG A 1 345 ? -5.540 19.144 14.816 1.00 98.06 345 ARG A N 1
ATOM 2740 C CA . ARG A 1 345 ? -5.422 19.337 13.372 1.00 98.06 345 ARG A CA 1
ATOM 2741 C C . ARG A 1 345 ? -3.997 19.737 13.009 1.00 98.06 345 ARG A C 1
ATOM 2743 O O . ARG A 1 345 ? -3.464 20.677 13.604 1.00 98.06 345 ARG A O 1
ATOM 2750 N N . HIS A 1 346 ? -3.435 19.095 11.990 1.00 97.31 346 HIS A N 1
ATOM 2751 C CA . HIS A 1 346 ? -2.071 19.340 11.522 1.00 97.31 346 HIS A CA 1
ATOM 2752 C C . HIS A 1 346 ? -1.955 19.193 10.006 1.00 97.31 346 HIS A C 1
ATOM 2754 O O . HIS A 1 346 ? -2.634 18.358 9.412 1.00 97.31 346 HIS A O 1
ATOM 2760 N N . GLN A 1 347 ? -1.103 20.003 9.378 1.00 96.81 347 GLN A N 1
ATOM 2761 C CA . GLN A 1 347 ? -0.766 19.828 7.968 1.00 96.81 347 GLN A CA 1
ATOM 2762 C C . GLN A 1 347 ? 0.302 18.742 7.871 1.00 96.81 347 GLN A C 1
ATOM 2764 O O . GLN A 1 347 ? 1.444 18.964 8.259 1.00 96.81 347 GLN A O 1
ATOM 2769 N N . VAL A 1 348 ? -0.082 17.573 7.370 1.00 94.75 348 VAL A N 1
ATOM 2770 C CA . VAL A 1 348 ? 0.821 16.426 7.223 1.00 94.75 348 VAL A CA 1
ATOM 2771 C C . VAL A 1 348 ? 1.778 16.668 6.066 1.00 94.75 348 VAL A C 1
ATOM 2773 O O . VAL A 1 348 ? 2.969 16.416 6.178 1.00 94.75 348 VAL A O 1
ATOM 2776 N N . ARG A 1 349 ? 1.274 17.194 4.947 1.00 92.69 349 ARG A N 1
ATOM 2777 C CA . ARG A 1 349 ? 2.065 17.381 3.730 1.00 92.69 349 ARG A CA 1
ATOM 2778 C C . ARG A 1 349 ? 1.722 18.697 3.041 1.00 92.69 349 ARG A C 1
ATOM 2780 O O . ARG A 1 349 ? 0.560 19.101 3.025 1.00 92.69 349 ARG A O 1
ATOM 2787 N N . GLY A 1 350 ? 2.734 19.353 2.475 1.00 91.56 350 GLY A N 1
ATOM 2788 C CA . GLY A 1 350 ? 2.557 20.461 1.531 1.00 91.56 350 GLY A CA 1
ATOM 2789 C C . GLY A 1 350 ? 2.130 19.985 0.141 1.00 91.56 350 GLY A C 1
ATOM 2790 O O . GLY A 1 350 ? 1.914 18.789 -0.063 1.00 91.56 350 GLY A O 1
ATOM 2791 N N . SER A 1 351 ? 2.045 20.923 -0.801 1.00 89.50 351 SER A N 1
ATOM 2792 C CA . SER A 1 351 ? 1.691 20.631 -2.188 1.00 89.50 351 SER A CA 1
ATOM 2793 C C . SER A 1 351 ? 2.625 19.591 -2.807 1.00 89.50 351 SER A C 1
ATOM 2795 O O . SER A 1 351 ? 3.823 19.517 -2.500 1.00 89.50 351 SER A O 1
ATOM 2797 N N . LEU A 1 352 ? 2.074 18.765 -3.692 1.00 85.88 352 LEU A N 1
ATOM 2798 C CA . LEU A 1 352 ? 2.892 17.919 -4.545 1.00 85.88 352 LEU A CA 1
ATOM 2799 C C . LEU A 1 352 ? 3.713 18.820 -5.481 1.00 85.88 352 LEU A C 1
ATOM 2801 O O . LEU A 1 352 ? 3.238 19.883 -5.892 1.00 85.88 352 LEU A O 1
ATOM 2805 N N . PRO A 1 353 ? 4.958 18.434 -5.815 1.00 74.75 353 PRO A N 1
ATOM 2806 C CA . PRO A 1 353 ? 5.734 19.176 -6.796 1.00 74.75 353 PRO A CA 1
ATOM 2807 C C . PRO A 1 353 ? 4.920 19.282 -8.085 1.00 74.75 353 PRO A C 1
ATOM 2809 O O . PRO A 1 353 ? 4.332 18.288 -8.519 1.00 74.75 353 PRO A O 1
ATOM 2812 N N . LEU A 1 354 ? 4.871 20.489 -8.662 1.00 59.75 354 LEU A N 1
ATOM 2813 C CA . LEU A 1 354 ? 4.155 20.738 -9.908 1.00 59.75 354 LEU A CA 1
ATOM 2814 C C . LEU A 1 354 ? 4.579 19.676 -10.918 1.00 59.75 354 LEU A C 1
ATOM 2816 O O . LEU A 1 354 ? 5.753 19.547 -11.266 1.00 59.75 354 LEU A O 1
ATOM 2820 N N . LYS A 1 355 ? 3.599 18.887 -11.349 1.00 54.81 355 LYS A N 1
ATOM 2821 C CA . LYS A 1 355 ? 3.723 18.005 -12.496 1.00 54.81 355 LYS A CA 1
ATOM 2822 C C . LYS A 1 355 ? 3.822 18.946 -13.693 1.00 54.81 355 LYS A C 1
ATOM 2824 O O . LYS A 1 355 ? 2.811 19.279 -14.304 1.00 54.81 355 LYS A O 1
ATOM 2829 N N . GLU A 1 356 ? 5.023 19.421 -14.007 1.00 48.28 356 GLU A N 1
ATOM 2830 C CA . GLU A 1 356 ? 5.322 19.883 -15.359 1.00 48.28 356 GLU A CA 1
ATOM 2831 C C . GLU A 1 356 ? 5.219 18.639 -16.244 1.00 48.28 356 GLU A C 1
ATOM 2833 O O . GLU A 1 356 ? 6.199 17.975 -16.559 1.00 48.28 356 GLU A O 1
ATOM 2838 N N . ILE A 1 357 ? 3.984 18.236 -16.559 1.00 52.59 357 ILE A N 1
ATOM 2839 C CA . ILE A 1 357 ? 3.737 17.360 -17.690 1.00 52.59 357 ILE A CA 1
ATOM 2840 C C . ILE A 1 357 ? 3.912 18.282 -18.889 1.00 52.59 357 ILE A C 1
ATOM 2842 O O . ILE A 1 357 ? 2.941 18.812 -19.431 1.00 52.59 357 ILE A O 1
ATOM 2846 N N . GLU A 1 358 ? 5.164 18.527 -19.259 1.00 51.66 358 GLU A N 1
ATOM 2847 C CA . GLU A 1 358 ? 5.483 19.011 -20.590 1.00 51.66 358 GLU A CA 1
ATOM 2848 C C . GLU A 1 358 ? 5.101 17.881 -21.542 1.00 51.66 358 GLU A C 1
ATOM 2850 O O . GLU A 1 358 ? 5.921 17.046 -21.907 1.00 51.66 358 GLU A O 1
ATOM 2855 N N . ILE A 1 359 ? 3.820 17.789 -21.911 1.00 57.34 359 ILE A N 1
ATOM 2856 C CA . ILE A 1 359 ? 3.473 17.060 -23.125 1.00 57.34 359 ILE A CA 1
ATOM 2857 C C . ILE A 1 359 ? 4.152 17.867 -24.227 1.00 57.34 359 ILE A C 1
ATOM 2859 O O . ILE A 1 359 ? 3.766 19.026 -24.414 1.00 57.34 359 ILE A O 1
ATOM 2863 N N . PRO A 1 360 ? 5.169 17.319 -24.914 1.00 62.53 360 PRO A N 1
ATOM 2864 C CA . PRO A 1 360 ? 5.813 18.057 -25.982 1.00 62.53 360 PRO A CA 1
ATOM 2865 C C . PRO A 1 360 ? 4.728 18.451 -26.985 1.00 62.53 360 PRO A C 1
ATOM 2867 O O . PRO A 1 360 ? 3.959 17.604 -27.437 1.00 62.53 360 PRO A O 1
ATOM 2870 N N . THR A 1 361 ? 4.593 19.745 -27.269 1.00 70.38 361 THR A N 1
ATOM 2871 C CA . THR A 1 361 ? 3.638 20.230 -28.280 1.00 70.38 361 THR A CA 1
ATOM 2872 C C . THR A 1 361 ? 4.179 20.059 -29.693 1.00 70.38 361 THR A C 1
ATOM 2874 O O . THR A 1 361 ? 3.423 20.174 -30.651 1.00 70.38 361 THR A O 1
ATOM 2877 N N . GLU A 1 362 ? 5.477 19.788 -29.807 1.00 79.88 362 GLU A N 1
ATOM 2878 C CA . GLU A 1 362 ? 6.201 19.579 -31.053 1.00 79.88 362 GLU A CA 1
ATOM 2879 C C . GLU A 1 362 ? 6.953 18.250 -30.961 1.00 79.88 362 GLU A C 1
ATOM 2881 O O . GLU A 1 362 ? 7.633 17.974 -29.966 1.00 79.88 362 GLU A O 1
ATOM 2886 N N . PHE A 1 363 ? 6.842 17.432 -32.007 1.00 87.94 363 PHE A N 1
ATOM 2887 C CA . PHE A 1 363 ? 7.524 16.145 -32.101 1.00 87.94 363 PHE A CA 1
ATOM 2888 C C . PHE A 1 363 ? 8.367 16.110 -33.374 1.00 87.94 363 PHE A C 1
ATOM 2890 O O . PHE A 1 363 ? 8.128 15.300 -34.262 1.00 87.94 363 PHE A O 1
ATOM 2897 N N . LEU A 1 364 ? 9.355 17.007 -33.459 1.00 87.69 364 LEU A N 1
ATOM 2898 C CA . LEU A 1 364 ? 10.142 17.244 -34.677 1.00 87.69 364 LEU A CA 1
ATOM 2899 C C . LEU A 1 364 ? 10.683 15.951 -35.307 1.00 87.69 364 LEU A C 1
ATOM 2901 O O . LEU A 1 364 ? 10.546 15.748 -36.504 1.00 87.69 364 LEU A O 1
ATOM 2905 N N . GLU A 1 365 ? 11.241 15.044 -34.502 1.00 88.50 365 GLU A N 1
ATOM 2906 C CA . GLU A 1 365 ? 11.794 13.776 -34.998 1.00 88.50 365 GLU A CA 1
ATOM 2907 C C . GLU A 1 365 ? 10.721 12.801 -35.512 1.00 88.50 365 GLU A C 1
ATOM 2909 O O . GLU A 1 365 ? 10.949 12.076 -36.478 1.00 88.50 365 GLU A O 1
ATOM 2914 N N . TYR A 1 366 ? 9.534 12.801 -34.902 1.00 90.56 366 TYR A N 1
ATOM 2915 C CA . TYR A 1 366 ? 8.391 12.014 -35.369 1.00 90.56 366 TYR A CA 1
ATOM 2916 C C . TYR A 1 366 ? 7.788 12.600 -36.657 1.00 90.56 366 TYR A C 1
ATOM 2918 O O . TYR A 1 366 ? 7.440 11.857 -37.572 1.00 90.56 366 TYR A O 1
ATOM 2926 N N . GLU A 1 367 ? 7.713 13.930 -36.757 1.00 91.50 367 GLU A N 1
ATOM 2927 C CA . GLU A 1 367 ? 7.178 14.662 -37.916 1.00 91.50 367 GLU A CA 1
ATOM 2928 C C . GLU A 1 367 ? 8.049 14.530 -39.176 1.00 91.50 367 GLU A C 1
ATOM 2930 O O . GLU A 1 367 ? 7.575 14.748 -40.290 1.00 91.50 367 GLU A O 1
ATOM 2935 N N . GLU A 1 368 ? 9.314 14.136 -39.030 1.00 91.50 368 GLU A N 1
ATOM 2936 C CA . GLU A 1 368 ? 10.186 13.834 -40.166 1.00 91.50 368 GLU A CA 1
ATOM 2937 C C . GLU A 1 368 ? 9.817 12.527 -40.885 1.00 91.50 368 GLU A C 1
ATOM 2939 O O . GLU A 1 368 ? 10.288 12.307 -42.003 1.00 91.50 368 GLU A O 1
ATOM 2944 N N . HIS A 1 369 ? 8.990 11.668 -40.273 1.00 90.38 369 HIS A N 1
ATOM 2945 C CA . HIS A 1 369 ? 8.530 10.396 -40.844 1.00 90.38 369 HIS A CA 1
ATOM 2946 C C . HIS A 1 369 ? 9.666 9.531 -41.419 1.00 90.38 369 HIS A C 1
ATOM 2948 O O . HIS A 1 369 ? 9.525 8.905 -42.472 1.00 90.38 369 HIS A O 1
ATOM 2954 N N . ARG A 1 370 ? 10.819 9.505 -40.737 1.00 93.00 370 ARG A N 1
ATOM 2955 C CA . ARG A 1 370 ? 11.936 8.638 -41.126 1.00 93.00 370 ARG A CA 1
ATOM 2956 C C . ARG A 1 370 ? 11.514 7.181 -40.995 1.00 93.00 370 ARG A C 1
ATOM 2958 O O . ARG A 1 370 ? 10.932 6.803 -39.989 1.00 93.00 370 ARG A O 1
ATOM 2965 N N . GLU A 1 371 ? 11.865 6.355 -41.974 1.00 93.50 371 GLU A N 1
ATOM 2966 C CA . GLU A 1 371 ? 11.634 4.907 -41.889 1.00 93.50 371 GLU A CA 1
ATOM 2967 C C . GLU A 1 371 ? 12.705 4.211 -41.038 1.00 93.50 371 GLU A C 1
ATOM 2969 O O . GLU A 1 371 ? 12.423 3.221 -40.363 1.00 93.50 371 GLU A O 1
ATOM 2974 N N . GLN A 1 372 ? 13.936 4.733 -41.056 1.00 95.88 372 GLN A N 1
ATOM 2975 C CA . GLN A 1 372 ? 15.101 4.162 -40.381 1.00 95.88 372 GLN A CA 1
ATOM 2976 C C . GLN A 1 372 ? 16.001 5.256 -39.797 1.00 95.88 372 GLN A C 1
ATOM 2978 O O . GLN A 1 372 ? 16.005 6.401 -40.259 1.00 95.88 372 GLN A O 1
ATOM 2983 N N . ILE A 1 373 ? 16.781 4.892 -38.780 1.00 95.56 373 ILE A N 1
ATOM 2984 C CA . ILE A 1 373 ? 17.772 5.763 -38.147 1.00 95.56 373 ILE A CA 1
ATOM 2985 C C . ILE A 1 373 ? 19.000 4.960 -37.714 1.00 95.56 373 ILE A C 1
ATOM 2987 O O . ILE A 1 373 ? 18.889 3.806 -37.301 1.00 95.56 373 ILE A O 1
ATOM 2991 N N . ASN A 1 374 ? 20.172 5.592 -37.779 1.00 94.81 374 ASN A N 1
ATOM 2992 C CA . ASN A 1 374 ? 21.377 5.079 -37.140 1.00 94.81 374 ASN A CA 1
ATOM 2993 C C . ASN A 1 374 ? 21.399 5.509 -35.672 1.00 94.81 374 ASN A C 1
ATOM 2995 O O . ASN A 1 374 ? 21.303 6.701 -35.376 1.00 94.81 374 ASN A O 1
ATOM 2999 N N . TYR A 1 375 ? 21.534 4.551 -34.760 1.00 92.62 375 TYR A N 1
ATOM 3000 C CA . TYR A 1 375 ? 21.507 4.796 -33.322 1.00 92.62 375 TYR A CA 1
ATOM 3001 C C . TYR A 1 375 ? 22.655 4.074 -32.614 1.00 92.62 375 TYR A C 1
ATOM 3003 O O . TYR A 1 375 ? 23.077 2.992 -33.022 1.00 92.62 375 TYR A O 1
ATOM 3011 N N . VAL A 1 376 ? 23.148 4.657 -31.520 1.00 90.31 376 VAL A N 1
ATOM 3012 C CA . VAL A 1 376 ? 24.159 4.048 -30.646 1.00 90.31 376 VAL A CA 1
ATOM 3013 C C . VAL A 1 376 ? 23.555 3.874 -29.258 1.00 90.31 376 VAL A C 1
ATOM 3015 O O . VAL A 1 376 ? 23.145 4.848 -28.640 1.00 90.31 376 VAL A O 1
ATOM 3018 N N . LEU A 1 377 ? 23.522 2.640 -28.748 1.00 86.25 377 LEU A N 1
ATOM 3019 C CA . LEU A 1 377 ? 22.823 2.316 -27.498 1.00 86.25 377 LEU A CA 1
ATOM 3020 C C . LEU A 1 377 ? 23.396 3.028 -26.255 1.00 86.25 377 LEU A C 1
ATOM 3022 O O . LEU A 1 377 ? 22.647 3.349 -25.338 1.00 86.25 377 LEU A O 1
ATOM 3026 N N . TYR A 1 378 ? 24.707 3.283 -26.211 1.00 82.44 378 TYR A N 1
ATOM 3027 C CA . TYR A 1 378 ? 25.327 4.138 -25.196 1.00 82.44 378 TYR A CA 1
ATOM 3028 C C . TYR A 1 378 ? 26.184 5.238 -25.825 1.00 82.44 378 TYR A C 1
ATOM 3030 O O . TYR A 1 378 ? 27.143 4.975 -26.553 1.00 82.44 378 TYR A O 1
ATOM 3038 N N . GLU A 1 379 ? 25.890 6.486 -25.468 1.00 68.81 379 GLU A N 1
ATOM 3039 C CA . GLU A 1 379 ? 26.686 7.647 -25.859 1.00 68.81 379 GLU A CA 1
ATOM 3040 C C . GLU A 1 379 ? 27.866 7.891 -24.896 1.00 68.81 379 GLU A C 1
ATOM 3042 O O . GLU A 1 379 ? 27.794 7.633 -23.691 1.00 68.81 379 GLU A O 1
ATOM 3047 N N . GLY A 1 380 ? 28.982 8.426 -25.410 1.00 69.25 380 GLY A N 1
ATOM 3048 C CA . GLY A 1 380 ? 30.133 8.852 -24.601 1.00 69.25 380 GLY A CA 1
ATOM 3049 C C . GLY A 1 380 ? 31.426 8.054 -24.823 1.00 69.25 380 GLY A C 1
ATOM 3050 O O . GLY A 1 380 ? 31.751 7.640 -25.935 1.00 69.25 380 GLY A O 1
ATOM 3051 N N . LYS A 1 381 ? 32.255 7.910 -23.774 1.00 58.00 381 LYS A N 1
ATOM 3052 C CA . LYS A 1 381 ? 33.613 7.336 -23.896 1.00 58.00 381 LYS A CA 1
ATOM 3053 C C . LYS A 1 381 ? 33.608 5.800 -24.010 1.00 58.00 381 LYS A C 1
ATOM 3055 O O . LYS A 1 381 ? 33.495 5.102 -23.005 1.00 58.00 381 LYS A O 1
ATOM 3060 N N . LYS A 1 382 ? 33.861 5.326 -25.234 1.00 62.16 382 LYS A N 1
ATOM 3061 C CA . LYS A 1 382 ? 34.254 3.957 -25.644 1.00 62.16 382 LYS A CA 1
ATOM 3062 C C . LYS A 1 382 ? 35.621 3.516 -25.031 1.00 62.16 382 LYS A C 1
ATOM 3064 O O . LYS A 1 382 ? 36.324 4.352 -24.462 1.00 62.16 382 LYS A O 1
ATOM 3069 N N . PRO A 1 383 ? 36.037 2.233 -25.111 1.00 59.72 383 PRO A N 1
ATOM 3070 C CA . PRO A 1 383 ? 36.234 1.314 -23.982 1.00 59.72 383 PRO A CA 1
ATOM 3071 C C . PRO A 1 383 ? 37.430 1.595 -23.059 1.00 59.72 383 PRO A C 1
ATOM 3073 O O . PRO A 1 383 ? 38.446 2.185 -23.428 1.00 59.72 383 PRO A O 1
ATOM 3076 N N . LYS A 1 384 ? 37.323 1.050 -21.842 1.00 68.19 384 LYS A N 1
ATOM 3077 C CA . LYS A 1 384 ? 38.340 1.060 -20.783 1.00 68.19 384 LYS A CA 1
ATOM 3078 C C . LYS A 1 384 ? 39.669 0.440 -21.257 1.00 68.19 384 LYS A C 1
ATOM 3080 O O . LYS A 1 384 ? 39.689 -0.526 -22.021 1.00 68.19 384 LYS A O 1
ATOM 3085 N N . GLY A 1 385 ? 40.786 0.998 -20.777 1.00 74.88 385 GLY A N 1
ATOM 3086 C CA . GLY A 1 385 ? 42.142 0.605 -21.177 1.00 74.88 385 GLY A CA 1
ATOM 3087 C C . GLY A 1 385 ? 42.522 -0.839 -20.818 1.00 74.88 385 GLY A C 1
ATOM 3088 O O . GLY A 1 385 ? 41.830 -1.515 -20.060 1.00 74.88 385 GLY A O 1
ATOM 3089 N N . ARG A 1 386 ? 43.672 -1.299 -21.332 1.00 76.31 386 ARG A N 1
ATOM 3090 C CA . ARG A 1 386 ? 44.173 -2.684 -21.189 1.00 76.31 386 ARG A CA 1
ATOM 3091 C C . ARG A 1 386 ? 44.152 -3.233 -19.756 1.00 76.31 386 ARG A C 1
ATOM 3093 O O . ARG A 1 386 ? 43.860 -4.406 -19.572 1.00 76.31 386 ARG A O 1
ATOM 3100 N N . SER A 1 387 ? 44.430 -2.402 -18.751 1.00 76.88 387 SER A N 1
ATOM 3101 C CA . SER A 1 387 ? 44.390 -2.811 -17.341 1.00 76.88 387 SER A CA 1
ATOM 3102 C C . SER A 1 387 ? 42.981 -3.170 -16.867 1.00 76.88 387 SER A C 1
ATOM 3104 O O . SER A 1 387 ? 42.816 -4.127 -16.126 1.00 76.88 387 SER A O 1
ATOM 3106 N N . HIS A 1 388 ? 41.954 -2.451 -17.318 1.00 79.44 388 HIS A N 1
ATOM 3107 C CA . HIS A 1 388 ? 40.571 -2.740 -16.948 1.00 79.44 388 HIS A CA 1
ATOM 3108 C C . HIS A 1 388 ? 40.083 -4.042 -17.583 1.00 79.44 388 HIS A C 1
ATOM 3110 O O . HIS A 1 388 ? 39.510 -4.876 -16.894 1.00 79.44 388 HIS A O 1
ATOM 3116 N N . ARG A 1 389 ? 40.366 -4.245 -18.875 1.00 82.94 389 ARG A N 1
ATOM 3117 C CA . ARG A 1 389 ? 40.033 -5.490 -19.586 1.00 82.94 389 ARG A CA 1
ATOM 3118 C C . ARG A 1 389 ? 40.740 -6.706 -18.981 1.00 82.94 389 ARG A C 1
ATOM 3120 O O . ARG A 1 389 ? 40.153 -7.774 -18.904 1.00 82.94 389 ARG A O 1
ATOM 3127 N N . PHE A 1 390 ? 41.966 -6.532 -18.480 1.00 81.69 390 PHE A N 1
ATOM 3128 C CA . PHE A 1 390 ? 42.681 -7.594 -17.769 1.00 81.69 390 PHE A CA 1
ATOM 3129 C C . PHE A 1 390 ? 41.969 -8.039 -16.479 1.00 81.69 390 PHE A C 1
ATOM 3131 O O . PHE A 1 390 ? 41.908 -9.233 -16.213 1.00 81.69 390 PHE A O 1
ATOM 3138 N N . PHE A 1 391 ? 41.421 -7.107 -15.687 1.00 77.94 391 PHE A N 1
ATOM 3139 C CA . PHE A 1 391 ? 40.745 -7.443 -14.424 1.00 77.94 391 PHE A CA 1
ATOM 3140 C C . PHE A 1 391 ? 39.261 -7.811 -14.582 1.00 77.94 391 PHE A C 1
ATOM 3142 O O . PHE A 1 391 ? 38.759 -8.601 -13.790 1.00 77.94 391 PHE A O 1
ATOM 3149 N N . TRP A 1 392 ? 38.568 -7.255 -15.580 1.00 77.19 392 TRP A N 1
ATOM 3150 C CA . TRP A 1 392 ? 37.104 -7.337 -15.718 1.00 77.19 392 TRP A CA 1
ATOM 3151 C C . TRP A 1 392 ? 36.634 -7.992 -17.028 1.00 77.19 392 TRP A C 1
ATOM 3153 O O . TRP A 1 392 ? 35.441 -7.990 -17.325 1.00 77.19 392 TRP A O 1
ATOM 3163 N N . GLY A 1 393 ? 37.560 -8.527 -17.828 1.00 84.06 393 GLY A N 1
ATOM 3164 C CA . GLY A 1 393 ? 37.282 -9.152 -19.123 1.00 84.06 393 GLY A CA 1
ATOM 3165 C C . GLY A 1 393 ? 36.968 -8.155 -20.242 1.00 84.06 393 GLY A C 1
ATOM 3166 O O . GLY A 1 393 ? 36.782 -6.957 -20.008 1.00 84.06 393 GLY A O 1
ATOM 3167 N N . ASP A 1 394 ? 36.902 -8.655 -21.478 1.00 82.31 394 ASP A N 1
ATOM 3168 C CA . ASP A 1 394 ? 36.554 -7.853 -22.660 1.00 82.31 394 ASP A CA 1
ATOM 3169 C C . ASP A 1 394 ? 35.050 -7.519 -22.725 1.00 82.31 394 ASP A C 1
ATOM 3171 O O . ASP A 1 394 ? 34.702 -6.370 -23.019 1.00 82.31 394 ASP A O 1
ATOM 3175 N N . LEU A 1 395 ? 34.184 -8.461 -22.313 1.00 88.31 395 LEU A N 1
ATOM 3176 C CA . LEU A 1 395 ? 32.710 -8.368 -22.348 1.00 88.31 395 LEU A CA 1
ATOM 3177 C C . LEU A 1 395 ? 32.180 -7.933 -23.739 1.00 88.31 395 LEU A C 1
ATOM 3179 O O . LEU A 1 395 ? 32.917 -8.001 -24.717 1.00 88.31 395 LEU A O 1
ATOM 3183 N N . TYR A 1 396 ? 30.928 -7.472 -23.838 1.00 88.88 396 TYR A N 1
ATOM 3184 C CA . TYR A 1 396 ? 30.313 -6.984 -25.086 1.00 88.88 396 TYR A CA 1
ATOM 3185 C C . TYR A 1 396 ? 30.344 -5.453 -25.228 1.00 88.88 396 TYR A C 1
ATOM 3187 O O . TYR A 1 396 ? 29.417 -4.812 -25.725 1.00 88.88 396 TYR A O 1
ATOM 3195 N N . ARG A 1 397 ? 31.393 -4.805 -24.708 1.00 86.19 397 ARG A N 1
ATOM 3196 C CA . ARG A 1 397 ? 31.452 -3.332 -24.668 1.00 86.19 397 ARG A CA 1
ATOM 3197 C C . ARG A 1 397 ? 31.501 -2.709 -26.057 1.00 86.19 397 ARG A C 1
ATOM 3199 O O . ARG A 1 397 ? 31.063 -1.578 -26.208 1.00 86.19 397 ARG A O 1
ATOM 3206 N N . ASP A 1 398 ? 32.057 -3.392 -27.048 1.00 87.56 398 ASP A N 1
ATOM 3207 C CA . ASP A 1 398 ? 32.160 -2.822 -28.389 1.00 87.56 398 ASP A CA 1
ATOM 3208 C C . ASP A 1 398 ? 30.783 -2.815 -29.082 1.00 87.56 398 ASP A C 1
ATOM 3210 O O . ASP A 1 398 ? 30.455 -1.841 -29.763 1.00 87.56 398 ASP A O 1
ATOM 3214 N N . GLU A 1 399 ? 29.943 -3.815 -28.804 1.00 89.56 399 GLU A N 1
ATOM 3215 C CA . GLU A 1 399 ? 28.574 -3.981 -29.302 1.00 89.56 399 GLU A CA 1
ATOM 3216 C C . GLU A 1 399 ? 27.615 -2.937 -28.721 1.00 89.56 399 GLU A C 1
ATOM 3218 O O . GLU A 1 399 ? 26.799 -2.367 -29.440 1.00 89.56 399 GLU A O 1
ATOM 3223 N N . TYR A 1 400 ? 27.745 -2.622 -27.430 1.00 87.94 400 TYR A N 1
ATOM 3224 C CA . TYR A 1 400 ? 26.929 -1.602 -26.756 1.00 87.94 400 TYR A CA 1
ATOM 3225 C C . TYR A 1 400 ? 27.142 -0.175 -27.278 1.00 87.94 400 TYR A C 1
ATOM 3227 O O . TYR A 1 400 ? 26.307 0.700 -27.066 1.00 87.94 400 TYR A O 1
ATOM 3235 N N . PHE A 1 401 ? 28.266 0.074 -27.942 1.00 87.31 401 PHE A N 1
ATOM 3236 C CA . PHE A 1 401 ? 28.573 1.369 -28.536 1.00 87.31 401 PHE A CA 1
ATOM 3237 C C . PHE A 1 401 ? 28.740 1.255 -30.066 1.00 87.31 401 PHE A C 1
ATOM 3239 O O . PHE A 1 401 ? 29.341 2.129 -30.702 1.00 87.31 401 PHE A O 1
ATOM 3246 N N . ALA A 1 402 ? 28.305 0.149 -30.669 1.00 89.88 402 ALA A N 1
ATOM 3247 C CA . ALA A 1 402 ? 28.213 0.031 -32.115 1.00 89.88 402 ALA A CA 1
ATOM 3248 C C . ALA A 1 402 ? 27.033 0.876 -32.611 1.00 89.88 402 ALA A C 1
ATOM 3250 O O . ALA A 1 402 ? 25.987 0.931 -31.967 1.00 89.88 402 ALA A O 1
ATOM 3251 N N . GLU A 1 403 ? 27.232 1.549 -33.739 1.00 92.12 403 GLU A N 1
ATOM 3252 C CA . GLU A 1 403 ? 26.151 2.221 -34.453 1.00 92.12 403 GLU A CA 1
ATOM 3253 C C . GLU A 1 403 ? 25.367 1.165 -35.230 1.00 92.12 403 GLU A C 1
ATOM 3255 O O . GLU A 1 403 ? 25.961 0.354 -35.946 1.00 92.12 403 GLU A O 1
ATOM 3260 N N . VAL A 1 404 ? 24.051 1.144 -35.034 1.00 93.00 404 VAL A N 1
ATOM 3261 C CA . VAL A 1 404 ? 23.134 0.197 -35.667 1.00 93.00 404 VAL A CA 1
ATOM 3262 C C . VAL A 1 404 ? 22.036 0.953 -36.401 1.00 93.00 404 VAL A C 1
ATOM 3264 O O . VAL A 1 404 ? 21.482 1.918 -35.877 1.00 93.00 404 VAL A O 1
ATOM 3267 N N . GLU A 1 405 ? 21.721 0.507 -37.612 1.00 96.12 405 GLU A N 1
ATOM 3268 C CA . GLU A 1 405 ? 20.591 1.009 -38.389 1.00 96.12 405 GLU A CA 1
ATOM 3269 C C . GLU A 1 405 ? 19.327 0.250 -37.978 1.00 96.12 405 GLU A C 1
ATOM 3271 O O . GLU A 1 405 ? 19.289 -0.982 -38.027 1.00 96.12 405 GLU A O 1
ATOM 3276 N N . VAL A 1 406 ? 18.299 0.974 -37.538 1.00 95.94 406 VAL A N 1
ATOM 3277 C CA . VAL A 1 406 ? 17.064 0.389 -37.002 1.00 95.94 406 VAL A CA 1
ATOM 3278 C C . VAL A 1 406 ? 15.825 1.077 -37.571 1.00 95.94 406 VAL A C 1
ATOM 3280 O O . VAL A 1 406 ? 15.873 2.273 -37.869 1.00 95.94 406 VAL A O 1
ATOM 3283 N N . PRO A 1 407 ? 14.699 0.357 -37.712 1.00 97.31 407 PRO A N 1
ATOM 3284 C CA . PRO A 1 407 ? 13.440 0.965 -38.119 1.00 97.31 407 PRO A CA 1
ATOM 3285 C C . PRO A 1 407 ? 12.885 1.893 -37.033 1.00 97.31 407 PRO A C 1
ATOM 3287 O O . PRO A 1 407 ? 13.006 1.621 -35.835 1.00 97.31 407 PRO A O 1
ATOM 3290 N N . VAL A 1 408 ? 12.236 2.970 -37.463 1.00 97.25 408 VAL A N 1
ATOM 3291 C CA . VAL A 1 408 ? 11.526 3.911 -36.591 1.00 97.25 408 VAL A CA 1
ATOM 3292 C C . VAL A 1 408 ? 10.081 3.444 -36.419 1.00 97.25 408 VAL A C 1
ATOM 3294 O O . VAL A 1 408 ? 9.407 3.109 -37.393 1.00 97.25 408 VAL A O 1
ATOM 3297 N N . LEU A 1 409 ? 9.597 3.404 -35.180 1.00 96.38 409 LEU A N 1
ATOM 3298 C CA . LEU A 1 409 ? 8.251 2.942 -34.854 1.00 96.38 409 LEU A CA 1
ATOM 3299 C C . LEU A 1 409 ? 7.293 4.108 -34.612 1.00 96.38 409 LEU A C 1
ATOM 3301 O O . LEU A 1 409 ? 7.417 4.845 -33.630 1.00 96.38 409 LEU A O 1
ATOM 3305 N N . ASP A 1 410 ? 6.276 4.190 -35.463 1.00 95.62 410 ASP A N 1
ATOM 3306 C CA . ASP A 1 410 ? 5.064 4.959 -35.207 1.00 95.62 410 ASP A CA 1
ATOM 3307 C C . ASP A 1 410 ? 4.044 4.078 -34.469 1.00 95.62 410 ASP A C 1
ATOM 3309 O O . ASP A 1 410 ? 3.451 3.148 -35.021 1.00 95.62 410 ASP A O 1
ATOM 3313 N N . VAL A 1 411 ? 3.851 4.380 -33.188 1.00 95.00 411 VAL A N 1
ATOM 3314 C CA . VAL A 1 411 ? 2.957 3.654 -32.282 1.00 95.00 411 VAL A CA 1
ATOM 3315 C C . VAL A 1 411 ? 1.496 3.815 -32.716 1.00 95.00 411 VAL A C 1
ATOM 3317 O O . VAL A 1 411 ? 0.705 2.896 -32.516 1.00 95.00 411 VAL A O 1
ATOM 3320 N N . ALA A 1 412 ? 1.126 4.932 -33.351 1.00 92.44 412 ALA A N 1
ATOM 3321 C CA . ALA A 1 412 ? -0.248 5.196 -33.779 1.00 92.44 412 ALA A CA 1
ATOM 3322 C C . ALA A 1 412 ? -0.681 4.346 -34.982 1.00 92.44 412 ALA A C 1
ATOM 3324 O O . ALA A 1 412 ? -1.880 4.169 -35.199 1.00 92.44 412 ALA A O 1
ATOM 3325 N N . THR A 1 413 ? 0.268 3.825 -35.762 1.00 91.25 413 THR A N 1
ATOM 3326 C CA . THR A 1 413 ? -0.018 3.063 -36.989 1.00 91.25 413 THR A CA 1
ATOM 3327 C C . THR A 1 413 ? 0.441 1.610 -36.922 1.00 91.25 413 THR A C 1
ATOM 3329 O O . THR A 1 413 ? -0.129 0.754 -37.606 1.00 91.25 413 THR A O 1
ATOM 3332 N N . PHE A 1 414 ? 1.420 1.291 -36.074 1.00 92.38 414 PHE A N 1
ATOM 3333 C CA . PHE A 1 414 ? 1.904 -0.073 -35.905 1.00 92.38 414 PHE A CA 1
ATOM 3334 C C . PHE A 1 414 ? 0.773 -1.029 -35.502 1.00 92.38 414 PHE A C 1
ATOM 3336 O O . PHE A 1 414 ? 0.053 -0.788 -34.537 1.00 92.38 414 PHE A O 1
ATOM 3343 N N . GLN A 1 415 ? 0.611 -2.116 -36.266 1.00 88.50 415 GLN A N 1
ATOM 3344 C CA . GLN A 1 415 ? -0.390 -3.171 -36.031 1.00 88.50 415 GLN A CA 1
ATOM 3345 C C . GLN A 1 415 ? -1.842 -2.667 -35.920 1.00 88.50 415 GLN A C 1
ATOM 3347 O O . GLN A 1 415 ? -2.664 -3.250 -35.220 1.00 88.50 415 GLN A O 1
ATOM 3352 N N . GLY A 1 416 ? -2.177 -1.589 -36.639 1.00 85.50 416 GLY A N 1
ATOM 3353 C CA . GLY A 1 416 ? -3.508 -0.970 -36.582 1.00 85.50 416 GLY A CA 1
ATOM 3354 C C . GLY A 1 416 ? -3.654 0.090 -35.487 1.00 85.50 416 GLY A C 1
ATOM 3355 O O . GLY A 1 416 ? -4.759 0.584 -35.270 1.00 85.50 416 GLY A O 1
ATOM 3356 N N . GLY A 1 417 ? -2.544 0.455 -34.845 1.00 92.44 417 GLY A N 1
ATOM 3357 C CA . GLY A 1 417 ? -2.452 1.488 -33.827 1.00 92.44 417 GLY A CA 1
ATOM 3358 C C . GLY A 1 417 ? -2.471 0.914 -32.421 1.00 92.44 417 GLY A C 1
ATOM 3359 O O . GLY A 1 417 ? -3.376 0.171 -32.040 1.00 92.44 417 GLY A O 1
ATOM 3360 N N . LEU A 1 418 ? -1.460 1.292 -31.645 1.00 94.44 418 LEU A N 1
ATOM 3361 C CA . LEU A 1 418 ? -1.274 0.875 -30.268 1.00 94.44 418 LEU A CA 1
ATOM 3362 C C . LEU A 1 418 ? -1.511 2.037 -29.301 1.00 94.44 418 LEU A C 1
ATOM 3364 O O . LEU A 1 418 ? -1.192 3.191 -29.578 1.00 94.44 418 LEU A O 1
ATOM 3368 N N . SER A 1 419 ? -2.037 1.715 -28.123 1.00 91.62 419 SER A N 1
ATOM 3369 C CA . SER A 1 419 ? -2.259 2.656 -27.027 1.00 91.62 419 SER A CA 1
ATOM 3370 C C . SER A 1 419 ? -1.520 2.206 -25.764 1.00 91.62 419 SER A C 1
ATOM 3372 O O . SER A 1 419 ? -1.654 1.048 -25.358 1.00 91.62 419 SER A O 1
ATOM 3374 N N . PRO A 1 420 ? -0.753 3.088 -25.101 1.00 88.56 420 PRO A N 1
ATOM 3375 C CA . PRO A 1 420 ? -0.127 2.773 -23.823 1.00 88.56 420 PRO A CA 1
ATOM 3376 C C . PRO A 1 420 ? -1.141 2.514 -22.710 1.00 88.56 420 PRO A C 1
ATOM 3378 O O . PRO A 1 420 ? -1.983 3.363 -22.426 1.00 88.56 420 PRO A O 1
ATOM 3381 N N . VAL A 1 421 ? -1.008 1.378 -22.021 1.00 82.81 421 VAL A N 1
ATOM 3382 C CA . VAL A 1 421 ? -1.931 0.990 -20.937 1.00 82.81 421 VAL A CA 1
ATOM 3383 C C . VAL A 1 421 ? -1.272 0.921 -19.566 1.00 82.81 421 VAL A C 1
ATOM 3385 O O . VAL A 1 421 ? -1.881 1.302 -18.570 1.00 82.81 421 VAL A O 1
ATOM 3388 N N . LYS A 1 422 ? -0.026 0.441 -19.469 1.00 74.12 422 LYS A N 1
ATOM 3389 C CA . LYS A 1 422 ? 0.612 0.208 -18.163 1.00 74.12 422 LYS A CA 1
ATOM 3390 C C . LYS A 1 422 ? 2.132 0.232 -18.259 1.00 74.12 422 LYS A C 1
ATOM 3392 O O . LYS A 1 422 ? 2.714 -0.464 -19.083 1.00 74.12 422 LYS A O 1
ATOM 3397 N N . ARG A 1 423 ? 2.788 0.977 -17.363 1.00 75.94 423 ARG A N 1
ATOM 3398 C CA . ARG A 1 423 ? 4.246 0.870 -17.158 1.00 75.94 423 ARG A CA 1
ATOM 3399 C C . ARG A 1 423 ? 4.574 -0.439 -16.448 1.00 75.94 423 ARG A C 1
ATOM 3401 O O . ARG A 1 423 ? 3.834 -0.871 -15.564 1.00 75.94 423 ARG A O 1
ATOM 3408 N N . GLY A 1 424 ? 5.709 -1.015 -16.796 1.00 65.88 424 GLY A N 1
ATOM 3409 C CA . GLY A 1 424 ? 6.348 -2.112 -16.089 1.00 65.88 424 GLY A CA 1
ATOM 3410 C C . GLY A 1 424 ? 7.867 -1.984 -16.164 1.00 65.88 424 GLY A C 1
ATOM 3411 O O . GLY A 1 424 ? 8.411 -0.928 -16.487 1.00 65.88 424 GLY A O 1
ATOM 3412 N N . GLY A 1 425 ? 8.550 -3.108 -15.961 1.00 59.22 425 GLY A N 1
ATOM 3413 C CA . GLY A 1 425 ? 10.005 -3.196 -16.025 1.00 59.22 425 GLY A CA 1
ATOM 3414 C C . GLY A 1 425 ? 10.604 -3.072 -14.631 1.00 59.22 425 GLY A C 1
ATOM 3415 O O . GLY A 1 425 ? 10.427 -2.054 -13.972 1.00 59.22 425 GLY A O 1
ATOM 3416 N N . GLY A 1 426 ? 11.263 -4.143 -14.189 1.00 58.38 426 GLY A N 1
ATOM 3417 C CA . GLY A 1 426 ? 11.837 -4.241 -12.849 1.00 58.38 426 GLY A CA 1
ATOM 3418 C C . GLY A 1 426 ? 13.191 -3.537 -12.719 1.00 58.38 426 GLY A C 1
ATOM 3419 O O . GLY A 1 426 ? 13.430 -2.449 -13.249 1.00 58.38 426 GLY A O 1
ATOM 3420 N N . TYR A 1 427 ? 14.130 -4.193 -12.036 1.00 48.94 427 TYR A N 1
ATOM 3421 C CA . TYR A 1 427 ? 15.403 -3.600 -11.613 1.00 48.94 427 TYR A CA 1
ATOM 3422 C C . TYR A 1 427 ? 16.371 -3.156 -12.730 1.00 48.94 427 TYR A C 1
ATOM 3424 O O . TYR A 1 427 ? 17.331 -2.457 -12.415 1.00 48.94 427 TYR A O 1
ATOM 3432 N N . GLN A 1 428 ? 16.170 -3.535 -14.001 1.00 51.41 428 GLN A N 1
ATOM 3433 C CA . GLN A 1 428 ? 17.157 -3.288 -15.072 1.00 51.41 428 GLN A CA 1
ATOM 3434 C C . GLN A 1 428 ? 16.682 -2.367 -16.206 1.00 51.41 428 GLN A C 1
ATOM 3436 O O . GLN A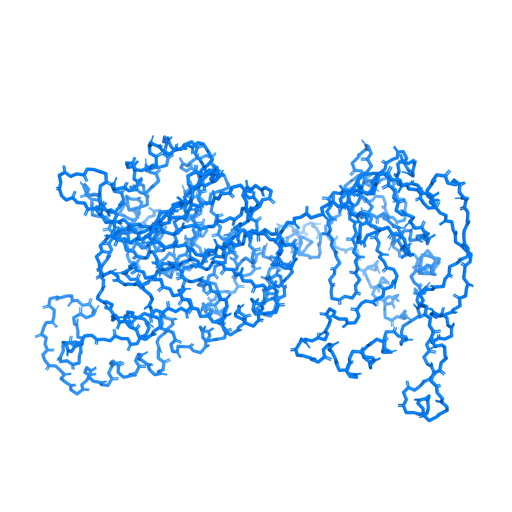 1 428 ? 17.479 -1.554 -16.672 1.00 51.41 428 GLN A O 1
ATOM 3441 N N . THR A 1 429 ? 15.427 -2.470 -16.657 1.00 63.97 429 THR A N 1
ATOM 3442 C CA . THR A 1 429 ? 14.934 -1.757 -17.853 1.00 63.97 429 THR A CA 1
ATOM 3443 C C . THR A 1 429 ? 13.521 -1.209 -17.664 1.00 63.97 429 THR A C 1
ATOM 3445 O O . THR A 1 429 ? 12.747 -1.708 -16.847 1.00 63.97 429 THR A O 1
ATOM 3448 N N . ASN A 1 430 ? 13.180 -0.170 -18.428 1.00 77.81 430 ASN A N 1
ATOM 3449 C CA . ASN A 1 430 ? 11.810 0.317 -18.577 1.00 77.81 430 ASN A CA 1
ATOM 3450 C C . ASN A 1 430 ? 11.021 -0.607 -19.507 1.00 77.81 430 ASN A C 1
ATOM 3452 O O . ASN A 1 430 ? 11.535 -1.001 -20.554 1.00 77.81 430 ASN A O 1
ATOM 3456 N N . SER A 1 431 ? 9.767 -0.917 -19.169 1.00 86.12 431 SER A N 1
ATOM 3457 C CA . SER A 1 431 ? 8.839 -1.497 -20.144 1.00 86.12 431 SER A CA 1
ATOM 3458 C C . SER A 1 431 ? 7.486 -0.799 -20.134 1.00 86.12 431 SER A C 1
ATOM 3460 O O . SER A 1 431 ? 7.042 -0.269 -19.115 1.00 86.12 431 SER A O 1
ATOM 3462 N N . LEU A 1 432 ? 6.836 -0.786 -21.288 1.00 89.31 432 LEU A N 1
ATOM 3463 C CA . LEU A 1 432 ? 5.513 -0.228 -21.492 1.00 89.31 432 LEU A CA 1
ATOM 3464 C C . LEU A 1 432 ? 4.643 -1.296 -22.137 1.00 89.31 432 LEU A C 1
ATOM 3466 O O . LEU A 1 432 ? 4.992 -1.853 -23.175 1.00 89.31 432 LEU A O 1
ATOM 3470 N N . ARG A 1 433 ? 3.515 -1.591 -21.500 1.00 90.81 433 ARG A N 1
ATOM 3471 C CA . ARG A 1 433 ? 2.460 -2.407 -22.087 1.00 90.81 433 ARG A CA 1
ATOM 3472 C C . ARG A 1 433 ? 1.632 -1.522 -22.998 1.00 90.81 433 ARG A C 1
ATOM 3474 O O . ARG A 1 433 ? 1.204 -0.436 -22.589 1.00 90.81 433 ARG A O 1
ATOM 3481 N N . LEU A 1 434 ? 1.417 -2.015 -24.202 1.00 93.44 434 LEU A N 1
ATOM 3482 C CA . LEU A 1 434 ? 0.634 -1.387 -25.248 1.00 93.44 434 LEU A CA 1
ATOM 3483 C C . LEU A 1 434 ? -0.518 -2.329 -25.611 1.00 93.44 434 LEU A C 1
ATOM 3485 O O . LEU A 1 434 ? -0.358 -3.546 -25.525 1.00 93.44 434 LEU A O 1
ATOM 3489 N N . VAL A 1 435 ? -1.659 -1.778 -26.007 1.00 92.06 435 VAL A N 1
ATOM 3490 C CA . VAL A 1 435 ? -2.810 -2.548 -26.491 1.00 92.06 435 VAL A CA 1
ATOM 3491 C C . VAL A 1 435 ? -3.234 -2.030 -27.855 1.00 92.06 435 VAL A C 1
ATOM 3493 O O . VAL A 1 435 ? -3.205 -0.819 -28.078 1.00 92.06 435 VAL A O 1
ATOM 3496 N N . ASP A 1 436 ? -3.601 -2.924 -28.763 1.00 92.31 436 ASP A N 1
ATOM 3497 C CA . ASP A 1 436 ? -4.185 -2.538 -30.043 1.00 92.31 436 ASP A CA 1
ATOM 3498 C C . ASP A 1 436 ? -5.718 -2.394 -29.970 1.00 92.31 436 ASP A C 1
ATOM 3500 O O . ASP A 1 436 ? -6.346 -2.590 -28.928 1.00 92.31 436 ASP A O 1
ATOM 3504 N N . SER A 1 437 ? -6.338 -2.044 -31.098 1.00 88.44 437 SER A N 1
ATOM 3505 C CA . SER A 1 437 ? -7.799 -1.899 -31.204 1.00 88.44 437 SER A CA 1
ATOM 3506 C C . SER A 1 437 ? -8.594 -3.204 -31.046 1.00 88.44 437 SER A C 1
ATOM 3508 O O . SER A 1 437 ? -9.806 -3.147 -30.835 1.00 88.44 437 SER A O 1
ATOM 3510 N N . LEU A 1 438 ? -7.934 -4.360 -31.139 1.00 87.19 438 LEU A N 1
ATOM 3511 C CA . LEU A 1 438 ? -8.524 -5.687 -30.971 1.00 87.19 438 LEU A CA 1
ATOM 3512 C C . LEU A 1 438 ? -8.316 -6.238 -29.552 1.00 87.19 438 LEU A C 1
ATOM 3514 O O . LEU A 1 438 ? -8.776 -7.334 -29.266 1.00 87.19 438 LEU A O 1
ATOM 3518 N N . GLY A 1 439 ? -7.649 -5.495 -28.663 1.00 87.19 439 GLY A N 1
ATOM 3519 C CA . GLY A 1 439 ? -7.332 -5.943 -27.305 1.00 87.19 439 GLY A CA 1
ATOM 3520 C C . GLY A 1 439 ? -6.023 -6.731 -27.195 1.00 87.19 439 GLY A C 1
ATOM 3521 O O . GLY A 1 439 ? -5.617 -7.078 -26.085 1.00 87.19 439 GLY A O 1
ATOM 3522 N N . ARG A 1 440 ? -5.308 -6.965 -28.304 1.00 90.69 440 ARG A N 1
ATOM 3523 C CA . ARG A 1 440 ? -4.030 -7.686 -28.293 1.00 90.69 440 ARG A CA 1
ATOM 3524 C C . ARG A 1 440 ? -2.965 -6.847 -27.611 1.00 90.69 440 ARG A C 1
ATOM 3526 O O . ARG A 1 440 ? -2.776 -5.664 -27.909 1.00 90.69 440 ARG A O 1
ATOM 3533 N N . GLN A 1 441 ? -2.244 -7.481 -26.696 1.00 91.88 441 GLN A N 1
ATOM 3534 C CA . GLN A 1 441 ? -1.217 -6.814 -25.911 1.00 91.88 441 GLN A CA 1
ATOM 3535 C C . GLN A 1 441 ? 0.169 -6.978 -26.529 1.00 91.88 441 GLN A C 1
ATOM 3537 O O . GLN A 1 441 ? 0.554 -8.057 -26.978 1.00 91.88 441 GLN A O 1
ATOM 3542 N N . TYR A 1 442 ? 0.947 -5.904 -26.449 1.00 93.94 442 TYR A N 1
ATOM 3543 C CA . TYR A 1 442 ? 2.361 -5.852 -26.792 1.00 93.94 442 TYR A CA 1
ATOM 3544 C C . TYR A 1 442 ? 3.166 -5.324 -25.607 1.00 93.94 442 TYR A C 1
ATOM 3546 O O . TYR A 1 442 ? 2.663 -4.581 -24.755 1.00 93.94 442 TYR A O 1
ATOM 3554 N N . VAL A 1 443 ? 4.445 -5.680 -25.563 1.00 93.62 443 VAL A N 1
ATOM 3555 C CA . VAL A 1 443 ? 5.413 -5.104 -24.630 1.00 93.62 443 VAL A CA 1
ATOM 3556 C C . VAL A 1 443 ? 6.496 -4.391 -25.415 1.00 93.62 443 VAL A C 1
ATOM 3558 O O . VAL A 1 443 ? 7.120 -4.961 -26.300 1.00 93.62 443 VAL A O 1
ATOM 3561 N N . MET A 1 444 ? 6.740 -3.142 -25.035 1.00 94.62 444 MET A N 1
ATOM 3562 C CA . MET A 1 444 ? 7.858 -2.330 -25.487 1.00 94.62 444 MET A CA 1
ATOM 3563 C C . MET A 1 444 ? 8.867 -2.222 -24.340 1.00 94.62 444 MET A C 1
ATOM 3565 O O . MET A 1 444 ? 8.581 -1.593 -23.322 1.00 94.62 444 MET A O 1
ATOM 3569 N N . ARG A 1 445 ? 10.033 -2.860 -24.462 1.00 91.81 445 ARG A N 1
ATOM 3570 C CA . ARG A 1 445 ? 11.076 -2.936 -23.424 1.00 91.81 445 ARG A CA 1
ATOM 3571 C C . ARG A 1 445 ? 12.352 -2.242 -23.887 1.00 91.81 445 ARG A C 1
ATOM 3573 O O . ARG A 1 445 ? 12.911 -2.614 -24.913 1.00 91.81 445 ARG A O 1
ATOM 3580 N N . GLY A 1 446 ? 12.824 -1.264 -23.118 1.00 91.06 446 GLY A N 1
ATOM 3581 C CA . GLY A 1 446 ? 14.037 -0.516 -23.450 1.00 91.06 446 GLY A CA 1
ATOM 3582 C C . GLY A 1 446 ? 15.272 -1.417 -23.446 1.00 91.06 446 GLY A C 1
ATOM 3583 O O . GLY A 1 446 ? 15.427 -2.252 -22.548 1.00 91.06 446 GLY A O 1
ATOM 3584 N N . LEU A 1 447 ? 16.150 -1.251 -24.437 1.00 89.38 447 LEU A N 1
ATOM 3585 C CA . LEU A 1 447 ? 17.435 -1.963 -24.495 1.00 89.38 447 LEU A CA 1
ATOM 3586 C C . LEU A 1 447 ? 18.470 -1.354 -23.544 1.00 89.38 447 LEU A C 1
ATOM 3588 O O . LEU A 1 447 ? 19.366 -2.053 -23.059 1.00 89.38 447 LEU A O 1
ATOM 3592 N N . GLN A 1 448 ? 18.358 -0.053 -23.276 1.00 84.12 448 GLN A N 1
ATOM 3593 C CA . GLN A 1 448 ? 19.288 0.657 -22.415 1.00 84.12 448 GLN A CA 1
ATOM 3594 C C . GLN A 1 448 ? 19.005 0.321 -20.946 1.00 84.12 448 GLN A C 1
ATOM 3596 O O . GLN A 1 448 ? 17.903 0.526 -20.434 1.00 84.12 448 GLN A O 1
ATOM 3601 N N . LYS A 1 449 ? 20.015 -0.209 -20.247 1.00 80.56 449 LYS A N 1
ATOM 3602 C CA . LYS A 1 449 ? 19.906 -0.554 -18.823 1.00 80.56 449 LYS A CA 1
ATOM 3603 C C . LYS A 1 449 ? 20.303 0.627 -17.941 1.00 80.56 449 LYS A C 1
ATOM 3605 O O . LYS A 1 449 ? 21.323 1.274 -18.194 1.00 80.56 449 LYS A O 1
ATOM 3610 N N . ASP A 1 450 ? 19.536 0.864 -16.878 1.00 72.00 450 ASP A N 1
ATOM 3611 C CA . ASP A 1 450 ? 19.771 1.948 -15.915 1.00 72.00 450 ASP A CA 1
ATOM 3612 C C . ASP A 1 450 ? 20.352 1.414 -14.596 1.00 72.00 450 ASP A C 1
ATOM 3614 O O . ASP A 1 450 ? 19.653 0.859 -13.746 1.00 72.00 450 ASP A O 1
ATOM 3618 N N . ALA A 1 451 ? 21.655 1.630 -14.396 1.00 65.19 451 ALA A N 1
ATOM 3619 C CA . ALA A 1 451 ? 22.372 1.169 -13.207 1.00 65.19 451 ALA A CA 1
ATOM 3620 C C . ALA A 1 451 ? 21.922 1.871 -11.914 1.00 65.19 451 ALA A C 1
ATOM 3622 O O . ALA A 1 451 ? 22.126 1.340 -10.820 1.00 65.19 451 ALA A O 1
ATOM 3623 N N . THR A 1 452 ? 21.296 3.051 -12.004 1.00 62.38 452 THR A N 1
ATOM 3624 C CA . THR A 1 452 ? 20.845 3.794 -10.815 1.00 62.38 452 THR A CA 1
ATOM 3625 C C . THR A 1 452 ? 19.681 3.114 -10.094 1.00 62.38 452 THR A C 1
ATOM 3627 O O . THR A 1 452 ? 19.460 3.382 -8.914 1.00 62.38 452 THR A O 1
ATOM 3630 N N . ARG A 1 453 ? 18.985 2.184 -10.761 1.00 59.81 453 ARG A N 1
ATOM 3631 C CA . ARG A 1 453 ? 17.898 1.381 -10.180 1.00 59.81 453 ARG A CA 1
ATOM 3632 C C . ARG A 1 453 ? 18.382 0.338 -9.181 1.00 59.81 453 ARG A C 1
ATOM 3634 O O . ARG A 1 453 ? 17.680 0.041 -8.214 1.00 59.81 453 ARG A O 1
ATOM 3641 N N . ILE A 1 454 ? 19.575 -0.200 -9.423 1.00 57.28 454 ILE A N 1
ATOM 3642 C CA . ILE A 1 454 ? 20.163 -1.302 -8.653 1.00 57.28 454 ILE A CA 1
ATOM 3643 C C . ILE A 1 454 ? 21.026 -0.755 -7.518 1.00 57.28 454 ILE A C 1
ATOM 3645 O O . ILE A 1 454 ? 21.030 -1.299 -6.416 1.00 57.28 454 ILE A O 1
ATOM 3649 N N . VAL A 1 455 ? 21.743 0.344 -7.765 1.00 58.03 455 VAL A N 1
ATOM 3650 C CA . VAL A 1 455 ? 22.664 0.909 -6.780 1.00 58.03 455 VAL A CA 1
ATOM 3651 C C . VAL A 1 455 ? 21.903 1.851 -5.831 1.00 58.03 455 VAL A C 1
ATOM 3653 O O . VAL A 1 455 ? 21.346 2.848 -6.284 1.00 58.03 455 VAL A O 1
ATOM 3656 N N . PRO A 1 456 ? 21.860 1.590 -4.511 1.00 45.53 456 PRO A N 1
ATOM 3657 C CA . PRO A 1 456 ? 21.168 2.463 -3.565 1.00 45.53 456 PRO A CA 1
ATOM 3658 C C . PRO A 1 456 ? 21.919 3.786 -3.347 1.00 45.53 456 PRO A C 1
ATOM 3660 O O . PRO A 1 456 ? 23.134 3.877 -3.533 1.00 45.53 456 PRO A O 1
ATOM 3663 N N . TYR A 1 457 ? 21.210 4.829 -2.914 1.00 44.66 457 TYR A N 1
ATOM 3664 C CA . TYR A 1 457 ? 21.840 6.063 -2.435 1.00 44.66 457 TYR A CA 1
ATOM 3665 C C . TYR A 1 457 ? 22.624 5.801 -1.127 1.00 44.66 457 TYR A C 1
ATOM 3667 O O . TYR A 1 457 ? 22.155 5.019 -0.302 1.00 44.66 457 TYR A O 1
ATOM 3675 N N . PRO A 1 458 ? 23.793 6.435 -0.895 1.00 44.94 458 PRO A N 1
ATOM 3676 C CA . PRO A 1 458 ? 24.490 7.385 -1.768 1.00 44.94 458 PRO A CA 1
ATOM 3677 C C . PRO A 1 458 ? 25.391 6.730 -2.822 1.00 44.94 458 PRO A C 1
ATOM 3679 O O . PRO A 1 458 ? 26.013 7.440 -3.609 1.00 44.94 458 PRO A O 1
ATOM 3682 N N . PHE A 1 459 ? 25.479 5.397 -2.865 1.00 51.44 459 PHE A N 1
ATOM 3683 C CA . PHE A 1 459 ? 26.394 4.678 -3.755 1.00 51.44 459 PHE A CA 1
ATOM 3684 C C . PHE A 1 459 ? 26.105 4.918 -5.241 1.00 51.44 459 PHE A C 1
ATOM 3686 O O . PHE A 1 459 ? 27.044 4.910 -6.037 1.00 51.44 459 PHE A O 1
ATOM 3693 N N . ASN A 1 460 ? 24.857 5.227 -5.611 1.00 58.56 460 ASN A N 1
ATOM 3694 C CA . ASN A 1 460 ? 24.488 5.634 -6.974 1.00 58.56 460 ASN A CA 1
ATOM 3695 C C . ASN A 1 460 ? 25.145 6.946 -7.437 1.00 58.56 460 ASN A C 1
ATOM 3697 O O . ASN A 1 460 ? 25.178 7.211 -8.637 1.00 58.56 460 ASN A O 1
ATOM 3701 N N . LYS A 1 461 ? 25.685 7.749 -6.510 1.00 64.81 461 LYS A N 1
ATOM 3702 C CA . LYS A 1 461 ? 26.490 8.948 -6.793 1.00 64.81 461 LYS A CA 1
ATOM 3703 C C . LYS A 1 461 ? 28.000 8.686 -6.760 1.00 64.81 461 LYS A C 1
ATOM 3705 O O . LYS A 1 461 ? 28.780 9.627 -6.871 1.00 64.81 461 LYS A O 1
ATOM 3710 N N . THR A 1 462 ? 28.426 7.439 -6.575 1.00 70.25 462 THR A N 1
ATOM 3711 C CA . THR A 1 462 ? 29.845 7.055 -6.503 1.00 70.25 462 THR A CA 1
ATOM 3712 C C . THR A 1 462 ? 30.254 6.196 -7.701 1.00 70.25 462 THR A C 1
ATOM 3714 O O . THR A 1 462 ? 29.419 5.820 -8.522 1.00 70.25 462 THR A O 1
ATOM 3717 N N . VAL A 1 463 ? 31.534 5.806 -7.753 1.00 69.69 463 VAL A N 1
ATOM 3718 C CA . VAL A 1 463 ? 32.090 4.881 -8.763 1.00 69.69 463 VAL A CA 1
ATOM 3719 C C . VAL A 1 463 ? 31.396 3.514 -8.795 1.00 69.69 463 VAL A C 1
ATOM 3721 O O . VAL A 1 463 ? 31.526 2.790 -9.776 1.00 69.69 463 VAL A O 1
ATOM 3724 N N . ALA A 1 464 ? 30.642 3.155 -7.749 1.00 62.31 464 ALA A N 1
ATOM 3725 C CA . ALA A 1 464 ? 29.852 1.929 -7.726 1.00 62.31 464 ALA A CA 1
ATOM 3726 C C . ALA A 1 464 ? 28.834 1.891 -8.879 1.00 62.31 464 ALA A C 1
ATOM 3728 O O . ALA A 1 464 ? 28.713 0.859 -9.532 1.00 62.31 464 ALA A O 1
ATOM 3729 N N . LYS A 1 465 ? 28.174 3.017 -9.199 1.00 67.12 465 LYS A N 1
ATOM 3730 C CA . LYS A 1 465 ? 27.269 3.118 -10.359 1.00 67.12 465 LYS A CA 1
ATOM 3731 C C . LYS A 1 465 ? 27.971 2.702 -11.652 1.00 67.12 465 LYS A C 1
ATOM 3733 O O . LYS A 1 465 ? 27.412 1.928 -12.423 1.00 67.12 465 LYS A O 1
ATOM 3738 N N . ASP A 1 466 ? 29.189 3.193 -11.864 1.00 71.62 466 ASP A N 1
ATOM 3739 C CA . ASP A 1 466 ? 29.949 2.940 -13.089 1.00 71.62 466 ASP A CA 1
ATOM 3740 C C . ASP A 1 466 ? 30.376 1.472 -13.205 1.00 71.62 466 ASP A C 1
ATOM 3742 O O . ASP A 1 466 ? 30.414 0.937 -14.308 1.00 71.62 466 ASP A O 1
ATOM 3746 N N . ILE A 1 467 ? 30.660 0.807 -12.079 1.00 71.62 467 ILE A N 1
ATOM 3747 C CA . ILE A 1 467 ? 30.978 -0.629 -12.042 1.00 71.62 467 ILE A CA 1
ATOM 3748 C C . ILE A 1 467 ? 29.738 -1.464 -12.388 1.00 71.62 467 ILE A C 1
ATOM 3750 O O . ILE A 1 467 ? 29.819 -2.373 -13.209 1.00 71.62 467 ILE A O 1
ATOM 3754 N N . PHE A 1 468 ? 28.577 -1.146 -11.807 1.00 70.12 468 PHE A N 1
ATOM 3755 C CA . PHE A 1 468 ? 27.329 -1.854 -12.119 1.00 70.12 468 PHE A CA 1
ATOM 3756 C C . PHE A 1 468 ? 26.875 -1.626 -13.565 1.00 70.12 468 PHE A C 1
ATOM 3758 O O . PHE A 1 468 ? 26.426 -2.566 -14.216 1.00 70.12 468 PHE A O 1
ATOM 3765 N N . ALA A 1 469 ? 27.033 -0.405 -14.084 1.00 73.75 469 ALA A N 1
ATOM 3766 C CA . ALA A 1 469 ? 26.771 -0.106 -15.489 1.00 73.75 469 ALA A CA 1
ATOM 3767 C C . ALA A 1 469 ? 27.700 -0.901 -16.420 1.00 73.75 469 ALA A C 1
ATOM 3769 O O . ALA A 1 469 ? 27.249 -1.437 -17.426 1.00 73.75 469 ALA A O 1
ATOM 3770 N N . ASP A 1 470 ? 28.981 -1.027 -16.066 1.00 77.31 470 ASP A N 1
ATOM 3771 C CA . ASP A 1 470 ? 29.954 -1.812 -16.829 1.00 77.31 470 ASP A CA 1
ATOM 3772 C C . ASP A 1 470 ? 29.626 -3.316 -16.824 1.00 77.31 470 ASP A C 1
ATOM 3774 O O . ASP A 1 470 ? 29.753 -3.979 -17.854 1.00 77.31 470 ASP A O 1
ATOM 3778 N N . GLN A 1 471 ? 29.100 -3.841 -15.713 1.00 78.44 471 GLN A N 1
ATOM 3779 C CA . GLN A 1 471 ? 28.678 -5.239 -15.617 1.00 78.44 471 GLN A CA 1
ATOM 3780 C C . GLN A 1 471 ? 27.515 -5.578 -16.560 1.00 78.44 471 GLN A C 1
ATOM 3782 O O . GLN A 1 471 ? 27.381 -6.733 -16.970 1.00 78.44 471 GLN A O 1
ATOM 3787 N N . PHE A 1 472 ? 26.692 -4.608 -16.969 1.00 79.56 472 PHE A N 1
ATOM 3788 C CA . PHE A 1 472 ? 25.644 -4.863 -17.960 1.00 79.56 472 PHE A CA 1
ATOM 3789 C C . PHE A 1 472 ? 26.188 -5.329 -19.306 1.00 79.56 472 PHE A C 1
ATOM 3791 O O . PHE A 1 472 ? 25.511 -6.111 -19.970 1.00 79.56 472 PHE A O 1
ATOM 3798 N N . ALA A 1 473 ? 27.422 -4.945 -19.649 1.00 85.00 473 ALA A N 1
ATOM 3799 C CA . ALA A 1 473 ? 28.087 -5.402 -20.860 1.00 85.00 473 ALA A CA 1
ATOM 3800 C C . ALA A 1 473 ? 28.444 -6.897 -20.834 1.00 85.00 473 ALA A C 1
ATOM 3802 O O . ALA A 1 473 ? 28.892 -7.422 -21.847 1.00 85.00 473 ALA A O 1
ATOM 3803 N N . SER A 1 474 ? 28.269 -7.602 -19.709 1.00 85.69 474 SER A N 1
ATOM 3804 C CA . SER A 1 474 ? 28.497 -9.053 -19.642 1.00 85.69 474 SER A CA 1
ATOM 3805 C C . SER A 1 474 ? 27.501 -9.881 -20.455 1.00 85.69 474 SER A C 1
ATOM 3807 O O . SER A 1 474 ? 27.823 -11.008 -20.815 1.00 85.69 474 SER A O 1
ATOM 3809 N N . ALA A 1 475 ? 26.336 -9.321 -20.789 1.00 87.19 475 ALA A N 1
ATOM 3810 C CA . ALA A 1 475 ? 25.361 -9.932 -21.687 1.00 87.19 475 ALA A CA 1
ATOM 3811 C C . ALA A 1 475 ? 25.332 -9.183 -23.023 1.00 87.19 475 ALA A C 1
ATOM 3813 O O . ALA A 1 475 ? 25.473 -7.964 -23.043 1.00 87.19 475 ALA A O 1
ATOM 3814 N N . HIS A 1 476 ? 25.123 -9.887 -24.134 1.00 90.50 476 HIS A N 1
ATOM 3815 C CA . HIS A 1 476 ? 25.073 -9.249 -25.448 1.00 90.50 476 HIS A CA 1
ATOM 3816 C C . HIS A 1 476 ? 23.780 -8.412 -25.603 1.00 90.50 476 HIS A C 1
ATOM 3818 O O . HIS A 1 476 ? 22.689 -8.938 -25.358 1.00 90.50 476 HIS A O 1
ATOM 3824 N N . PRO A 1 477 ? 23.854 -7.133 -26.036 1.00 89.94 477 PRO A N 1
ATOM 3825 C CA . PRO A 1 477 ? 22.705 -6.216 -26.026 1.00 89.94 477 PRO A CA 1
ATOM 3826 C C . PRO A 1 477 ? 21.563 -6.635 -26.960 1.00 89.94 477 PRO A C 1
ATOM 3828 O O . PRO A 1 477 ? 20.403 -6.338 -26.687 1.00 89.94 477 PRO A O 1
ATOM 3831 N N . TYR A 1 478 ? 21.887 -7.355 -28.036 1.00 92.31 478 TYR A N 1
ATOM 3832 C CA . TYR A 1 478 ? 20.940 -7.773 -29.075 1.00 92.31 478 TYR A CA 1
ATOM 3833 C C . TYR A 1 478 ? 20.661 -9.286 -29.074 1.00 92.31 478 TYR A C 1
ATOM 3835 O O . TYR A 1 478 ? 20.125 -9.809 -30.044 1.00 92.31 478 TYR A O 1
ATOM 3843 N N . ALA A 1 479 ? 21.038 -10.012 -28.011 1.00 90.88 479 ALA A N 1
ATOM 3844 C CA . ALA A 1 479 ? 20.897 -11.476 -27.972 1.00 90.88 479 ALA A CA 1
ATOM 3845 C C . ALA A 1 479 ? 19.450 -11.949 -28.186 1.00 90.88 479 ALA A C 1
ATOM 3847 O O . ALA A 1 479 ? 19.216 -12.925 -28.891 1.00 90.88 479 ALA A O 1
ATOM 3848 N N . ALA A 1 480 ? 18.482 -11.221 -27.621 1.00 92.06 480 ALA A N 1
ATOM 3849 C CA . ALA A 1 480 ? 17.068 -11.591 -27.654 1.00 92.06 480 ALA A CA 1
ATOM 3850 C C . ALA A 1 480 ? 16.496 -11.729 -29.075 1.00 92.06 480 ALA A C 1
ATOM 3852 O O . ALA A 1 480 ? 15.561 -12.493 -29.269 1.00 92.06 480 ALA A O 1
ATOM 3853 N N . PHE A 1 481 ? 17.062 -11.036 -30.067 1.00 93.81 481 PHE A N 1
ATOM 3854 C CA . PHE A 1 481 ? 16.567 -11.064 -31.448 1.00 93.81 481 PHE A CA 1
ATOM 3855 C C . PHE A 1 481 ? 16.982 -12.319 -32.223 1.00 93.81 481 PHE A C 1
ATOM 3857 O O . PHE A 1 481 ? 16.425 -12.581 -33.279 1.00 93.81 481 PHE A O 1
ATOM 3864 N N . VAL A 1 482 ? 17.945 -13.091 -31.708 1.00 93.25 482 VAL A N 1
ATOM 3865 C CA . VAL A 1 482 ? 18.398 -14.355 -32.318 1.00 93.25 482 VAL A CA 1
ATOM 3866 C C . VAL A 1 482 ? 17.649 -15.557 -31.730 1.00 93.25 482 VAL A C 1
ATOM 3868 O O . VAL A 1 482 ? 17.601 -16.623 -32.335 1.00 93.25 482 VAL A O 1
ATOM 3871 N N . VAL A 1 483 ? 17.052 -15.393 -30.545 1.00 93.75 483 VAL A N 1
ATOM 3872 C CA . VAL A 1 483 ? 16.363 -16.472 -29.825 1.00 93.75 483 VAL A CA 1
ATOM 3873 C C . VAL A 1 483 ? 15.207 -17.090 -30.628 1.00 93.75 483 VAL A C 1
ATOM 3875 O O . VAL A 1 483 ? 15.140 -18.316 -30.614 1.00 93.75 483 VAL A O 1
ATOM 3878 N N . PRO A 1 484 ? 14.350 -16.332 -31.348 1.00 95.12 484 PRO A N 1
ATOM 3879 C CA . PRO A 1 484 ? 13.253 -16.906 -32.135 1.00 95.12 484 PRO A CA 1
ATOM 3880 C C . PRO A 1 484 ? 13.712 -17.953 -33.152 1.00 95.12 484 PRO A C 1
ATOM 3882 O O . PRO A 1 484 ? 13.254 -19.085 -33.098 1.00 95.12 484 PRO A O 1
ATOM 3885 N N . ASP A 1 485 ? 14.707 -17.634 -33.986 1.00 95.06 485 ASP A N 1
ATOM 3886 C CA . ASP A 1 485 ? 15.215 -18.565 -35.006 1.00 95.06 485 ASP A CA 1
ATOM 3887 C C . ASP A 1 485 ? 15.773 -19.859 -34.383 1.00 95.06 485 ASP A C 1
ATOM 3889 O O . ASP A 1 485 ? 15.656 -20.954 -34.939 1.00 95.06 485 ASP A O 1
ATOM 3893 N N . LEU A 1 486 ? 16.40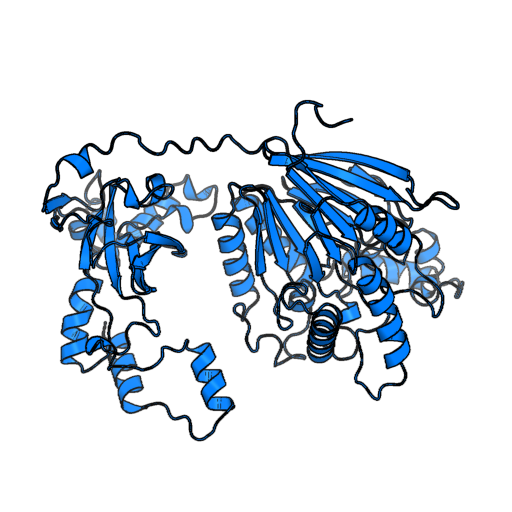5 -19.737 -33.210 1.00 95.56 486 LEU A N 1
ATOM 3894 C CA . LEU A 1 486 ? 16.915 -20.880 -32.458 1.00 95.56 486 LEU A CA 1
ATOM 3895 C C . LEU A 1 486 ? 15.778 -21.695 -31.826 1.00 95.56 486 LEU A C 1
ATOM 3897 O O . LEU A 1 486 ? 15.874 -22.921 -31.778 1.00 95.56 486 LEU A O 1
ATOM 3901 N N . ALA A 1 487 ? 14.726 -21.029 -31.350 1.00 95.62 487 ALA A N 1
ATOM 3902 C CA . ALA A 1 487 ? 13.564 -21.648 -30.727 1.00 95.62 487 ALA A CA 1
ATOM 3903 C C . ALA A 1 487 ? 12.720 -22.401 -31.764 1.00 95.62 487 ALA A C 1
ATOM 3905 O O . ALA A 1 487 ? 12.385 -23.559 -31.526 1.00 95.62 487 ALA A O 1
ATOM 3906 N N . ASP A 1 488 ? 12.505 -21.818 -32.946 1.00 94.88 488 ASP A N 1
ATOM 3907 C CA . ASP A 1 488 ? 11.891 -22.475 -34.105 1.00 94.88 488 ASP A CA 1
ATOM 3908 C C . ASP A 1 488 ? 12.662 -23.743 -34.495 1.00 94.88 488 ASP A C 1
ATOM 3910 O O . ASP A 1 488 ? 12.093 -24.828 -34.630 1.00 94.88 488 ASP A O 1
ATOM 3914 N N . ALA A 1 489 ? 13.991 -23.643 -34.615 1.00 95.00 489 ALA A N 1
ATOM 3915 C CA . ALA A 1 489 ? 14.838 -24.794 -34.932 1.00 95.00 489 ALA A CA 1
ATOM 3916 C C . ALA A 1 489 ? 14.802 -25.883 -33.844 1.00 95.00 489 ALA A C 1
ATOM 3918 O O . ALA A 1 489 ? 15.035 -27.062 -34.132 1.00 95.00 489 ALA A O 1
ATOM 3919 N N . ALA A 1 490 ? 14.533 -25.487 -32.601 1.00 94.94 490 ALA A N 1
ATOM 3920 C CA . ALA A 1 490 ? 14.406 -26.367 -31.455 1.00 94.94 490 ALA A CA 1
ATOM 3921 C C . ALA A 1 490 ? 12.959 -26.795 -31.171 1.00 94.94 490 ALA A C 1
ATOM 3923 O O . ALA A 1 490 ? 12.774 -27.529 -30.208 1.00 94.94 490 ALA A O 1
ATOM 3924 N N . ASP A 1 491 ? 11.959 -26.397 -31.968 1.00 93.88 491 ASP A N 1
ATOM 3925 C CA . ASP A 1 491 ? 10.535 -26.669 -31.713 1.00 93.88 491 ASP A CA 1
ATOM 3926 C C . ASP A 1 491 ? 10.098 -26.220 -30.298 1.00 93.88 491 ASP A C 1
ATOM 3928 O O . ASP A 1 491 ? 9.596 -27.007 -29.486 1.00 93.88 491 ASP A O 1
ATOM 3932 N N . VAL A 1 492 ? 10.392 -24.960 -29.960 1.00 95.62 492 VAL A N 1
ATOM 3933 C CA . VAL A 1 492 ? 10.056 -24.307 -28.684 1.00 95.62 492 VAL A CA 1
ATOM 3934 C C . VAL A 1 492 ? 9.234 -23.051 -28.965 1.00 95.62 492 VAL A C 1
ATOM 3936 O O . VAL A 1 492 ? 9.683 -22.184 -29.701 1.00 95.62 492 VAL A O 1
ATOM 3939 N N . TYR A 1 493 ? 8.058 -22.920 -28.343 1.00 94.31 493 TYR A N 1
ATOM 3940 C CA . TYR A 1 493 ? 7.208 -21.731 -28.485 1.00 94.31 493 TYR A CA 1
ATOM 3941 C C . TYR A 1 493 ? 7.895 -20.455 -27.983 1.00 94.31 493 TYR A C 1
ATOM 3943 O O . TYR A 1 493 ? 8.582 -20.469 -26.957 1.00 94.31 493 TYR A O 1
ATOM 3951 N N . HIS A 1 494 ? 7.678 -19.340 -28.679 1.00 93.81 494 HIS A N 1
ATOM 3952 C CA . HIS A 1 494 ? 8.369 -18.081 -28.419 1.00 93.81 494 HIS A CA 1
ATOM 3953 C C . HIS A 1 494 ? 7.567 -16.847 -28.872 1.00 93.81 494 HIS A C 1
ATOM 3955 O O . HIS A 1 494 ? 6.633 -16.918 -29.675 1.00 93.81 494 HIS A O 1
ATOM 3961 N N . THR A 1 495 ? 7.965 -15.686 -28.351 1.00 93.75 495 THR A N 1
ATOM 3962 C CA . THR A 1 495 ? 7.554 -14.355 -28.831 1.00 93.75 495 THR A CA 1
ATOM 3963 C C . THR A 1 495 ? 8.401 -13.914 -30.021 1.00 93.75 495 THR A C 1
ATOM 3965 O O . THR A 1 495 ? 9.428 -14.526 -30.319 1.00 93.75 495 THR A O 1
ATOM 3968 N N . ASN A 1 496 ? 7.997 -12.838 -30.704 1.00 94.75 496 ASN A N 1
ATOM 3969 C CA . ASN A 1 496 ? 8.677 -12.358 -31.909 1.00 94.75 496 ASN A CA 1
ATOM 3970 C C . ASN A 1 496 ? 9.284 -10.959 -31.696 1.00 94.75 496 ASN A C 1
ATOM 3972 O O . ASN A 1 496 ? 8.806 -9.975 -32.271 1.00 94.75 496 ASN A O 1
ATOM 3976 N N . PRO A 1 497 ? 10.340 -10.832 -30.869 1.00 95.62 497 PRO A N 1
ATOM 3977 C CA . PRO A 1 497 ? 10.970 -9.555 -30.583 1.00 95.62 497 PRO A CA 1
ATOM 3978 C C . PRO A 1 497 ? 11.543 -8.904 -31.836 1.00 95.62 497 PRO A C 1
ATOM 3980 O O . PRO A 1 497 ? 12.329 -9.497 -32.574 1.00 95.62 497 PRO A O 1
ATOM 3983 N N . LYS A 1 498 ? 11.204 -7.631 -32.033 1.00 95.94 498 LYS A N 1
ATOM 3984 C CA . LYS A 1 498 ? 11.761 -6.776 -33.084 1.00 95.94 498 LYS A CA 1
ATOM 3985 C C . LYS A 1 498 ? 12.339 -5.504 -32.490 1.00 95.94 498 LYS A C 1
ATOM 3987 O O . LYS A 1 498 ? 11.826 -4.970 -31.507 1.00 95.94 498 LYS A O 1
ATOM 3992 N N . LEU A 1 499 ? 13.447 -5.055 -33.069 1.00 96.31 499 LEU A N 1
ATOM 3993 C CA . LEU A 1 499 ? 14.158 -3.863 -32.630 1.00 96.31 499 LEU A CA 1
ATOM 3994 C C . LEU A 1 499 ? 13.596 -2.634 -33.338 1.00 96.31 499 LEU A C 1
ATOM 3996 O O . LEU A 1 499 ? 13.538 -2.610 -34.565 1.00 96.31 499 LEU A O 1
ATOM 4000 N N . TYR A 1 500 ? 13.251 -1.613 -32.562 1.00 96.88 500 TYR A N 1
ATOM 4001 C CA . TYR A 1 500 ? 12.787 -0.332 -33.070 1.00 96.88 500 TYR A CA 1
ATOM 4002 C C . TYR A 1 500 ? 13.435 0.829 -32.332 1.00 96.88 500 TYR A C 1
ATOM 4004 O O . TYR A 1 500 ? 13.674 0.761 -31.126 1.00 96.88 500 TYR A O 1
ATOM 4012 N N . TYR A 1 501 ? 13.640 1.925 -33.049 1.00 96.81 501 TYR A N 1
ATOM 4013 C CA . TYR A 1 501 ? 13.765 3.238 -32.442 1.00 96.81 501 TYR A CA 1
ATOM 4014 C C . TYR A 1 501 ? 12.377 3.856 -32.272 1.00 96.81 501 TYR A C 1
ATOM 4016 O O . TYR A 1 501 ? 11.583 3.865 -33.212 1.00 96.81 501 TYR A O 1
ATOM 4024 N N . VAL A 1 502 ? 12.072 4.376 -31.085 1.00 96.38 502 VAL A N 1
ATOM 4025 C CA . VAL A 1 502 ? 10.763 4.977 -30.796 1.00 96.38 502 VAL A CA 1
ATOM 4026 C C . VAL A 1 502 ? 10.978 6.453 -30.472 1.00 96.38 502 VAL A C 1
ATOM 4028 O O . VAL A 1 502 ? 11.381 6.755 -29.349 1.00 96.38 502 VAL A O 1
ATOM 4031 N N . PRO A 1 503 ? 10.732 7.393 -31.404 1.00 95.38 503 PRO A N 1
ATOM 4032 C CA . PRO A 1 503 ? 10.857 8.816 -31.120 1.00 95.38 503 PRO A CA 1
ATOM 4033 C C . PRO A 1 503 ? 9.775 9.249 -30.132 1.00 95.38 503 PRO A C 1
ATOM 4035 O O . PRO A 1 503 ? 8.738 8.586 -29.977 1.00 95.38 503 PRO A O 1
ATOM 4038 N N . LYS A 1 504 ? 9.986 10.403 -29.491 1.00 93.06 504 LYS A N 1
ATOM 4039 C CA . LYS A 1 504 ? 8.881 11.089 -28.813 1.00 93.06 504 LYS A CA 1
ATOM 4040 C C . LYS A 1 504 ? 7.780 11.359 -29.842 1.00 93.06 504 LYS A C 1
ATOM 4042 O O . LYS A 1 504 ? 8.067 11.873 -30.919 1.00 93.06 504 LYS A O 1
ATOM 4047 N N . GLN A 1 505 ? 6.541 11.006 -29.518 1.00 93.44 505 GLN A N 1
ATOM 4048 C CA . GLN A 1 505 ? 5.412 11.057 -30.446 1.00 93.44 505 GLN A CA 1
ATOM 4049 C C . GLN A 1 505 ? 4.064 11.212 -29.720 1.00 93.44 505 GLN A C 1
ATOM 4051 O O . GLN A 1 505 ? 3.949 10.829 -28.546 1.00 93.44 505 GLN A O 1
ATOM 4056 N N . PRO A 1 506 ? 3.008 11.709 -30.398 1.00 91.62 506 PRO A N 1
ATOM 4057 C CA . PRO A 1 506 ? 1.706 11.957 -29.774 1.00 91.62 506 PRO A CA 1
ATOM 4058 C C . PRO A 1 506 ? 1.094 10.725 -29.095 1.00 91.62 506 PRO A C 1
ATOM 4060 O O . PRO A 1 506 ? 0.574 10.831 -27.984 1.00 91.62 506 PRO A O 1
ATOM 4063 N N . ALA A 1 507 ? 1.208 9.546 -29.717 1.00 91.94 507 ALA A N 1
ATOM 4064 C CA . ALA A 1 507 ? 0.630 8.298 -29.213 1.00 91.94 507 ALA A CA 1
ATOM 4065 C C . ALA A 1 507 ? 1.199 7.850 -27.853 1.00 91.94 507 ALA A C 1
ATOM 4067 O O . ALA A 1 507 ? 0.535 7.124 -27.115 1.00 91.94 507 ALA A O 1
ATOM 4068 N N . LEU A 1 508 ? 2.397 8.314 -27.476 1.00 89.31 508 LEU A N 1
ATOM 4069 C CA . LEU A 1 508 ? 2.969 8.045 -26.157 1.00 89.31 508 LEU A CA 1
ATOM 4070 C C . LEU A 1 508 ? 2.393 8.952 -25.059 1.00 89.31 508 LEU A C 1
ATOM 4072 O O . LEU A 1 508 ? 2.553 8.636 -23.886 1.00 89.31 508 LEU A O 1
ATOM 4076 N N . GLY A 1 509 ? 1.730 10.069 -25.376 1.00 85.88 509 GLY A N 1
ATOM 4077 C CA . GLY A 1 509 ? 1.123 10.964 -24.382 1.00 85.88 509 GLY A CA 1
ATOM 4078 C C . GLY A 1 509 ? 2.058 11.307 -23.211 1.00 85.88 509 GLY A C 1
ATOM 4079 O O . GLY A 1 509 ? 3.176 11.784 -23.406 1.00 85.88 509 GLY A O 1
ATOM 4080 N N . THR A 1 510 ? 1.627 11.009 -21.981 1.00 76.88 510 THR A N 1
ATOM 4081 C CA . THR A 1 510 ? 2.393 11.252 -20.737 1.00 76.88 510 THR A CA 1
ATOM 4082 C C . THR A 1 510 ? 3.569 10.288 -20.517 1.00 76.88 510 THR A C 1
ATOM 4084 O O . THR A 1 510 ? 4.279 10.383 -19.511 1.00 76.88 510 THR A O 1
ATOM 4087 N N . TYR A 1 511 ? 3.773 9.326 -21.420 1.00 81.25 511 TYR A N 1
ATOM 4088 C CA . TYR A 1 511 ? 4.883 8.375 -21.395 1.00 81.25 511 TYR A CA 1
ATOM 4089 C C . TYR A 1 511 ? 6.110 8.881 -22.168 1.00 81.25 511 TYR A C 1
ATOM 4091 O O . TYR A 1 511 ? 7.185 8.312 -21.998 1.00 81.25 511 TYR A O 1
ATOM 4099 N N . ASN A 1 512 ? 5.989 9.966 -22.946 1.00 85.12 512 ASN A N 1
ATOM 4100 C CA . ASN A 1 512 ? 7.065 10.503 -23.790 1.00 85.12 512 ASN A CA 1
ATOM 4101 C C . ASN A 1 512 ? 8.395 10.731 -23.057 1.00 85.12 512 ASN A C 1
ATOM 4103 O O . ASN A 1 512 ? 9.444 10.393 -23.594 1.00 85.12 512 ASN A O 1
ATOM 4107 N N . ASP A 1 513 ? 8.370 11.246 -21.827 1.00 79.62 513 ASP A N 1
ATOM 4108 C CA . ASP A 1 513 ? 9.602 11.540 -21.077 1.00 79.62 513 ASP A CA 1
ATOM 4109 C C . ASP A 1 513 ? 10.387 10.304 -20.649 1.00 79.62 513 ASP A C 1
ATOM 4111 O O . ASP A 1 513 ? 11.571 10.401 -20.346 1.00 79.62 513 ASP A O 1
ATOM 4115 N N . GLN A 1 514 ? 9.724 9.151 -20.575 1.00 76.94 514 GLN A N 1
ATOM 4116 C CA . GLN A 1 514 ? 10.341 7.901 -20.130 1.00 76.94 514 GLN A CA 1
ATOM 4117 C C . GLN A 1 514 ? 10.527 6.895 -21.257 1.00 76.94 514 GLN A C 1
ATOM 4119 O O . GLN A 1 514 ? 11.301 5.959 -21.084 1.00 76.94 514 GLN A O 1
ATOM 4124 N N . PHE A 1 515 ? 9.769 7.044 -22.345 1.00 88.06 515 PHE A N 1
ATOM 4125 C CA . PHE A 1 515 ? 9.634 6.018 -23.371 1.00 88.06 515 PHE A CA 1
ATOM 4126 C C . PHE A 1 515 ? 9.913 6.499 -24.801 1.00 88.06 515 PHE A C 1
ATOM 4128 O O . PHE A 1 515 ? 9.965 5.675 -25.707 1.00 88.06 515 PHE A O 1
ATOM 4135 N N . GLY A 1 516 ? 10.080 7.805 -25.025 1.00 90.62 516 GLY A N 1
ATOM 4136 C CA . GLY A 1 516 ? 10.450 8.347 -26.330 1.00 90.62 516 GLY A CA 1
ATOM 4137 C C . GLY A 1 516 ? 11.936 8.695 -26.399 1.00 90.62 516 GLY A C 1
ATOM 4138 O O . GLY A 1 516 ? 12.497 9.219 -25.439 1.00 90.62 516 GLY A O 1
ATOM 4139 N N . GLY A 1 517 ? 12.552 8.455 -27.553 1.00 91.56 517 GLY A N 1
ATOM 4140 C CA . GLY A 1 517 ? 13.938 8.808 -27.859 1.00 91.56 517 GLY A CA 1
ATOM 4141 C C . GLY A 1 517 ? 14.965 7.679 -27.700 1.00 91.56 517 GLY A C 1
ATOM 4142 O O . GLY A 1 517 ? 16.163 7.957 -27.678 1.00 91.56 517 GLY A O 1
ATOM 4143 N N . GLU A 1 518 ? 14.535 6.419 -27.574 1.00 92.50 518 GLU A N 1
ATOM 4144 C CA . GLU A 1 518 ? 15.420 5.284 -27.259 1.00 92.50 518 GLU A CA 1
ATOM 4145 C C . GLU A 1 518 ? 15.126 4.040 -28.120 1.00 92.50 518 GLU A C 1
ATOM 4147 O O . GLU A 1 518 ? 14.144 3.986 -28.867 1.00 92.50 518 GLU A O 1
ATOM 4152 N N . LEU A 1 519 ? 15.994 3.026 -28.004 1.00 94.75 519 LEU A N 1
ATOM 4153 C CA . LEU A 1 519 ? 15.807 1.711 -28.618 1.00 94.75 519 LEU A CA 1
ATOM 4154 C C . LEU A 1 519 ? 14.963 0.786 -27.749 1.00 94.75 519 LEU A C 1
ATOM 4156 O O . LEU A 1 519 ? 15.247 0.577 -26.563 1.00 94.75 519 LEU A O 1
ATOM 4160 N N . TYR A 1 520 ? 14.001 0.136 -28.391 1.00 94.94 520 TYR A N 1
ATOM 4161 C CA . TYR A 1 520 ? 13.085 -0.797 -27.765 1.00 94.94 520 TYR A CA 1
ATOM 4162 C C . TYR A 1 520 ? 13.042 -2.126 -28.499 1.00 94.94 520 TYR A C 1
ATOM 4164 O O . TYR A 1 520 ? 13.018 -2.199 -29.726 1.00 94.94 520 TYR A O 1
ATOM 4172 N N . LEU A 1 521 ? 12.974 -3.184 -27.705 1.00 95.62 521 LEU A N 1
ATOM 4173 C CA . LEU A 1 521 ? 12.476 -4.473 -28.130 1.00 95.62 521 LEU A CA 1
ATOM 4174 C C . LEU A 1 521 ? 10.957 -4.414 -28.014 1.00 95.62 521 LEU A C 1
ATOM 4176 O O . LEU A 1 521 ? 10.436 -4.140 -26.930 1.00 95.62 521 LEU A O 1
ATOM 4180 N N . VAL A 1 522 ? 10.265 -4.656 -29.121 1.00 96.50 522 VAL A N 1
ATOM 4181 C CA . VAL A 1 522 ? 8.805 -4.725 -29.179 1.00 96.50 522 VAL A CA 1
ATOM 4182 C C . VAL A 1 522 ? 8.404 -6.138 -29.559 1.00 96.50 522 VAL A C 1
ATOM 4184 O O . VAL A 1 522 ? 8.882 -6.662 -30.563 1.00 96.50 522 VAL A O 1
ATOM 4187 N N . GLU A 1 523 ? 7.554 -6.751 -28.744 1.00 95.31 523 GLU A N 1
ATOM 4188 C CA . GLU A 1 523 ? 7.089 -8.126 -28.932 1.00 95.31 523 GLU A CA 1
ATOM 4189 C C . GLU A 1 523 ? 5.638 -8.293 -28.482 1.00 95.31 523 GLU A C 1
ATOM 4191 O O . GLU A 1 523 ? 5.109 -7.488 -27.705 1.00 95.31 523 GLU A O 1
ATOM 4196 N N . GLU A 1 524 ? 4.993 -9.343 -28.978 1.00 94.50 524 GLU A N 1
ATOM 4197 C CA . GLU A 1 524 ? 3.680 -9.769 -28.512 1.00 94.50 524 GLU A CA 1
ATOM 4198 C C . GLU A 1 524 ? 3.751 -10.153 -27.035 1.00 94.50 524 GLU A C 1
ATOM 4200 O O . GLU A 1 524 ? 4.702 -10.786 -26.570 1.00 94.50 524 GLU A O 1
ATOM 4205 N N . ARG A 1 525 ? 2.715 -9.793 -26.281 1.00 90.12 525 ARG A N 1
ATOM 4206 C CA . ARG A 1 525 ? 2.542 -10.271 -24.917 1.00 90.12 525 ARG A CA 1
ATOM 4207 C C . ARG A 1 525 ? 1.522 -11.407 -24.924 1.00 90.12 525 ARG A C 1
ATOM 4209 O O . ARG A 1 525 ? 0.376 -11.125 -25.270 1.00 90.12 525 ARG A O 1
ATOM 4216 N N . PRO A 1 526 ? 1.898 -12.629 -24.508 1.00 85.88 526 PRO A N 1
ATOM 4217 C CA . PRO A 1 526 ? 0.963 -13.744 -24.418 1.00 85.88 526 PRO A CA 1
ATOM 4218 C C . PRO A 1 526 ? -0.273 -13.377 -23.584 1.00 85.88 526 PRO A C 1
ATOM 4220 O O . PRO A 1 526 ? -0.141 -12.907 -22.450 1.00 85.88 526 PRO A O 1
ATOM 4223 N N . ASP A 1 527 ? -1.443 -13.526 -24.199 1.00 81.69 527 ASP A N 1
ATOM 4224 C CA . ASP A 1 527 ? -2.787 -13.248 -23.677 1.00 81.69 527 ASP A CA 1
ATOM 4225 C C . ASP A 1 527 ? -3.807 -13.941 -24.605 1.00 81.69 527 ASP A C 1
ATOM 4227 O O . ASP A 1 527 ? -3.459 -14.317 -25.728 1.00 81.69 527 ASP A O 1
ATOM 4231 N N . LYS A 1 528 ? -5.059 -14.099 -24.169 1.00 74.62 528 LYS A N 1
ATOM 4232 C CA . LYS A 1 528 ? -6.133 -14.844 -24.856 1.00 74.62 528 LYS A CA 1
ATOM 4233 C C . LYS A 1 528 ? -6.368 -14.410 -26.306 1.00 74.62 528 LYS A C 1
ATOM 4235 O O . LYS A 1 528 ? -6.761 -15.220 -27.142 1.00 74.62 528 LYS A O 1
ATOM 4240 N N . GLU A 1 529 ? -6.065 -13.156 -26.624 1.00 82.19 529 GLU A N 1
ATOM 4241 C CA . GLU A 1 529 ? -6.222 -12.570 -27.961 1.00 82.19 529 GLU A CA 1
ATOM 4242 C C . GLU A 1 529 ? -5.189 -13.067 -29.001 1.00 82.19 529 GLU A C 1
ATOM 4244 O O . GLU A 1 529 ? -5.230 -12.660 -30.164 1.00 82.19 529 GLU A O 1
ATOM 4249 N N . TRP A 1 530 ? -4.253 -13.944 -28.612 1.00 87.25 530 TRP A N 1
ATOM 4250 C CA . TRP A 1 530 ? -3.204 -14.499 -29.481 1.00 87.25 530 TRP A CA 1
ATOM 4251 C C . TRP A 1 530 ? -3.407 -15.969 -29.878 1.00 87.25 530 TRP A C 1
ATOM 4253 O O . TRP A 1 530 ? -2.465 -16.622 -30.329 1.00 87.25 530 TRP A O 1
ATOM 4263 N N . SER A 1 531 ? -4.623 -16.494 -29.748 1.00 82.94 531 SER A N 1
ATOM 4264 C CA . SER A 1 531 ? -4.928 -17.918 -29.953 1.00 82.94 531 SER A CA 1
ATOM 4265 C C . SER A 1 531 ? -4.666 -18.465 -31.359 1.00 82.94 531 SER A C 1
ATOM 4267 O O . SER A 1 531 ? -4.505 -19.667 -31.529 1.00 82.94 531 SER A O 1
ATOM 4269 N N . GLU A 1 532 ? -4.543 -17.600 -32.363 1.00 85.25 532 GLU A N 1
ATOM 4270 C CA . GLU A 1 532 ? -4.241 -17.995 -33.745 1.00 85.25 532 GLU A CA 1
ATOM 4271 C C . GLU A 1 532 ? -2.734 -17.971 -34.071 1.00 85.25 532 GLU A C 1
ATOM 4273 O O . GLU A 1 532 ? -2.331 -18.352 -35.173 1.00 85.25 532 GLU A O 1
ATOM 4278 N N . LEU A 1 533 ? -1.877 -17.507 -33.149 1.00 89.06 533 LEU A N 1
ATOM 4279 C CA . LEU A 1 533 ? -0.448 -17.334 -33.412 1.00 89.06 533 LEU A CA 1
ATOM 4280 C C . LEU A 1 533 ? 0.308 -18.668 -33.300 1.00 89.06 533 LEU A C 1
ATOM 4282 O O . LEU A 1 533 ? 0.399 -19.268 -32.229 1.00 89.06 533 LEU A O 1
ATOM 4286 N N . GLU A 1 534 ? 0.898 -19.113 -34.411 1.00 91.00 534 GLU A N 1
ATOM 4287 C CA . GLU A 1 534 ? 1.613 -20.396 -34.496 1.00 91.00 534 GLU A CA 1
ATOM 4288 C C . GLU A 1 534 ? 2.836 -20.459 -33.571 1.00 91.00 534 GLU A C 1
ATOM 4290 O O . GLU A 1 534 ? 3.036 -21.471 -32.904 1.00 91.00 534 GLU A O 1
ATOM 4295 N N . SER A 1 535 ? 3.593 -19.362 -33.425 1.00 92.88 535 SER A N 1
ATOM 4296 C CA . SER A 1 535 ? 4.758 -19.311 -32.523 1.00 92.88 535 SER A CA 1
ATOM 4297 C C . SER A 1 535 ? 4.382 -19.467 -31.042 1.00 92.88 535 SER A C 1
ATOM 4299 O O . SER A 1 535 ? 5.239 -19.762 -30.211 1.00 92.88 535 SER A O 1
ATOM 4301 N N . PHE A 1 536 ? 3.099 -19.304 -30.700 1.00 92.62 536 PHE A N 1
ATOM 4302 C CA . PHE A 1 536 ? 2.536 -19.575 -29.374 1.00 92.62 536 PHE A CA 1
ATOM 4303 C C . PHE A 1 536 ? 1.862 -20.950 -29.268 1.00 92.62 536 PHE A C 1
ATOM 4305 O O . PHE A 1 536 ? 1.242 -21.255 -28.250 1.00 92.62 536 PHE A O 1
ATOM 4312 N N . GLY A 1 537 ? 1.952 -21.780 -30.307 1.00 89.75 537 GLY A N 1
ATOM 4313 C CA . GLY A 1 537 ? 1.306 -23.089 -30.350 1.00 89.75 537 GLY A CA 1
ATOM 4314 C C . GLY A 1 537 ? -0.212 -23.024 -30.499 1.00 89.75 537 GLY A C 1
ATOM 4315 O O . GLY A 1 537 ? -0.884 -23.989 -30.147 1.00 89.75 537 GLY A O 1
ATOM 4316 N N . GLN A 1 538 ? -0.755 -21.898 -30.984 1.00 90.06 538 GLN A N 1
ATOM 4317 C CA . GLN A 1 538 ? -2.198 -21.674 -31.146 1.00 90.06 538 GLN A CA 1
ATOM 4318 C C . GLN A 1 538 ? -2.996 -21.936 -29.852 1.00 90.06 538 GLN A C 1
ATOM 4320 O O . GLN A 1 538 ? -4.064 -22.553 -29.849 1.00 90.06 538 GLN A O 1
ATOM 4325 N N . ALA A 1 539 ? -2.424 -21.524 -28.717 1.00 88.06 539 ALA A N 1
ATOM 4326 C CA . ALA A 1 539 ? -2.990 -21.778 -27.400 1.00 88.06 539 ALA A CA 1
ATOM 4327 C C . ALA A 1 539 ? -4.295 -20.994 -27.184 1.00 88.06 539 ALA A C 1
ATOM 4329 O O . ALA A 1 539 ? -4.360 -19.792 -27.423 1.00 88.06 539 ALA A O 1
ATOM 4330 N N . SER A 1 540 ? -5.334 -21.655 -26.670 1.00 86.12 540 SER A N 1
ATOM 4331 C CA . SER A 1 540 ? -6.612 -21.004 -26.345 1.00 86.12 540 SER A CA 1
ATOM 4332 C C . SER A 1 540 ? -6.547 -20.106 -25.107 1.00 86.12 540 SER A C 1
ATOM 4334 O O . SER A 1 540 ? -7.428 -19.272 -24.912 1.00 86.12 540 SER A O 1
ATOM 4336 N N . ASP A 1 541 ? -5.546 -20.310 -24.249 1.00 86.56 541 ASP A N 1
ATOM 4337 C CA . ASP A 1 541 ? -5.317 -19.519 -23.044 1.00 86.56 541 ASP A CA 1
ATOM 4338 C C . ASP A 1 541 ? -3.830 -19.538 -22.653 1.00 86.56 541 ASP A C 1
ATOM 4340 O O . ASP A 1 541 ? -3.080 -20.432 -23.056 1.00 86.56 541 ASP A O 1
ATOM 4344 N N . PHE A 1 542 ? -3.412 -18.561 -21.848 1.00 87.50 542 PHE A N 1
ATOM 4345 C CA . PHE A 1 542 ? -2.049 -18.417 -21.346 1.00 87.50 542 PHE A CA 1
ATOM 4346 C C . PHE A 1 542 ? -2.067 -18.298 -19.829 1.00 87.50 542 PHE A C 1
ATOM 4348 O O . PHE A 1 542 ? -2.488 -17.287 -19.273 1.00 87.50 542 PHE A O 1
ATOM 4355 N N . LEU A 1 543 ? -1.555 -19.329 -19.166 1.00 83.50 543 LEU A N 1
ATOM 4356 C CA . LEU A 1 543 ? -1.517 -19.410 -17.713 1.00 83.50 543 LEU A CA 1
ATOM 4357 C C . LEU A 1 543 ? -0.145 -19.017 -17.177 1.00 83.50 543 LEU A C 1
ATOM 4359 O O . LEU A 1 543 ? 0.896 -19.374 -17.745 1.00 83.50 543 LEU A O 1
ATOM 4363 N N . SER A 1 544 ? -0.131 -18.313 -16.047 1.00 79.62 544 SER A N 1
ATOM 4364 C CA . SER A 1 544 ? 1.104 -18.119 -15.301 1.00 79.62 544 SER A CA 1
ATOM 4365 C C . SER A 1 544 ? 1.589 -19.459 -14.727 1.00 79.62 544 SER A C 1
ATOM 4367 O O . SER A 1 544 ? 0.852 -20.439 -14.634 1.00 79.62 544 SER A O 1
ATOM 4369 N N . THR A 1 545 ? 2.855 -19.535 -14.306 1.00 79.88 545 THR A N 1
ATOM 4370 C CA . THR A 1 545 ? 3.349 -20.740 -13.612 1.00 79.88 545 THR A CA 1
ATOM 4371 C C . THR A 1 545 ? 2.591 -21.006 -12.306 1.00 79.88 545 THR A C 1
ATOM 4373 O O . THR A 1 545 ? 2.527 -22.156 -11.876 1.00 79.88 545 THR A O 1
ATOM 4376 N N . ALA A 1 546 ? 2.045 -19.965 -11.668 1.00 73.44 546 ALA A N 1
ATOM 4377 C CA . ALA A 1 546 ? 1.223 -20.119 -10.473 1.00 73.44 546 ALA A CA 1
ATOM 4378 C C . ALA A 1 546 ? -0.138 -20.722 -10.837 1.00 73.44 546 ALA A C 1
ATOM 4380 O O . ALA A 1 546 ? -0.471 -21.775 -10.305 1.00 73.44 546 ALA A O 1
ATOM 4381 N N . ASP A 1 547 ? -0.825 -20.135 -11.816 1.00 79.50 547 ASP A N 1
ATOM 4382 C CA . ASP A 1 547 ? -2.148 -20.578 -12.270 1.00 79.50 547 ASP A CA 1
ATOM 4383 C C . ASP A 1 547 ? -2.073 -22.019 -12.793 1.00 79.50 547 ASP A C 1
ATOM 4385 O O . ASP A 1 547 ? -2.873 -22.863 -12.416 1.00 79.50 547 ASP A O 1
ATOM 4389 N N . LEU A 1 548 ? -1.031 -22.371 -13.562 1.00 86.12 548 LEU A N 1
ATOM 4390 C CA . LEU A 1 548 ? -0.805 -23.756 -13.991 1.00 86.12 548 LEU A CA 1
ATOM 4391 C C . LEU A 1 548 ? -0.685 -24.720 -12.798 1.00 86.12 548 LEU A C 1
ATOM 4393 O O . LEU A 1 548 ? -1.158 -25.852 -12.865 1.00 86.12 548 LEU A O 1
ATOM 4397 N N . ALA A 1 549 ? -0.011 -24.313 -11.720 1.00 84.06 549 ALA A N 1
ATOM 4398 C CA . ALA A 1 549 ? 0.133 -25.155 -10.537 1.00 84.06 549 ALA A CA 1
ATOM 4399 C C . ALA A 1 549 ? -1.191 -25.318 -9.775 1.00 84.06 549 ALA A C 1
ATOM 4401 O O . ALA A 1 549 ? -1.384 -26.359 -9.147 1.00 84.06 549 ALA A O 1
ATOM 4402 N N . GLU A 1 550 ? -2.069 -24.319 -9.823 1.00 80.50 550 GLU A N 1
ATOM 4403 C CA . GLU A 1 550 ? -3.422 -24.369 -9.264 1.00 80.50 550 GLU A CA 1
ATOM 4404 C C . GLU A 1 550 ? -4.313 -25.288 -10.102 1.00 80.50 550 GLU A C 1
ATOM 4406 O O . GLU A 1 550 ? -4.810 -26.281 -9.575 1.00 80.50 550 GLU A O 1
ATOM 4411 N N . GLU A 1 551 ? -4.365 -25.086 -11.418 1.00 85.69 551 GLU A N 1
ATOM 4412 C CA . GLU A 1 551 ? -5.118 -25.926 -12.359 1.00 85.69 551 GLU A CA 1
ATOM 4413 C C . GLU A 1 551 ? -4.748 -27.415 -12.232 1.00 85.69 551 GLU A C 1
ATOM 4415 O O . GLU A 1 551 ? -5.615 -28.289 -12.192 1.00 85.69 551 GLU A O 1
ATOM 4420 N N . LEU A 1 552 ? -3.453 -27.735 -12.096 1.00 89.81 552 LEU A N 1
ATOM 4421 C CA . LEU A 1 552 ? -2.983 -29.116 -11.900 1.00 89.81 552 LEU A CA 1
ATOM 4422 C C . LEU A 1 552 ? -3.383 -29.728 -10.546 1.00 89.81 552 LEU A C 1
ATOM 4424 O O . LEU A 1 552 ? -3.354 -30.952 -10.400 1.00 89.81 552 LEU A O 1
ATOM 4428 N N . ARG A 1 553 ? -3.678 -28.908 -9.530 1.00 88.12 553 ARG A N 1
ATOM 4429 C CA . ARG A 1 553 ? -4.164 -29.370 -8.218 1.00 88.12 553 ARG A CA 1
ATOM 4430 C C . ARG A 1 553 ? -5.677 -29.542 -8.210 1.00 88.12 553 ARG A C 1
ATOM 4432 O O . ARG A 1 553 ? -6.161 -30.423 -7.501 1.00 88.12 553 ARG A O 1
ATOM 4439 N N . GLU A 1 554 ? -6.390 -28.702 -8.950 1.00 88.69 554 GLU A N 1
ATOM 4440 C CA . GLU A 1 554 ? -7.849 -28.703 -9.014 1.00 88.69 554 GLU A CA 1
ATOM 4441 C C . GLU A 1 554 ? -8.395 -29.887 -9.808 1.00 88.69 554 GLU A C 1
ATOM 4443 O O . GLU A 1 554 ? -9.347 -30.530 -9.358 1.00 88.69 554 GLU A O 1
ATOM 4448 N N . ASP A 1 555 ? -7.755 -30.237 -10.929 1.00 89.31 555 ASP A N 1
ATOM 4449 C CA . ASP A 1 555 ? -8.169 -31.376 -11.745 1.00 89.31 555 ASP A CA 1
ATOM 4450 C C . ASP A 1 555 ? -7.000 -32.281 -12.161 1.00 89.31 555 ASP A C 1
ATOM 4452 O O . ASP A 1 555 ? -6.051 -31.889 -12.837 1.00 89.31 555 ASP A O 1
ATOM 4456 N N . HIS A 1 556 ? -7.117 -33.560 -11.808 1.00 88.38 556 HIS A N 1
ATOM 4457 C CA . HIS A 1 556 ? -6.215 -34.630 -12.231 1.00 88.38 556 HIS A CA 1
ATOM 4458 C C . HIS A 1 556 ? -6.213 -34.914 -13.748 1.00 88.38 556 HIS A C 1
ATOM 4460 O O . HIS A 1 556 ? -5.323 -35.627 -14.231 1.00 88.38 556 HIS A O 1
ATOM 4466 N N . GLU A 1 557 ? -7.208 -34.424 -14.496 1.00 92.31 557 GLU A N 1
ATOM 4467 C CA . GLU A 1 557 ? -7.245 -34.519 -15.957 1.00 92.31 557 GLU A CA 1
ATOM 4468 C C . GLU A 1 557 ? -6.308 -33.509 -16.630 1.00 92.31 557 GLU A C 1
ATOM 4470 O O . GLU A 1 557 ? -5.840 -33.770 -17.745 1.00 92.31 557 GLU A O 1
ATOM 4475 N N . HIS A 1 558 ? -5.942 -32.419 -15.945 1.00 92.19 558 HIS A N 1
ATOM 4476 C CA . HIS A 1 558 ? -4.949 -31.474 -16.440 1.00 92.19 558 HIS A CA 1
ATOM 4477 C C . HIS A 1 558 ? -3.565 -32.124 -16.506 1.00 92.19 558 HIS A C 1
ATOM 4479 O O . HIS A 1 558 ? -3.056 -32.722 -15.554 1.00 92.19 558 HIS A O 1
ATOM 4485 N N . ARG A 1 559 ? -2.931 -32.029 -17.678 1.00 92.25 559 ARG A N 1
ATOM 4486 C CA . ARG A 1 559 ? -1.625 -32.638 -17.944 1.00 92.25 559 ARG A CA 1
ATOM 4487 C C . ARG A 1 559 ? -0.710 -31.661 -18.648 1.00 92.25 559 ARG A C 1
ATOM 4489 O O . ARG A 1 559 ? -1.082 -31.032 -19.630 1.00 92.25 559 ARG A O 1
ATOM 4496 N N . VAL A 1 560 ? 0.529 -31.622 -18.179 1.00 93.06 560 VAL A N 1
ATOM 4497 C CA . VAL A 1 560 ? 1.617 -30.897 -18.832 1.00 93.06 560 VAL A CA 1
ATOM 4498 C C . VAL A 1 560 ? 2.259 -31.791 -19.889 1.00 93.06 560 VAL A C 1
ATOM 4500 O O . VAL A 1 560 ? 2.573 -32.952 -19.609 1.00 93.06 560 VAL A O 1
ATOM 4503 N N . ASP A 1 561 ? 2.524 -31.246 -21.077 1.00 93.94 561 ASP A N 1
ATOM 4504 C CA . ASP A 1 561 ? 3.412 -31.891 -22.045 1.00 93.94 561 ASP A CA 1
ATOM 4505 C C . ASP A 1 561 ? 4.858 -31.855 -21.527 1.00 93.94 561 ASP A C 1
ATOM 4507 O O . ASP A 1 561 ? 5.606 -30.888 -21.689 1.00 93.94 561 ASP A O 1
ATOM 4511 N N . GLN A 1 562 ? 5.249 -32.943 -20.868 1.00 94.56 562 GLN A N 1
ATOM 4512 C CA . GLN A 1 562 ? 6.557 -33.082 -20.236 1.00 94.56 562 GLN A CA 1
ATOM 4513 C C . GLN A 1 562 ? 7.705 -32.986 -21.245 1.00 94.56 562 GLN A C 1
ATOM 4515 O O . GLN A 1 562 ? 8.770 -32.476 -20.898 1.00 94.56 562 GLN A O 1
ATOM 4520 N N . ILE A 1 563 ? 7.511 -33.464 -22.480 1.00 95.56 563 ILE A N 1
ATOM 4521 C CA . ILE A 1 563 ? 8.564 -33.445 -23.500 1.00 95.56 563 ILE A CA 1
ATOM 4522 C C . ILE A 1 563 ? 8.805 -32.013 -23.957 1.00 95.56 563 ILE A C 1
ATOM 4524 O O . ILE A 1 563 ? 9.957 -31.579 -23.980 1.00 95.56 563 ILE A O 1
ATOM 4528 N N . SER A 1 564 ? 7.734 -31.272 -24.238 1.00 94.19 564 SER A N 1
ATOM 4529 C CA . SER A 1 564 ? 7.823 -29.858 -24.611 1.00 94.19 564 SER A CA 1
ATOM 4530 C C . SER A 1 564 ? 8.451 -29.017 -23.493 1.00 94.19 564 SER A C 1
ATOM 4532 O O . SER A 1 564 ? 9.352 -28.220 -23.755 1.00 94.19 564 SER A O 1
ATOM 4534 N N . VAL A 1 565 ? 8.094 -29.263 -22.225 1.00 93.31 565 VAL A N 1
ATOM 4535 C CA . VAL A 1 565 ? 8.720 -28.571 -21.082 1.00 93.31 565 VAL A CA 1
ATOM 4536 C C . VAL A 1 565 ? 10.206 -28.901 -20.948 1.00 93.31 565 VAL A C 1
ATOM 4538 O O . VAL A 1 565 ? 11.014 -27.991 -20.770 1.00 93.31 565 VAL A O 1
ATOM 4541 N N . ILE A 1 566 ? 10.597 -30.176 -21.034 1.00 94.88 566 ILE A N 1
ATOM 4542 C CA . ILE A 1 566 ? 12.015 -30.565 -20.954 1.00 94.88 566 ILE A CA 1
ATOM 4543 C C . ILE A 1 566 ? 12.801 -29.925 -22.098 1.00 94.88 566 ILE A C 1
ATOM 4545 O O . ILE A 1 566 ? 13.896 -29.417 -21.867 1.00 94.88 566 ILE A O 1
ATOM 4549 N N . ARG A 1 567 ? 12.240 -29.905 -23.310 1.00 95.44 567 ARG A N 1
ATOM 4550 C CA . ARG A 1 567 ? 12.866 -29.278 -24.474 1.00 95.44 567 ARG A CA 1
ATOM 4551 C C . ARG A 1 567 ? 13.094 -27.787 -24.254 1.00 95.44 567 ARG A C 1
ATOM 4553 O O . ARG A 1 567 ? 14.227 -27.336 -24.386 1.00 95.44 567 ARG A O 1
ATOM 4560 N N . ALA A 1 568 ? 12.061 -27.064 -23.823 1.00 94.31 568 ALA A N 1
ATOM 4561 C CA . ALA A 1 568 ? 12.158 -25.643 -23.503 1.00 94.31 568 ALA A CA 1
ATOM 4562 C C . ALA A 1 568 ? 13.192 -25.370 -22.395 1.00 94.31 568 ALA A C 1
ATOM 4564 O O . ALA A 1 568 ? 13.978 -24.435 -22.499 1.00 94.31 568 ALA A O 1
ATOM 4565 N N . ARG A 1 569 ? 13.257 -26.214 -21.355 1.00 94.00 569 ARG A N 1
ATOM 4566 C CA . ARG A 1 569 ? 14.237 -26.068 -20.262 1.00 94.00 569 ARG A CA 1
ATOM 4567 C C . ARG A 1 569 ? 15.669 -26.372 -20.680 1.00 94.00 569 ARG A C 1
ATOM 4569 O O . ARG A 1 569 ? 16.582 -25.704 -20.211 1.00 94.00 569 ARG A O 1
ATOM 4576 N N . LEU A 1 570 ? 15.881 -27.373 -21.530 1.00 94.94 570 LEU A N 1
ATOM 4577 C CA . LEU A 1 570 ? 17.207 -27.663 -22.075 1.00 94.94 570 LEU A CA 1
ATOM 4578 C C . LEU A 1 570 ? 17.665 -26.551 -23.016 1.00 94.94 570 LEU A C 1
ATOM 4580 O O . LEU A 1 570 ? 18.826 -26.169 -22.968 1.00 94.94 570 LEU A O 1
ATOM 4584 N N . PHE A 1 571 ? 16.755 -26.015 -23.827 1.00 94.94 571 PHE A N 1
ATOM 4585 C CA . PHE A 1 571 ? 17.021 -24.857 -24.671 1.00 94.94 571 PHE A CA 1
ATOM 4586 C C . PHE A 1 571 ? 17.444 -23.637 -23.835 1.00 94.94 571 PHE A C 1
ATOM 4588 O O . PHE A 1 571 ? 18.503 -23.073 -24.084 1.00 94.94 571 PHE A O 1
ATOM 4595 N N . ASP A 1 572 ? 16.693 -23.321 -22.776 1.00 89.19 572 ASP A N 1
ATOM 4596 C CA . ASP A 1 572 ? 16.988 -22.238 -21.823 1.00 89.19 572 ASP A CA 1
ATOM 4597 C C . ASP A 1 572 ? 18.329 -22.420 -21.084 1.00 89.19 572 ASP A C 1
ATOM 4599 O O . ASP A 1 572 ? 19.002 -21.450 -20.775 1.00 89.19 572 ASP A O 1
ATOM 4603 N N . GLN A 1 573 ? 18.765 -23.659 -20.820 1.00 89.75 573 GLN A N 1
ATOM 4604 C CA . GLN A 1 573 ? 20.076 -23.929 -20.201 1.00 89.75 573 GLN A CA 1
ATOM 4605 C C . GLN A 1 573 ? 21.267 -23.785 -21.159 1.00 89.75 573 GLN A C 1
ATOM 4607 O O . GLN A 1 573 ? 22.408 -23.699 -20.698 1.00 89.75 573 GLN A O 1
ATOM 4612 N N . LEU A 1 574 ? 21.024 -23.873 -22.468 1.00 85.44 574 LEU A N 1
ATOM 4613 C CA . LEU A 1 574 ? 22.063 -23.820 -23.498 1.00 85.44 574 LEU A CA 1
ATOM 4614 C C . LEU A 1 574 ? 22.280 -22.405 -24.051 1.00 85.44 574 LEU A C 1
ATOM 4616 O O . LEU A 1 574 ? 23.340 -22.158 -24.633 1.00 85.44 574 LEU A O 1
ATOM 4620 N N . LEU A 1 575 ? 21.295 -21.521 -23.885 1.00 76.12 575 LEU A N 1
ATOM 4621 C CA . LEU A 1 575 ? 21.375 -20.082 -24.150 1.00 76.12 575 LEU A CA 1
ATOM 4622 C C . LEU A 1 575 ? 21.954 -19.328 -22.947 1.00 76.12 575 LEU A C 1
ATOM 4624 O O . LEU A 1 575 ? 22.645 -18.310 -23.193 1.00 76.12 575 LEU A O 1
#

Sequence (575 aa):
MTPDPNLTLSHTMYLIGDAGYSREGEVAPAIQLLQQKLRSAPKNSSVIFLGDNIYPHGLPSKDHPDRAEAQYRLDVQLETLRDFPGKAFMIAGNHDWGGDGLKGVKRQEDYVEDYLDDHGVWFPEHGCGGPDVVEINNDLVIIFIDSEWWLTDWDAEPAINDGCESKSRENFLYLFEEAVKKHRNKNIVIAQHHPLYSNGSHGGYFMAHHQLFPLTDVKKNLWIPLPVIGTVYTTMRATVGTREDLAFQPYKDLKAGLLATARKNGNFIFVSGHEHALQYFEADDQYFVVSGAGSKQTAVRGGKGSLFTYGGNGISILRFYDDGTAWLEFWRPLEGDPEGELIYRHQVRGSLPLKEIEIPTEFLEYEEHREQINYVLYEGKKPKGRSHRFFWGDLYRDEYFAEVEVPVLDVATFQGGLSPVKRGGGYQTNSLRLVDSLGRQYVMRGLQKDATRIVPYPFNKTVAKDIFADQFASAHPYAAFVVPDLADAADVYHTNPKLYYVPKQPALGTYNDQFGGELYLVEERPDKEWSELESFGQASDFLSTADLAEELREDHEHRVDQISVIRARLFDQLL